Protein AF-0000000071099069 (afdb_homodimer)

Secondary structure (DSSP, 8-state):
-HHHHHHHHHT-EEEEE--SHHHHHHHHHHTTTSEEEEEESSSEEE-GGGHHHHTTSTTGGGGGEEEHHHHHGGGEEES-EEEEETTTTEEEETTS-EEE-SEEEE---EE--TTTS--TT--HHHHHHHHHHHHHHHHH-SEEEEE--SHHHHHHHHHHHHH-TTSEEEEEESSSSTTTTTS-HHHHHHHHHHHHHTT-EEEES--BS-GGGS-TTS--EEEEBTTS-EEEESEEEE----EE--TTTTTTSGGGB-TTSPBPB-TT-BBTT-SSEEE-GGGBSS-SS--HHHHHHHHHHHHHHHHHHHHTPPP----PPPPEEEEEETTTEEEEEETTEEE-HHHHIIIIITTTTHHHHHHHTT-PPPP-/-HHHHHHHHHT-EEEEE--SHHHHHHHHHHTTTSEEEEEESSSEEE-GGGHHHHTTSTTGGGGGEEEHHHHHGGGEEES-EEEEETTTTEEEETTS-EEE-SEEEE---EE--TTTS--TT--HHHHHHHHHHHHHHHHH-SEEEEE--SHHHHHHHHHHHHH-TTSEEEEEESSSSTTTTTS-HHHHHHHHHHHHHTT-EEEES--BS-GGGS-TTS--EEEEBTTS-EEEESEEEE----EE--TTTTTTSGGGB-TTSPBPB-TT-BBTT-SSEEE-GGGBSS-SS--HHHHHHHHHHHHHHHHHHHHTPPP----P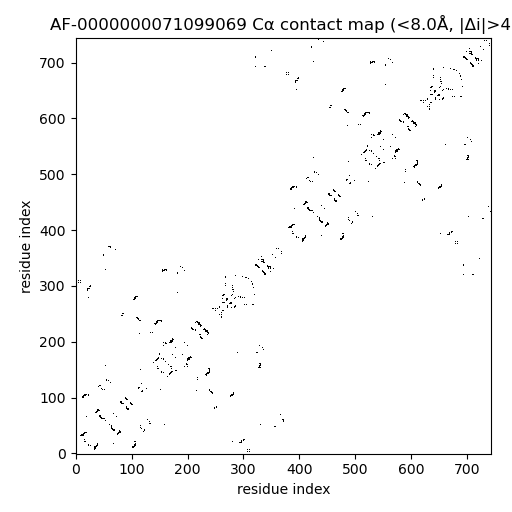PPPEEEEEETTTEEEEEETTEEE-HHHHIIIIITTTTHHHHHHHTT-PPPP-

Nearest PDB structures (foldseek):
  8jsc-assembly1_C  TM=9.794E-01  e=4.411E-44  Homo sapiens
  7xpi-assembly1_A  TM=8.770E-01  e=2.011E-39  Gallus gallus
  3rnm-assembly2_D  TM=7.005E-01  e=9.931E-17  Homo sapiens
  8k40-assembly1_A  TM=6.950E-01  e=7.476E-16  Gelidibacter salicanalis
  8k40-assembly1_B  TM=6.704E-01  e=8.928E-15  Gelidibacter salicanalis

pLDDT: mean 95.28, std 7.18, range [32.31, 98.94]

InterPro domains:
  IPR023753 FAD/NAD(P)-binding domain [PF07992] (13-299)
  IPR036188 FAD/NAD(P)-binding domain superfamily [SSF51905] (12-325)

Structure (mmCIF, N/CA/C/O backbone):
data_AF-0000000071099069-model_v1
#
loop_
_entity.id
_entity.type
_entity.pdbx_description
1 polymer 'Ferroptosis suppressor protein 1'
#
loop_
_atom_site.group_PDB
_atom_site.id
_atom_site.type_symbol
_atom_site.label_atom_id
_atom_site.label_alt_id
_atom_site.label_comp_id
_atom_site.label_asym_id
_atom_site.label_entity_id
_atom_site.label_seq_id
_atom_site.pdbx_PDB_ins_code
_atom_site.Cartn_x
_atom_site.Cartn_y
_atom_site.Cartn_z
_atom_site.occupancy
_atom_site.B_iso_or_equiv
_atom_site.auth_seq_id
_atom_site.auth_comp_id
_atom_site.auth_asym_id
_atom_site.auth_atom_id
_atom_site.pdbx_PDB_model_num
ATOM 1 N N . MET A 1 1 ? -32.688 -2.938 -3.982 1 32.31 1 MET A N 1
ATOM 2 C CA . MET A 1 1 ? -31.891 -3.264 -5.164 1 32.31 1 MET A CA 1
ATOM 3 C C . MET A 1 1 ? -31.141 -4.57 -4.969 1 32.31 1 MET A C 1
ATOM 5 O O . MET A 1 1 ? -30.656 -5.168 -5.934 1 32.31 1 MET A O 1
ATOM 9 N N . GLY A 1 2 ? -30.703 -4.867 -3.664 1 45.12 2 GLY A N 1
ATOM 10 C CA . GLY A 1 2 ? -29.984 -6.055 -3.223 1 45.12 2 GLY A CA 1
ATOM 11 C C . GLY A 1 2 ? -30.766 -7.336 -3.436 1 45.12 2 GLY A C 1
ATOM 12 O O . GLY A 1 2 ? -30.188 -8.367 -3.777 1 45.12 2 GLY A O 1
ATOM 13 N N . THR A 1 3 ? -32 -7.215 -3.238 1 50.12 3 THR A N 1
ATOM 14 C CA . THR A 1 3 ? -32.875 -8.391 -3.199 1 50.12 3 THR A CA 1
ATOM 15 C C . THR A 1 3 ? -33.125 -8.93 -4.605 1 50.12 3 THR A C 1
ATOM 17 O O . THR A 1 3 ? -33.125 -10.141 -4.812 1 50.12 3 THR A O 1
ATOM 20 N N . SER A 1 4 ? -33.438 -7.992 -5.508 1 51.16 4 SER A N 1
ATOM 21 C CA . SER A 1 4 ? -33.844 -8.438 -6.836 1 51.16 4 SER A CA 1
ATOM 22 C C . SER A 1 4 ? -32.656 -9.047 -7.598 1 51.16 4 SER A C 1
ATOM 24 O O . SER A 1 4 ? -32.844 -9.961 -8.398 1 51.16 4 SER A O 1
ATOM 26 N N . GLN A 1 5 ? -31.469 -8.547 -7.445 1 56.94 5 GLN A N 1
ATOM 27 C CA . GLN A 1 5 ? -30.25 -9.031 -8.078 1 56.94 5 GLN A CA 1
ATOM 28 C C . GLN A 1 5 ? -29.953 -10.477 -7.684 1 56.94 5 GLN A C 1
ATOM 30 O O . GLN A 1 5 ? -29.516 -11.281 -8.516 1 56.94 5 GLN A O 1
ATOM 35 N N . SER A 1 6 ? -30.375 -10.773 -6.457 1 64.38 6 SER A N 1
ATOM 36 C CA . SER A 1 6 ? -30.094 -12.094 -5.895 1 64.38 6 SER A CA 1
ATOM 37 C C . SER A 1 6 ? -30.984 -13.164 -6.52 1 64.38 6 SER A C 1
ATOM 39 O O . SER A 1 6 ? -30.562 -14.297 -6.711 1 64.38 6 SER A O 1
ATOM 41 N N . VAL A 1 7 ? -32.156 -12.766 -7.199 1 67.25 7 VAL A N 1
ATOM 42 C CA . VAL A 1 7 ? -33.125 -13.758 -7.668 1 67.25 7 VAL A CA 1
ATOM 43 C C . VAL A 1 7 ? -32.75 -14.234 -9.07 1 67.25 7 VAL A C 1
ATOM 45 O O . VAL A 1 7 ? -32.844 -15.422 -9.375 1 67.25 7 VAL A O 1
ATOM 48 N N . ALA A 1 8 ? -32.125 -13.336 -9.875 1 85.44 8 ALA A N 1
ATOM 49 C CA . ALA A 1 8 ? -31.844 -13.672 -11.266 1 85.44 8 ALA A CA 1
ATOM 50 C C . ALA A 1 8 ? -30.656 -14.625 -11.359 1 85.44 8 ALA A C 1
ATOM 52 O O . ALA A 1 8 ? -30.594 -15.469 -12.258 1 85.44 8 ALA A O 1
ATOM 53 N N . LEU A 1 9 ? -29.781 -14.656 -10.414 1 93.31 9 LEU A N 1
ATOM 54 C CA . LEU A 1 9 ? -28.578 -15.461 -10.43 1 93.31 9 LEU A CA 1
ATOM 55 C C . LEU A 1 9 ? -28.828 -16.844 -9.82 1 93.31 9 LEU A C 1
ATOM 57 O O . LEU A 1 9 ? -28.094 -17.797 -10.109 1 93.31 9 LEU A O 1
ATOM 61 N N . LYS A 1 10 ? -29.875 -16.969 -9.07 1 92.94 10 LYS A N 1
ATOM 62 C CA . LYS A 1 10 ? -30.141 -18.172 -8.281 1 92.94 10 LYS A CA 1
ATOM 63 C C . LYS A 1 10 ? -30.328 -19.391 -9.172 1 92.94 10 LYS A C 1
ATOM 65 O O . LYS A 1 10 ? -29.906 -20.5 -8.82 1 92.94 10 LYS A O 1
ATOM 70 N N . GLU A 1 11 ? -30.875 -19.219 -10.375 1 93.5 11 GLU A N 1
ATOM 71 C CA . GLU A 1 11 ? -31.172 -20.344 -11.25 1 93.5 11 GLU A CA 1
ATOM 72 C C . GLU A 1 11 ? -30.062 -20.562 -12.281 1 93.5 11 GLU A C 1
ATOM 74 O O . GLU A 1 11 ? -30.094 -21.5 -13.062 1 93.5 11 GLU A O 1
ATOM 79 N N . LYS A 1 12 ? -29.047 -19.703 -12.211 1 97.81 12 LYS A N 1
ATOM 80 C CA . LYS A 1 12 ? -27.969 -19.781 -13.195 1 97.81 12 LYS A CA 1
ATOM 81 C C . LYS A 1 12 ? -26.875 -20.734 -12.734 1 97.81 12 LYS A C 1
ATOM 83 O O . LYS A 1 12 ? -26.578 -20.812 -11.539 1 97.81 12 LYS A O 1
ATOM 88 N N . THR A 1 13 ? -26.344 -21.453 -13.711 1 98.62 13 THR A N 1
ATOM 89 C CA . THR A 1 13 ? -25.156 -22.281 -13.469 1 98.62 13 THR A CA 1
ATOM 90 C C . THR A 1 13 ? -23.891 -21.5 -13.82 1 98.62 13 THR A C 1
ATOM 92 O O . THR A 1 13 ? -23.703 -21.094 -14.961 1 98.62 13 THR A O 1
ATOM 95 N N . VAL A 1 14 ? -23.062 -21.281 -12.828 1 98.81 14 VAL A N 1
ATOM 96 C CA . VAL A 1 14 ? -21.766 -20.641 -13.031 1 98.81 14 VAL A CA 1
ATOM 97 C C . VAL A 1 14 ? -20.656 -21.672 -12.852 1 98.81 14 VAL A C 1
ATOM 99 O O . VAL A 1 14 ? -20.547 -22.297 -11.789 1 98.81 14 VAL A O 1
ATOM 102 N N . VAL A 1 15 ? -19.844 -21.875 -13.875 1 98.94 15 VAL A N 1
ATOM 103 C CA . VAL A 1 15 ? -18.703 -22.781 -13.836 1 98.94 15 VAL A CA 1
ATOM 104 C C . VAL A 1 15 ? -17.406 -21.984 -13.781 1 98.94 15 VAL A C 1
ATOM 106 O O . VAL A 1 15 ? -17.188 -21.078 -14.586 1 98.94 15 VAL A O 1
ATOM 109 N N . VAL A 1 16 ? -16.578 -22.234 -12.805 1 98.94 16 VAL A N 1
ATOM 110 C CA . VAL A 1 16 ? -15.258 -21.625 -12.656 1 98.94 16 VAL A CA 1
ATOM 111 C C . VAL A 1 16 ? -14.172 -22.688 -12.844 1 98.94 16 VAL A C 1
ATOM 113 O O . VAL A 1 16 ? -14.109 -23.656 -12.094 1 98.94 16 VAL A O 1
ATOM 116 N N . ILE A 1 17 ? -13.344 -22.516 -13.875 1 98.88 17 ILE A N 1
ATOM 117 C CA . ILE A 1 17 ? -12.25 -23.438 -14.148 1 98.88 17 ILE A CA 1
ATOM 118 C C . ILE A 1 17 ? -10.945 -22.875 -13.57 1 98.88 17 ILE A C 1
ATOM 120 O O . ILE A 1 17 ? -10.398 -21.906 -14.094 1 98.88 17 ILE A O 1
ATOM 124 N N . GLY A 1 18 ? -10.391 -23.547 -12.555 1 98.38 18 GLY A N 1
ATOM 125 C CA . GLY A 1 18 ? -9.227 -23.047 -11.836 1 98.38 18 GLY A CA 1
ATOM 126 C C . GLY A 1 18 ? -9.594 -22.219 -10.617 1 98.38 18 GLY A C 1
ATOM 127 O O . GLY A 1 18 ? -10.312 -21.219 -10.719 1 98.38 18 GLY A O 1
ATOM 128 N N . CYS A 1 19 ? -9.094 -22.656 -9.477 1 97.75 19 CYS A N 1
ATOM 129 C CA . CYS A 1 19 ? -9.477 -22 -8.234 1 97.75 19 CYS A CA 1
ATOM 130 C C . CYS A 1 19 ? -8.25 -21.625 -7.41 1 97.75 19 CYS A C 1
ATOM 132 O O . CYS A 1 19 ? -8.047 -22.172 -6.316 1 97.75 19 CYS A O 1
ATOM 134 N N . SER A 1 20 ? -7.449 -20.75 -7.895 1 97.25 20 SER A N 1
ATOM 135 C CA . SER A 1 20 ? -6.395 -20.078 -7.145 1 97.25 20 SER A CA 1
ATOM 136 C C . SER A 1 20 ? -6.762 -18.625 -6.855 1 97.25 20 SER A C 1
ATOM 138 O O . SER A 1 20 ? -7.891 -18.328 -6.453 1 97.25 20 SER A O 1
ATOM 140 N N . PHE A 1 21 ? -5.941 -17.656 -7.133 1 97.69 21 PHE A N 1
ATOM 141 C CA . PHE A 1 21 ? -6.172 -16.281 -6.703 1 97.69 21 PHE A CA 1
ATOM 142 C C . PHE A 1 21 ? -7.355 -15.672 -7.445 1 97.69 21 PHE A C 1
ATOM 144 O O . PHE A 1 21 ? -8.258 -15.109 -6.824 1 97.69 21 PHE A O 1
ATOM 151 N N . GLY A 1 22 ? -7.379 -15.781 -8.734 1 98.19 22 GLY A N 1
ATOM 152 C CA . GLY A 1 22 ? -8.438 -15.195 -9.539 1 98.19 22 GLY A CA 1
ATOM 153 C C . GLY A 1 22 ? -9.75 -15.953 -9.438 1 98.19 22 GLY A C 1
ATOM 154 O O . GLY A 1 22 ? -10.789 -15.359 -9.125 1 98.19 22 GLY A O 1
ATOM 155 N N . GLY A 1 23 ? -9.695 -17.266 -9.672 1 98.75 23 GLY A N 1
ATOM 156 C CA . GLY A 1 23 ? -10.898 -18.078 -9.625 1 98.75 23 GLY A CA 1
ATOM 157 C C . GLY A 1 23 ? -11.594 -18.047 -8.281 1 98.75 23 GLY A C 1
ATOM 158 O O . GLY A 1 23 ? -12.82 -17.984 -8.211 1 98.75 23 GLY A O 1
ATOM 159 N N . LYS A 1 24 ? -10.812 -18.109 -7.238 1 98.62 24 LYS A N 1
ATOM 160 C CA . LYS A 1 24 ? -11.367 -18.062 -5.891 1 98.62 24 LYS A CA 1
ATOM 161 C C . LYS A 1 24 ? -12.109 -16.75 -5.641 1 98.62 24 LYS A C 1
ATOM 163 O O . LYS A 1 24 ? -13.156 -16.734 -4.988 1 98.62 24 LYS A O 1
ATOM 168 N N . ALA A 1 25 ? -11.562 -15.68 -6.191 1 98.12 25 ALA A N 1
ATOM 169 C CA . ALA A 1 25 ? -12.148 -14.359 -5.988 1 98.12 25 ALA A CA 1
ATOM 170 C C . ALA A 1 25 ? -13.5 -14.25 -6.691 1 98.12 25 ALA A C 1
ATOM 172 O O . ALA A 1 25 ? -14.359 -13.461 -6.281 1 98.12 25 ALA A O 1
ATOM 173 N N . VAL A 1 26 ? -13.703 -15.008 -7.711 1 98.69 26 VAL A N 1
ATOM 174 C CA . VAL A 1 26 ? -15 -15.078 -8.375 1 98.69 26 VAL A CA 1
ATOM 175 C C . VAL A 1 26 ? -15.93 -16.016 -7.602 1 98.69 26 VAL A C 1
ATOM 177 O O . VAL A 1 26 ? -17.062 -15.641 -7.281 1 98.69 26 VAL A O 1
ATOM 180 N N . ALA A 1 27 ? -15.461 -17.188 -7.238 1 98.81 27 ALA A N 1
ATOM 181 C CA . ALA A 1 27 ? -16.297 -18.312 -6.809 1 98.81 27 ALA A CA 1
ATOM 182 C C . ALA A 1 27 ? -16.781 -18.109 -5.375 1 98.81 27 ALA A C 1
ATOM 184 O O . ALA A 1 27 ? -17.922 -18.406 -5.055 1 98.81 27 ALA A O 1
ATOM 185 N N . TYR A 1 28 ? -15.867 -17.656 -4.586 1 98.62 28 TYR A N 1
ATOM 186 C CA . TYR A 1 28 ? -16.172 -17.641 -3.16 1 98.62 28 TYR A CA 1
ATOM 187 C C . TYR A 1 28 ? -17.422 -16.812 -2.875 1 98.62 28 TYR A C 1
ATOM 189 O O . TYR A 1 28 ? -18.344 -17.281 -2.193 1 98.62 28 TYR A O 1
ATOM 197 N N . PRO A 1 29 ? -17.531 -15.586 -3.412 1 97.12 29 PRO A N 1
ATOM 198 C CA . PRO A 1 29 ? -18.734 -14.797 -3.109 1 97.12 29 PRO A CA 1
ATOM 199 C C . PRO A 1 29 ? -19.984 -15.336 -3.801 1 97.12 29 PRO A C 1
ATOM 201 O O . PRO A 1 29 ? -21.094 -14.922 -3.471 1 97.12 29 PRO A O 1
ATOM 204 N N . LEU A 1 30 ? -19.875 -16.219 -4.73 1 97.88 30 LEU A N 1
ATOM 205 C CA . LEU A 1 30 ? -21.016 -16.766 -5.469 1 97.88 30 LEU A CA 1
ATOM 206 C C . LEU A 1 30 ? -21.672 -17.906 -4.695 1 97.88 30 LEU A C 1
ATOM 208 O O . LEU A 1 30 ? -22.766 -18.344 -5.039 1 97.88 30 LEU A O 1
ATOM 212 N N . ARG A 1 31 ? -20.984 -18.469 -3.658 1 97.38 31 ARG A N 1
ATOM 213 C CA . ARG A 1 31 ? -21.516 -19.578 -2.879 1 97.38 31 ARG A CA 1
ATOM 214 C C . ARG A 1 31 ? -22.906 -19.25 -2.35 1 97.38 31 ARG A C 1
ATOM 216 O O . ARG A 1 31 ? -23.125 -18.203 -1.75 1 97.38 31 ARG A O 1
ATOM 223 N N . GLY A 1 32 ? -23.797 -20.078 -2.654 1 95.38 32 GLY A N 1
ATOM 224 C CA . GLY A 1 32 ? -25.156 -19.922 -2.16 1 95.38 32 GLY A CA 1
ATOM 225 C C . GLY A 1 32 ? -25.984 -18.953 -2.988 1 95.38 32 GLY A C 1
ATOM 226 O O . GLY A 1 32 ? -27.188 -18.781 -2.736 1 95.38 32 GLY A O 1
ATOM 227 N N . GLN A 1 33 ? -25.406 -18.375 -4.031 1 96 33 GLN A N 1
ATOM 228 C CA . GLN A 1 33 ? -26.109 -17.359 -4.82 1 96 33 GLN A CA 1
ATOM 229 C C . GLN A 1 33 ? -26.594 -17.938 -6.145 1 96 33 GLN A C 1
ATOM 231 O O . GLN A 1 33 ? -27.438 -17.344 -6.816 1 96 33 GLN A O 1
ATOM 236 N N . CYS A 1 34 ? -26.016 -19.078 -6.508 1 97.81 34 CYS A N 1
ATOM 237 C CA . CYS A 1 34 ? -26.297 -19.719 -7.785 1 97.81 34 CYS A CA 1
ATOM 238 C C . CYS A 1 34 ? -25.922 -21.188 -7.754 1 97.81 34 CYS A C 1
ATOM 240 O O . CYS A 1 34 ? -25.578 -21.719 -6.695 1 97.81 34 CYS A O 1
ATOM 242 N N . LYS A 1 35 ? -26.125 -21.875 -8.875 1 98.19 35 LYS A N 1
ATOM 243 C CA . LYS A 1 35 ? -25.578 -23.219 -9.047 1 98.19 35 LYS A CA 1
ATOM 244 C C . LYS A 1 35 ? -24.094 -23.156 -9.445 1 98.19 35 LYS A C 1
ATOM 246 O O . LYS A 1 35 ? -23.766 -23.141 -10.633 1 98.19 35 LYS A O 1
ATOM 251 N N . LEU A 1 36 ? -23.297 -23.141 -8.438 1 98.75 36 LEU A N 1
ATOM 252 C CA . LEU A 1 36 ? -21.875 -22.938 -8.617 1 98.75 36 LEU A CA 1
ATOM 253 C C . LEU A 1 36 ? -21.156 -24.281 -8.781 1 98.75 36 LEU A C 1
ATOM 255 O O . LEU A 1 36 ? -21.406 -25.219 -8.031 1 98.75 36 LEU A O 1
ATOM 259 N N . ILE A 1 37 ? -20.312 -24.406 -9.75 1 98.88 37 ILE A N 1
ATOM 260 C CA . ILE A 1 37 ? -19.406 -25.531 -9.922 1 98.88 37 ILE A CA 1
ATOM 261 C C . ILE A 1 37 ? -17.969 -25.031 -10.086 1 98.88 37 ILE A C 1
ATOM 263 O O . ILE A 1 37 ? -17.672 -24.266 -11.016 1 98.88 37 ILE A O 1
ATOM 267 N N . VAL A 1 38 ? -17.141 -25.406 -9.18 1 98.88 38 VAL A N 1
ATOM 268 C CA . VAL A 1 38 ? -15.727 -25.031 -9.195 1 98.88 38 VAL A CA 1
ATOM 269 C C . VAL A 1 38 ? -14.883 -26.25 -9.578 1 98.88 38 VAL A C 1
ATOM 271 O O . VAL A 1 38 ? -14.914 -27.281 -8.891 1 98.88 38 VAL A O 1
ATOM 274 N N . ILE A 1 39 ? -14.125 -26.125 -10.648 1 98.88 39 ILE A N 1
ATOM 275 C CA . ILE A 1 39 ? -13.359 -27.266 -11.148 1 98.88 39 ILE A CA 1
ATOM 276 C C . ILE A 1 39 ? -11.867 -26.984 -11.039 1 98.88 39 ILE A C 1
ATOM 278 O O . ILE A 1 39 ? -11.391 -25.938 -11.492 1 98.88 39 ILE A O 1
ATOM 282 N N . ASP A 1 40 ? -11.148 -27.766 -10.453 1 98.5 40 ASP A N 1
ATOM 283 C CA . ASP A 1 40 ? -9.695 -27.719 -10.367 1 98.5 40 ASP A CA 1
ATOM 284 C C . ASP A 1 40 ? -9.102 -29.125 -10.297 1 98.5 40 ASP A C 1
ATOM 286 O O . ASP A 1 40 ? -9.641 -30 -9.617 1 98.5 40 ASP A O 1
ATOM 290 N N . PRO A 1 41 ? -8.023 -29.328 -11.047 1 97.31 41 PRO A N 1
ATOM 291 C CA . PRO A 1 41 ? -7.426 -30.672 -10.938 1 97.31 41 PRO A CA 1
ATOM 292 C C . PRO A 1 41 ? -6.758 -30.906 -9.586 1 97.31 41 PRO A C 1
ATOM 294 O O . PRO A 1 41 ? -6.609 -32.062 -9.156 1 97.31 41 PRO A O 1
ATOM 297 N N . ARG A 1 42 ? -6.309 -29.875 -8.938 1 95.94 42 ARG A N 1
ATOM 298 C CA . ARG A 1 42 ? -5.668 -30 -7.637 1 95.94 42 ARG A CA 1
ATOM 299 C C . ARG A 1 42 ? -6.703 -30.047 -6.52 1 95.94 42 ARG A C 1
ATOM 301 O O . ARG A 1 42 ? -7.789 -29.469 -6.648 1 95.94 42 ARG A O 1
ATOM 308 N N . GLU A 1 43 ? -6.234 -30.609 -5.43 1 96.38 43 GLU A N 1
ATOM 309 C CA . GLU A 1 43 ? -7.082 -30.703 -4.246 1 96.38 43 GLU A CA 1
ATOM 310 C C . GLU A 1 43 ? -7.07 -29.406 -3.453 1 96.38 43 GLU A C 1
ATOM 312 O O . GLU A 1 43 ? -8.008 -29.109 -2.707 1 96.38 43 GLU A O 1
ATOM 317 N N . ALA A 1 44 ? -6.023 -28.688 -3.619 1 97.88 44 ALA A N 1
ATOM 318 C CA . ALA A 1 44 ? -5.836 -27.5 -2.799 1 97.88 44 ALA A CA 1
ATOM 319 C C . ALA A 1 44 ? -5.391 -26.312 -3.648 1 97.88 44 ALA A C 1
ATOM 321 O O . ALA A 1 44 ? -4.68 -26.484 -4.641 1 97.88 44 ALA A O 1
ATOM 322 N N . MET A 1 45 ? -5.902 -25.156 -3.252 1 97.94 45 MET A N 1
ATOM 323 C CA . MET A 1 45 ? -5.285 -23.922 -3.736 1 97.94 45 MET A CA 1
ATOM 324 C C . MET A 1 45 ? -3.859 -23.781 -3.217 1 97.94 45 MET A C 1
ATOM 326 O O . MET A 1 45 ? -3.613 -23.938 -2.02 1 97.94 45 MET A O 1
ATOM 330 N N . HIS A 1 46 ? -2.949 -23.641 -4.113 1 98.06 46 HIS A N 1
ATOM 331 C CA . HIS A 1 46 ? -1.539 -23.438 -3.793 1 98.06 46 HIS A CA 1
ATOM 332 C C . HIS A 1 46 ? -1.215 -21.969 -3.627 1 98.06 46 HIS A C 1
ATOM 334 O O . HIS A 1 46 ? -1.293 -21.188 -4.586 1 98.06 46 HIS A O 1
ATOM 340 N N . ILE A 1 47 ? -0.907 -21.5 -2.4 1 97.94 47 ILE A N 1
ATOM 341 C CA . ILE A 1 47 ? -0.511 -20.125 -2.158 1 97.94 47 ILE A CA 1
ATOM 342 C C . ILE A 1 47 ? 0.934 -19.906 -2.605 1 97.94 47 ILE A C 1
ATOM 344 O O . ILE A 1 47 ? 1.851 -19.906 -1.781 1 97.94 47 ILE A O 1
ATOM 348 N N . THR A 1 48 ? 1.109 -19.625 -3.83 1 97.44 48 THR A N 1
ATOM 349 C CA . THR A 1 48 ? 2.42 -19.625 -4.469 1 97.44 48 THR A CA 1
ATOM 350 C C . THR A 1 48 ? 3.311 -18.531 -3.867 1 97.44 48 THR A C 1
ATOM 352 O O . THR A 1 48 ? 4.531 -18.688 -3.818 1 97.44 48 THR A O 1
ATOM 355 N N . ILE A 1 49 ? 2.752 -17.5 -3.35 1 96.94 49 ILE A N 1
ATOM 356 C CA . ILE A 1 49 ? 3.541 -16.391 -2.822 1 96.94 49 ILE A CA 1
ATOM 357 C C . ILE A 1 49 ? 4.238 -16.812 -1.531 1 96.94 49 ILE A C 1
ATOM 359 O O . ILE A 1 49 ? 5.188 -16.172 -1.086 1 96.94 49 ILE A O 1
ATOM 363 N N . ALA A 1 50 ? 3.777 -17.875 -0.95 1 97.81 50 ALA A N 1
ATOM 364 C CA . ALA A 1 50 ? 4.34 -18.359 0.309 1 97.81 50 ALA A CA 1
ATOM 365 C C . ALA A 1 50 ? 5.176 -19.625 0.09 1 97.81 50 ALA A C 1
ATOM 367 O O . ALA A 1 50 ? 5.793 -20.125 1.027 1 97.81 50 ALA A O 1
ATOM 368 N N . ALA A 1 51 ? 5.23 -20.062 -1.15 1 97.69 51 ALA A N 1
ATOM 369 C CA . ALA A 1 51 ? 5.898 -21.312 -1.498 1 97.69 51 ALA A CA 1
ATOM 370 C C . ALA A 1 51 ? 7.379 -21.25 -1.131 1 97.69 51 ALA A C 1
ATOM 372 O O . ALA A 1 51 ? 7.93 -22.234 -0.614 1 97.69 51 ALA A O 1
ATOM 373 N N . PRO A 1 52 ? 8.094 -20.109 -1.341 1 98 52 PRO A N 1
ATOM 374 C CA . PRO A 1 52 ? 9.523 -20.062 -1.017 1 98 52 PRO A CA 1
ATOM 375 C C . PRO A 1 52 ? 9.812 -20.422 0.439 1 98 52 PRO A C 1
ATOM 377 O O . PRO A 1 52 ? 10.766 -21.141 0.721 1 98 52 PRO A O 1
ATOM 380 N N . ARG A 1 53 ? 8.992 -20 1.337 1 97.94 53 ARG A N 1
ATOM 381 C CA . ARG A 1 53 ? 9.211 -20.266 2.754 1 97.94 53 ARG A CA 1
ATOM 382 C C . ARG A 1 53 ? 9 -21.7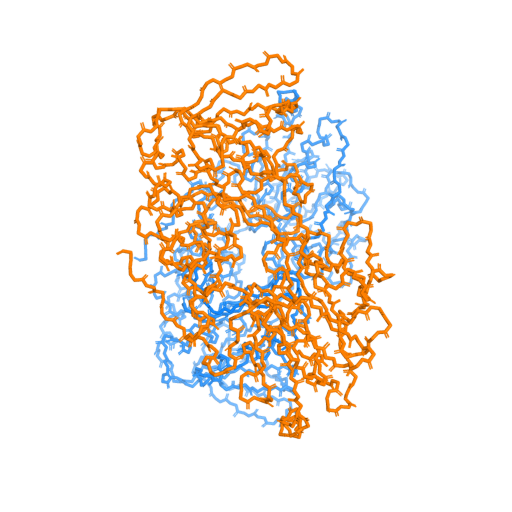34 3.074 1 97.94 53 ARG A C 1
ATOM 384 O O . ARG A 1 53 ? 9.688 -22.297 3.932 1 97.94 53 ARG A O 1
ATOM 391 N N . ALA A 1 54 ? 8.094 -22.328 2.393 1 98.19 54 ALA A N 1
ATOM 392 C CA . ALA A 1 54 ? 7.793 -23.75 2.621 1 98.19 54 ALA A CA 1
ATOM 393 C C . ALA A 1 54 ? 8.984 -24.625 2.26 1 98.19 54 ALA A C 1
ATOM 395 O O . ALA A 1 54 ? 9.055 -25.781 2.656 1 98.19 54 ALA A O 1
ATOM 396 N N . CYS A 1 55 ? 9.898 -24.078 1.548 1 98.31 55 CYS A N 1
ATOM 397 C CA . CYS A 1 55 ? 11.07 -24.828 1.14 1 98.31 55 CYS A CA 1
ATOM 398 C C . CYS A 1 55 ? 12.141 -24.812 2.229 1 98.31 55 CYS A C 1
ATOM 400 O O . CYS A 1 55 ? 13.117 -25.547 2.158 1 98.31 55 CYS A O 1
ATOM 402 N N . VAL A 1 56 ? 12 -23.953 3.242 1 98.19 56 VAL A N 1
ATOM 403 C CA . VAL A 1 56 ? 13.094 -23.781 4.191 1 98.19 56 VAL A CA 1
ATOM 404 C C . VAL A 1 56 ? 12.562 -23.938 5.617 1 98.19 56 VAL A C 1
ATOM 406 O O . VAL A 1 56 ? 13.336 -24.172 6.551 1 98.19 56 VAL A O 1
ATOM 409 N N . GLU A 1 57 ? 11.289 -23.766 5.844 1 97.31 57 GLU A N 1
ATOM 410 C CA . GLU A 1 57 ? 10.688 -23.859 7.172 1 97.31 57 GLU A CA 1
ATOM 411 C C . GLU A 1 57 ? 9.828 -25.109 7.305 1 97.31 57 GLU A C 1
ATOM 413 O O . GLU A 1 57 ? 8.703 -25.156 6.809 1 97.31 57 GLU A O 1
ATOM 418 N N . PRO A 1 58 ? 10.336 -26.094 8.047 1 96.69 58 PRO A N 1
ATOM 419 C CA . PRO A 1 58 ? 9.555 -27.328 8.203 1 96.69 58 PRO A CA 1
ATOM 420 C C . PRO A 1 58 ? 8.156 -27.062 8.766 1 96.69 58 PRO A C 1
ATOM 422 O O . PRO A 1 58 ? 8 -26.297 9.719 1 96.69 58 PRO A O 1
ATOM 425 N N . GLY A 1 59 ? 7.172 -27.656 8.125 1 95.81 59 GLY A N 1
ATOM 426 C CA . GLY A 1 59 ? 5.805 -27.547 8.609 1 95.81 59 GLY A CA 1
ATOM 427 C C . GLY A 1 59 ? 5.027 -26.422 7.969 1 95.81 59 GLY A C 1
ATOM 428 O O . GLY A 1 59 ? 3.793 -26.438 7.957 1 95.81 59 GLY A O 1
ATOM 429 N N . PHE A 1 60 ? 5.66 -25.422 7.395 1 97.62 60 PHE A N 1
ATOM 430 C CA . PHE A 1 60 ? 5 -24.25 6.828 1 97.62 60 PHE A CA 1
ATOM 431 C C . PHE A 1 60 ? 4.172 -24.625 5.609 1 97.62 60 PHE A C 1
ATOM 433 O O . PHE A 1 60 ? 3.217 -23.938 5.258 1 97.62 60 PHE A O 1
ATOM 440 N N . ALA A 1 61 ? 4.492 -25.766 5.004 1 97.81 61 ALA A N 1
ATOM 441 C CA . ALA A 1 61 ? 3.82 -26.219 3.787 1 97.81 61 ALA A CA 1
ATOM 442 C C . ALA A 1 61 ? 2.324 -26.391 4.023 1 97.81 61 ALA A C 1
ATOM 444 O O . ALA A 1 61 ? 1.52 -26.203 3.107 1 97.81 61 ALA A O 1
ATOM 445 N N . LYS A 1 62 ? 1.919 -26.734 5.199 1 97.75 62 LYS A N 1
ATOM 446 C CA . LYS A 1 62 ? 0.504 -26.922 5.52 1 97.75 62 LYS A CA 1
ATOM 447 C C . LYS A 1 62 ? -0.273 -25.625 5.293 1 97.75 62 LYS A C 1
ATOM 449 O O . LYS A 1 62 ? -1.44 -25.656 4.898 1 97.75 62 LYS A O 1
ATOM 454 N N . ARG A 1 63 ? 0.399 -24.5 5.496 1 97.75 63 ARG A N 1
ATOM 455 C CA . ARG A 1 63 ? -0.244 -23.188 5.395 1 97.75 63 ARG A CA 1
ATOM 456 C C . ARG A 1 63 ? -0.347 -22.75 3.938 1 97.75 63 ARG A C 1
ATOM 458 O O . ARG A 1 63 ? -1.117 -21.844 3.613 1 97.75 63 ARG A O 1
ATOM 465 N N . VAL A 1 64 ? 0.374 -23.422 3.049 1 98.06 64 VAL A N 1
ATOM 466 C CA . VAL A 1 64 ? 0.43 -22.953 1.668 1 98.06 64 VAL A CA 1
ATOM 467 C C . VAL A 1 64 ? -0.597 -23.703 0.824 1 98.06 64 VAL A C 1
ATOM 469 O O . VAL A 1 64 ? -0.693 -23.484 -0.386 1 98.06 64 VAL A O 1
ATOM 472 N N . LEU A 1 65 ? -1.345 -24.609 1.461 1 98.19 65 LEU A N 1
ATOM 473 C CA . LEU A 1 65 ? -2.316 -25.438 0.763 1 98.19 65 LEU A CA 1
ATOM 474 C C . LEU A 1 65 ? -3.701 -25.297 1.384 1 98.19 65 LEU A C 1
ATOM 476 O O . LEU A 1 65 ? -3.967 -25.844 2.457 1 98.19 65 LEU A O 1
ATOM 480 N N . ILE A 1 66 ? -4.629 -24.625 0.725 1 98.38 66 ILE A N 1
ATOM 481 C CA . ILE A 1 66 ? -6 -24.484 1.205 1 98.38 66 ILE A CA 1
ATOM 482 C C . ILE A 1 66 ? -6.883 -25.547 0.542 1 98.38 66 ILE A C 1
ATOM 484 O O . ILE A 1 66 ? -7.098 -25.5 -0.672 1 98.38 66 ILE A O 1
ATOM 488 N N . PRO A 1 67 ? -7.438 -26.453 1.258 1 98.19 67 PRO A N 1
ATOM 489 C CA . PRO A 1 67 ? -8.25 -27.516 0.654 1 98.19 67 PRO A CA 1
ATOM 490 C C . PRO A 1 67 ? -9.539 -26.984 0.022 1 98.19 67 PRO A C 1
ATOM 492 O O . PRO A 1 67 ? -10.367 -26.391 0.713 1 98.19 67 PRO A O 1
ATOM 495 N N . LEU A 1 68 ? -9.711 -27.234 -1.224 1 98.44 68 LEU A N 1
ATOM 496 C CA . LEU A 1 68 ? -10.82 -26.641 -1.979 1 98.44 68 LEU A CA 1
ATOM 497 C C . LEU A 1 68 ? -12.141 -27.297 -1.604 1 98.44 68 LEU A C 1
ATOM 499 O O . LEU A 1 68 ? -13.188 -26.641 -1.602 1 98.44 68 LEU A O 1
ATOM 503 N N . LYS A 1 69 ? -12.102 -28.594 -1.279 1 98.12 69 LYS A N 1
ATOM 504 C CA . LYS A 1 69 ? -13.328 -29.281 -0.88 1 98.12 69 LYS A CA 1
ATOM 505 C C . LYS A 1 69 ? -13.898 -28.688 0.404 1 98.12 69 LYS A C 1
ATOM 507 O O . LYS A 1 69 ? -15.117 -28.641 0.579 1 98.12 69 LYS A O 1
ATOM 512 N N . GLU A 1 70 ? -13.055 -28.281 1.298 1 97.88 70 GLU A N 1
ATOM 513 C CA . GLU A 1 70 ? -13.508 -27.641 2.535 1 97.88 70 GLU A CA 1
ATOM 514 C C . GLU A 1 70 ? -14.109 -26.266 2.264 1 97.88 70 GLU A C 1
ATOM 516 O O . GLU A 1 70 ? -15.008 -25.828 2.977 1 97.88 70 GLU A O 1
ATOM 521 N N . VAL A 1 71 ? -13.609 -25.594 1.283 1 98.31 71 VAL A N 1
ATOM 522 C CA . VAL A 1 71 ? -14.039 -24.234 0.977 1 98.31 71 VAL A CA 1
ATOM 523 C C . VAL A 1 71 ? -15.375 -24.266 0.237 1 98.31 71 VAL A C 1
ATOM 525 O O . VAL A 1 71 ? -16.266 -23.453 0.516 1 98.31 71 VAL A O 1
ATOM 528 N N . PHE A 1 72 ? -15.531 -25.25 -0.734 1 98.56 72 PHE A N 1
ATOM 529 C CA . PHE A 1 72 ? -16.641 -25.125 -1.678 1 98.56 72 PHE A CA 1
ATOM 530 C C . PHE A 1 72 ? -17.609 -26.281 -1.522 1 98.56 72 PHE A C 1
ATOM 532 O O . PHE A 1 72 ? -18.688 -26.297 -2.133 1 98.56 72 PHE A O 1
ATOM 539 N N . GLY A 1 73 ? -17.297 -27.344 -0.683 1 97.88 73 GLY A N 1
ATOM 540 C CA . GLY A 1 73 ? -18.188 -28.469 -0.456 1 97.88 73 GLY A CA 1
ATOM 541 C C . GLY A 1 73 ? -18.609 -29.156 -1.736 1 97.88 73 GLY A C 1
ATOM 542 O O . GLY A 1 73 ? -17.75 -29.531 -2.553 1 97.88 73 GLY A O 1
ATOM 543 N N . ASP A 1 74 ? -19.922 -29.219 -1.968 1 97.62 74 ASP A N 1
ATOM 544 C CA . ASP A 1 74 ? -20.484 -29.953 -3.086 1 97.62 74 ASP A CA 1
ATOM 545 C C . ASP A 1 74 ? -20.281 -29.203 -4.402 1 97.62 74 ASP A C 1
ATOM 547 O O . ASP A 1 74 ? -20.438 -29.781 -5.48 1 97.62 74 ASP A O 1
ATOM 551 N N . SER A 1 75 ? -19.938 -27.969 -4.301 1 98.5 75 SER A N 1
ATOM 552 C CA . SER A 1 75 ? -19.719 -27.188 -5.512 1 98.5 75 SER A CA 1
ATOM 553 C C . SER A 1 75 ? -18.375 -27.516 -6.141 1 98.5 75 SER A C 1
ATOM 555 O O . SER A 1 75 ? -18.109 -27.141 -7.285 1 98.5 75 SER A O 1
ATOM 557 N N . PHE A 1 76 ? -17.547 -28.172 -5.41 1 98.62 76 PHE A N 1
ATOM 558 C CA . PHE A 1 76 ? -16.203 -28.469 -5.891 1 98.62 76 PHE A CA 1
ATOM 559 C C . PHE A 1 76 ? -16.172 -29.781 -6.664 1 98.62 76 PHE A C 1
ATOM 561 O O . PHE A 1 76 ? -16.656 -30.797 -6.18 1 98.62 76 PHE A O 1
ATOM 568 N N . GLU A 1 77 ? -15.625 -29.672 -7.84 1 98.25 77 GLU A N 1
ATOM 569 C CA . GLU A 1 77 ? -15.359 -30.812 -8.703 1 98.25 77 GLU A CA 1
ATOM 570 C C . GLU A 1 77 ? -13.867 -30.938 -9.008 1 98.25 77 GLU A C 1
ATOM 572 O O . GLU A 1 77 ? -13.328 -30.203 -9.828 1 98.25 77 GLU A O 1
ATOM 577 N N . GLN A 1 78 ? -13.25 -31.938 -8.312 1 97.94 78 GLN A N 1
ATOM 578 C CA . GLN A 1 78 ? -11.836 -32.156 -8.594 1 97.94 78 GLN A CA 1
ATOM 579 C C . GLN A 1 78 ? -11.641 -32.906 -9.898 1 97.94 78 GLN A C 1
ATOM 581 O O . GLN A 1 78 ? -11.805 -34.156 -9.938 1 97.94 78 GLN A O 1
ATOM 586 N N . ASP A 1 79 ? -11.312 -32.25 -10.891 1 98 79 ASP A N 1
ATOM 587 C CA . ASP A 1 79 ? -11.102 -32.812 -12.211 1 98 79 ASP A CA 1
ATOM 588 C C . ASP A 1 79 ? -10.414 -31.828 -13.148 1 98 79 ASP A C 1
ATOM 590 O O . ASP A 1 79 ? -10.172 -30.688 -12.766 1 98 79 ASP A O 1
ATOM 594 N N . THR A 1 80 ? -10 -32.312 -14.289 1 97.81 80 THR A N 1
ATOM 595 C CA . THR A 1 80 ? -9.398 -31.484 -15.328 1 97.81 80 THR A CA 1
ATOM 596 C C . THR A 1 80 ? -10.406 -31.203 -16.438 1 97.81 80 THR A C 1
ATOM 598 O O . THR A 1 80 ? -11.102 -32.125 -16.891 1 97.81 80 THR A O 1
ATOM 601 N N . VAL A 1 81 ? -10.547 -29.938 -16.828 1 98.5 81 VAL A N 1
ATOM 602 C CA . VAL A 1 81 ? -11.336 -29.609 -18.016 1 98.5 81 VAL A CA 1
ATOM 603 C C . VAL A 1 81 ? -10.516 -29.859 -19.281 1 98.5 81 VAL A C 1
ATOM 605 O O . VAL A 1 81 ? -9.5 -29.203 -19.516 1 98.5 81 VAL A O 1
ATOM 608 N N . GLU A 1 82 ? -11.008 -30.719 -20.062 1 97.62 82 GLU A N 1
ATOM 609 C CA . GLU A 1 82 ? -10.297 -31.094 -21.281 1 97.62 82 GLU A CA 1
ATOM 610 C C . GLU A 1 82 ? -10.68 -30.188 -22.453 1 97.62 82 GLU A C 1
ATOM 612 O O . GLU A 1 82 ? -9.867 -29.953 -23.344 1 97.62 82 GLU A O 1
ATOM 617 N N . LYS A 1 83 ? -11.953 -29.812 -22.328 1 97.94 83 LYS A N 1
ATOM 618 C CA . LYS A 1 83 ? -12.445 -29.047 -23.469 1 97.94 83 LYS A CA 1
ATOM 619 C C . LYS A 1 83 ? -13.531 -28.062 -23.047 1 97.94 83 LYS A C 1
ATOM 621 O O . LYS A 1 83 ? -14.398 -28.406 -22.25 1 97.94 83 LYS A O 1
ATOM 626 N N . ILE A 1 84 ? -13.398 -26.844 -23.625 1 98.56 84 ILE A N 1
ATOM 627 C CA . ILE A 1 84 ? -14.461 -25.844 -23.531 1 98.56 84 ILE A CA 1
ATOM 628 C C . ILE A 1 84 ? -15.172 -25.734 -24.891 1 98.56 84 ILE A C 1
ATOM 630 O O . ILE A 1 84 ? -14.523 -25.578 -25.922 1 98.56 84 ILE A O 1
ATOM 634 N N . SER A 1 85 ? -16.469 -25.844 -24.891 1 97.62 85 SER A N 1
ATOM 635 C CA . SER A 1 85 ? -17.281 -25.719 -26.094 1 97.62 85 SER A CA 1
ATOM 636 C C . SER A 1 85 ? -18.266 -24.547 -25.984 1 97.62 85 SER A C 1
ATOM 638 O O . SER A 1 85 ? -19.422 -24.75 -25.641 1 97.62 85 SER A O 1
ATOM 640 N N . PRO A 1 86 ? -17.812 -23.406 -26.453 1 98 86 PRO A N 1
ATOM 641 C CA . PRO A 1 86 ? -18.688 -22.25 -26.344 1 98 86 PRO A CA 1
ATOM 642 C C . PRO A 1 86 ? -20 -22.422 -27.109 1 98 86 PRO A C 1
ATOM 644 O O . PRO A 1 86 ? -21.062 -22.016 -26.625 1 98 86 PRO A O 1
ATOM 647 N N . ALA A 1 87 ? -19.984 -23.062 -28.234 1 96.38 87 ALA A N 1
ATOM 648 C CA . ALA A 1 87 ? -21.172 -23.25 -29.062 1 96.38 87 ALA A CA 1
ATOM 649 C C . ALA A 1 87 ? -22.203 -24.109 -28.328 1 96.38 87 ALA A C 1
ATOM 651 O O . ALA A 1 87 ? -23.406 -23.859 -28.438 1 96.38 87 ALA A O 1
ATOM 652 N N . ALA A 1 88 ? -21.75 -25.094 -27.641 1 96.94 88 ALA A N 1
ATOM 653 C CA . ALA A 1 88 ? -22.641 -26 -26.906 1 96.94 88 ALA A CA 1
ATOM 654 C C . ALA A 1 88 ? -22.984 -25.438 -25.531 1 96.94 88 ALA A C 1
ATOM 656 O O . ALA A 1 88 ? -23.922 -25.906 -24.875 1 96.94 88 ALA A O 1
ATOM 657 N N . GLY A 1 89 ? -22.203 -24.469 -25.109 1 98.06 89 GLY A N 1
ATOM 658 C CA . GLY A 1 89 ? -22.375 -23.953 -23.766 1 98.06 89 GLY A CA 1
ATOM 659 C C . GLY A 1 89 ? -22 -24.969 -22.688 1 98.06 89 GLY A C 1
ATOM 660 O O . GLY A 1 89 ? -22.719 -25.125 -21.703 1 98.06 89 GLY A O 1
ATOM 661 N N . GLN A 1 90 ? -20.906 -25.75 -22.938 1 98.44 90 GLN A N 1
ATOM 662 C CA . GLN A 1 90 ? -20.531 -26.812 -22.016 1 98.44 90 GLN A CA 1
ATOM 663 C C . GLN A 1 90 ? -19.016 -26.906 -21.891 1 98.44 90 GLN A C 1
ATOM 665 O O . GLN A 1 90 ? -18.281 -26.422 -22.75 1 98.44 90 GLN A O 1
ATOM 670 N N . VAL A 1 91 ? -18.609 -27.484 -20.797 1 98.81 91 VAL A N 1
ATOM 671 C CA . VAL A 1 91 ? -17.234 -27.938 -20.641 1 98.81 91 VAL A CA 1
ATOM 672 C C . VAL A 1 91 ? -17.203 -29.453 -20.484 1 98.81 91 VAL A C 1
ATOM 674 O O . VAL A 1 91 ? -18.172 -30.047 -20 1 98.81 91 VAL A O 1
ATOM 677 N N . VAL A 1 92 ? -16.156 -30.047 -20.953 1 98.5 92 VAL A N 1
ATOM 678 C CA . VAL A 1 92 ? -15.984 -31.484 -20.859 1 98.5 92 VAL A CA 1
ATOM 679 C C . VAL A 1 92 ? -14.812 -31.812 -19.922 1 98.5 92 VAL A C 1
ATOM 681 O O . VAL A 1 92 ? -13.711 -31.281 -20.094 1 98.5 92 VAL A O 1
ATOM 684 N N . LEU A 1 93 ? -15.086 -32.625 -18.969 1 98.44 93 LEU A N 1
ATOM 685 C CA . LEU A 1 93 ? -14.062 -33.031 -18.016 1 98.44 93 LEU A CA 1
ATOM 686 C C . LEU A 1 93 ? -13.266 -34.219 -18.562 1 98.44 93 LEU A C 1
ATOM 688 O O . LEU A 1 93 ? -13.648 -34.812 -19.578 1 98.44 93 LEU A O 1
ATOM 692 N N . SER A 1 94 ? -12.125 -34.469 -17.938 1 97 94 SER A N 1
ATOM 693 C CA . SER A 1 94 ? -11.258 -35.562 -18.359 1 97 94 SER A CA 1
ATOM 694 C C . SER A 1 94 ? -11.961 -36.906 -18.219 1 97 94 SER A C 1
ATOM 696 O O . SER A 1 94 ? -11.672 -37.844 -18.984 1 97 94 SER A O 1
ATOM 698 N N . ASN A 1 95 ? -12.906 -37.031 -17.312 1 96.88 95 ASN A N 1
ATOM 699 C CA . ASN A 1 95 ? -13.633 -38.281 -17.109 1 96.88 95 ASN A CA 1
ATOM 700 C C . ASN A 1 95 ? -14.797 -38.406 -18.094 1 96.88 95 ASN A C 1
ATOM 702 O O . ASN A 1 95 ? -15.547 -39.375 -18.047 1 96.88 95 ASN A O 1
ATOM 706 N N . GLY A 1 96 ? -14.984 -37.438 -18.875 1 96.88 96 GLY A N 1
ATOM 707 C CA . GLY A 1 96 ? -16 -37.5 -19.922 1 96.88 96 GLY A CA 1
ATOM 708 C C . GLY A 1 96 ? -17.281 -36.781 -19.531 1 96.88 96 GLY A C 1
ATOM 709 O O . GLY A 1 96 ? -18.141 -36.531 -20.391 1 96.88 96 GLY A O 1
ATOM 710 N N . LYS A 1 97 ? -17.406 -36.344 -18.328 1 98.06 97 LYS A N 1
ATOM 711 C CA . LYS A 1 97 ? -18.594 -35.656 -17.875 1 98.06 97 LYS A CA 1
ATOM 712 C C . LYS A 1 97 ? -18.719 -34.281 -18.562 1 98.06 97 LYS A C 1
ATOM 714 O O . LYS A 1 97 ? -17.734 -33.562 -18.688 1 98.06 97 LYS A O 1
ATOM 719 N N . GLU A 1 98 ? -19.875 -34 -19.062 1 98.44 98 GLU A N 1
ATOM 720 C CA . GLU A 1 98 ? -20.203 -32.719 -19.656 1 98.44 98 GLU A CA 1
ATOM 721 C C . GLU A 1 98 ? -20.969 -31.828 -18.672 1 98.44 98 GLU A C 1
ATOM 723 O O . GLU A 1 98 ? -21.906 -32.312 -18.016 1 98.44 98 GLU A O 1
ATOM 728 N N . ILE A 1 99 ? -20.578 -30.641 -18.531 1 98.75 99 ILE A N 1
ATOM 729 C CA . ILE A 1 99 ? -21.234 -29.703 -17.609 1 98.75 99 ILE A CA 1
ATOM 730 C C . ILE A 1 99 ? -21.672 -28.453 -18.375 1 98.75 99 ILE A C 1
ATOM 732 O O . ILE A 1 99 ? -20.844 -27.766 -18.969 1 98.75 99 ILE A O 1
ATOM 736 N N . SER A 1 100 ? -22.969 -28.203 -18.391 1 98.69 100 SER A N 1
ATOM 737 C CA . SER A 1 100 ? -23.516 -27 -19.016 1 98.69 100 SER A CA 1
ATOM 738 C C . SER A 1 100 ? -23.359 -25.797 -18.094 1 98.69 100 SER A C 1
ATOM 740 O O . SER A 1 100 ? -23.297 -25.938 -16.875 1 98.69 100 SER A O 1
ATOM 742 N N . TYR A 1 101 ? -23.266 -24.641 -18.703 1 98.81 101 TYR A N 1
ATOM 743 C CA . TYR A 1 101 ? -23.156 -23.422 -17.922 1 98.81 101 TYR A CA 1
ATOM 744 C C . TYR A 1 101 ? -23.984 -22.297 -18.547 1 98.81 101 TYR A C 1
ATOM 746 O O . TYR A 1 101 ? -24.203 -22.266 -19.75 1 98.81 101 TYR A O 1
ATOM 754 N N . ASP A 1 102 ? -24.469 -21.406 -17.688 1 98.62 102 ASP A N 1
ATOM 755 C CA . ASP A 1 102 ? -24.969 -20.109 -18.109 1 98.62 102 ASP A CA 1
ATOM 756 C C . ASP A 1 102 ? -23.828 -19.078 -18.188 1 98.62 102 ASP A C 1
ATOM 758 O O . ASP A 1 102 ? -23.828 -18.203 -19.047 1 98.62 102 ASP A O 1
ATOM 762 N N . TYR A 1 103 ? -22.891 -19.172 -17.25 1 98.81 103 TYR A N 1
ATOM 763 C CA . TYR A 1 103 ? -21.656 -18.375 -17.234 1 98.81 103 TYR A CA 1
ATOM 764 C C . TYR A 1 103 ? -20.438 -19.281 -17.031 1 98.81 103 TYR A C 1
ATOM 766 O O . TYR A 1 103 ? -20.484 -20.234 -16.266 1 98.81 103 TYR A O 1
ATOM 774 N N . LEU A 1 104 ? -19.375 -18.922 -17.703 1 98.94 104 LEU A N 1
ATOM 775 C CA . LEU A 1 104 ? -18.109 -19.625 -17.594 1 98.94 104 LEU A CA 1
ATOM 776 C C . LEU A 1 104 ? -16.984 -18.656 -17.234 1 98.94 104 LEU A C 1
ATOM 778 O O . LEU A 1 104 ? -16.875 -17.578 -17.812 1 98.94 104 LEU A O 1
ATOM 782 N N . VAL A 1 105 ? -16.219 -18.984 -16.219 1 98.94 105 VAL A N 1
ATOM 783 C CA . VAL A 1 105 ? -15.008 -18.25 -15.875 1 98.94 105 VAL A CA 1
ATOM 784 C C . VAL A 1 105 ? -13.781 -19.125 -16.078 1 98.94 105 VAL A C 1
ATOM 786 O O . VAL A 1 105 ? -13.68 -20.203 -15.492 1 98.94 105 VAL A O 1
ATOM 789 N N . ILE A 1 106 ? -12.914 -18.688 -16.938 1 98.94 106 ILE A N 1
ATOM 790 C CA . ILE A 1 106 ? -11.672 -19.391 -17.219 1 98.94 106 ILE A CA 1
ATOM 791 C C . ILE A 1 106 ? -10.531 -18.781 -16.406 1 98.94 106 ILE A C 1
ATOM 793 O O . ILE A 1 106 ? -10.133 -17.625 -16.641 1 98.94 106 ILE A O 1
ATOM 797 N N . ALA A 1 107 ? -10.016 -19.469 -15.445 1 98.81 107 ALA A N 1
ATOM 798 C CA . ALA A 1 107 ? -8.938 -19.047 -14.555 1 98.81 107 ALA A CA 1
ATOM 799 C C . ALA A 1 107 ? -7.871 -20.125 -14.43 1 98.81 107 ALA A C 1
ATOM 801 O O . ALA A 1 107 ? -7.465 -20.484 -13.328 1 98.81 107 ALA A O 1
ATOM 802 N N . THR A 1 108 ? -7.359 -20.594 -15.508 1 98.06 108 THR A N 1
ATOM 803 C CA . THR A 1 108 ? -6.516 -21.781 -15.562 1 98.06 108 THR A CA 1
ATOM 804 C C . THR A 1 108 ? -5.074 -21.453 -15.195 1 98.06 108 THR A C 1
ATOM 806 O O . THR A 1 108 ? -4.277 -22.344 -14.906 1 98.06 108 THR A O 1
ATOM 809 N N . GLY A 1 109 ? -4.758 -20.203 -15.219 1 97.06 109 GLY A N 1
ATOM 810 C CA . GLY A 1 109 ? -3.465 -19.734 -14.742 1 97.06 109 GLY A CA 1
ATOM 811 C C . GLY A 1 109 ? -2.301 -20.281 -15.555 1 97.06 109 GLY A C 1
ATOM 812 O O . GLY A 1 109 ? -2.359 -20.328 -16.781 1 97.06 109 GLY A O 1
ATOM 813 N N . THR A 1 110 ? -1.186 -20.5 -14.914 1 96.88 110 THR A N 1
ATOM 814 C CA . THR A 1 110 ? 0.054 -20.953 -15.539 1 96.88 110 THR A CA 1
ATOM 815 C C . THR A 1 110 ? 0.591 -22.188 -14.828 1 96.88 110 THR A C 1
ATOM 817 O O . THR A 1 110 ? 0.133 -22.547 -13.734 1 96.88 110 THR A O 1
ATOM 820 N N . THR A 1 111 ? 1.427 -22.875 -15.5 1 95.19 111 THR A N 1
ATOM 821 C CA . THR A 1 111 ? 2.225 -23.953 -14.922 1 95.19 111 THR A CA 1
ATOM 822 C C . THR A 1 111 ? 3.709 -23.594 -14.938 1 95.19 111 THR A C 1
ATOM 824 O O . THR A 1 111 ? 4.113 -22.625 -15.594 1 95.19 111 THR A O 1
ATOM 827 N N . GLY A 1 112 ? 4.488 -24.25 -14.125 1 94.31 112 GLY A N 1
ATOM 828 C CA . GLY A 1 112 ? 5.918 -24.031 -14 1 94.31 112 GLY A CA 1
ATOM 829 C C . GLY A 1 112 ? 6.586 -24.969 -13.016 1 94.31 112 GLY A C 1
ATOM 830 O O . GLY A 1 112 ? 5.945 -25.875 -12.477 1 94.31 112 GLY A O 1
ATOM 831 N N . PRO A 1 113 ? 7.828 -24.766 -12.805 1 95.06 113 PRO A N 1
ATOM 832 C CA . PRO A 1 113 ? 8.578 -25.688 -11.945 1 95.06 113 PRO A CA 1
ATOM 833 C C . PRO A 1 113 ? 8.297 -25.469 -10.461 1 95.06 113 PRO A C 1
ATOM 835 O O . PRO A 1 113 ? 7.953 -24.359 -10.047 1 95.06 113 PRO A O 1
ATOM 838 N N . PHE A 1 114 ? 8.383 -26.578 -9.695 1 96.44 114 PHE A N 1
ATOM 839 C CA . PHE A 1 114 ? 8.43 -26.5 -8.242 1 96.44 114 PHE A CA 1
ATOM 840 C C . PHE A 1 114 ? 9.672 -25.75 -7.777 1 96.44 114 PHE A C 1
ATOM 842 O O . PHE A 1 114 ? 10.742 -25.891 -8.383 1 96.44 114 PHE A O 1
ATOM 849 N N . PRO A 1 115 ? 9.602 -24.906 -6.848 1 95.81 115 PRO A N 1
ATOM 850 C CA . PRO A 1 115 ? 8.453 -24.781 -5.945 1 95.81 115 PRO A CA 1
ATOM 851 C C . PRO A 1 115 ? 7.48 -23.672 -6.379 1 95.81 115 PRO A C 1
ATOM 853 O O . PRO A 1 115 ? 6.434 -23.5 -5.754 1 95.81 115 PRO A O 1
ATOM 856 N N . GLY A 1 116 ? 7.707 -22.922 -7.406 1 94.44 116 GLY A N 1
ATOM 857 C CA . GLY A 1 116 ? 6.82 -21.875 -7.867 1 94.44 116 GLY A CA 1
ATOM 858 C C . GLY A 1 116 ? 5.41 -22.344 -8.141 1 94.44 116 GLY A C 1
ATOM 859 O O . GLY A 1 116 ? 4.441 -21.625 -7.895 1 94.44 116 GLY A O 1
ATOM 860 N N . LYS A 1 117 ? 5.332 -23.531 -8.703 1 95.81 117 LYS A N 1
ATOM 861 C CA . LYS A 1 117 ? 4.055 -24.172 -8.992 1 95.81 117 LYS A CA 1
ATOM 862 C C . LYS A 1 117 ? 4.09 -25.656 -8.602 1 95.81 117 LYS A C 1
ATOM 864 O O . LYS A 1 117 ? 5.156 -26.266 -8.578 1 95.81 117 LYS A O 1
ATOM 869 N N . LEU A 1 118 ? 2.949 -26.109 -8.25 1 96.06 118 LEU A N 1
ATOM 870 C CA . LEU A 1 118 ? 2.746 -27.547 -8.109 1 96.06 118 LEU A CA 1
ATOM 871 C C . LEU A 1 118 ? 2.111 -28.125 -9.367 1 96.06 118 LEU A C 1
ATOM 873 O O . LEU A 1 118 ? 1.334 -27.453 -10.047 1 96.06 118 LEU A O 1
ATOM 877 N N . GLN A 1 119 ? 2.426 -29.312 -9.602 1 91.69 119 GLN A N 1
ATOM 878 C CA . GLN A 1 119 ? 1.81 -30 -10.727 1 91.69 119 GLN A CA 1
ATOM 879 C C . GLN A 1 119 ? 0.315 -30.203 -10.5 1 91.69 119 GLN A C 1
ATOM 881 O O . GLN A 1 119 ? -0.137 -30.281 -9.352 1 91.69 119 GLN A O 1
ATOM 886 N N . ASN A 1 120 ? -0.392 -30.359 -11.586 1 89.38 120 ASN A N 1
ATOM 887 C CA . ASN A 1 120 ? -1.849 -30.422 -11.531 1 89.38 120 ASN A CA 1
ATOM 888 C C . ASN A 1 120 ? -2.328 -31.672 -10.812 1 89.38 120 ASN A C 1
ATOM 890 O O . ASN A 1 120 ? -3.404 -31.688 -10.211 1 89.38 120 ASN A O 1
ATOM 894 N N . ASP A 1 121 ? -1.609 -32.688 -10.812 1 87.62 121 ASP A N 1
ATOM 895 C CA . ASP A 1 121 ? -2.029 -33.969 -10.219 1 87.62 121 ASP A CA 1
ATOM 896 C C . ASP A 1 121 ? -1.448 -34.125 -8.82 1 87.62 121 ASP A C 1
ATOM 898 O O . ASP A 1 121 ? -1.551 -35.219 -8.227 1 87.62 121 ASP A O 1
ATOM 902 N N . CYS A 1 122 ? -0.933 -33.094 -8.375 1 91.81 122 CYS A N 1
ATOM 903 C CA . CYS A 1 122 ? -0.289 -33.188 -7.066 1 91.81 122 CYS A CA 1
ATOM 904 C C . CYS A 1 122 ? -1.321 -33.156 -5.945 1 91.81 122 CYS A C 1
ATOM 906 O O . CYS A 1 122 ? -2.055 -32.188 -5.801 1 91.81 122 CYS A O 1
ATOM 908 N N . THR A 1 123 ? -1.376 -34.219 -5.094 1 95.56 123 THR A N 1
ATOM 909 C CA . THR A 1 123 ? -2.246 -34.25 -3.922 1 95.56 123 THR A CA 1
ATOM 910 C C . THR A 1 123 ? -1.656 -33.406 -2.793 1 95.56 123 THR A C 1
ATOM 912 O O . THR A 1 123 ? -0.495 -33 -2.857 1 95.56 123 THR A O 1
ATOM 915 N N . ILE A 1 124 ? -2.459 -33.156 -1.814 1 97.12 124 ILE A N 1
ATOM 916 C CA . ILE A 1 124 ? -1.98 -32.406 -0.652 1 97.12 124 ILE A CA 1
ATOM 917 C C . ILE A 1 124 ? -0.823 -33.156 -0.001 1 97.12 124 ILE A C 1
ATOM 919 O O . ILE A 1 124 ? 0.214 -32.562 0.311 1 97.12 124 ILE A O 1
ATOM 923 N N . ASP A 1 125 ? -0.969 -34.469 0.168 1 97.38 125 ASP A N 1
ATOM 924 C CA . ASP A 1 125 ? 0.074 -35.281 0.793 1 97.38 125 ASP A CA 1
ATOM 925 C C . ASP A 1 125 ? 1.358 -35.25 -0.033 1 97.38 125 ASP A C 1
ATOM 927 O O . ASP A 1 125 ? 2.455 -35.156 0.52 1 97.38 125 ASP A O 1
ATOM 931 N N . GLN A 1 126 ? 1.229 -35.375 -1.311 1 97.06 126 GLN A N 1
ATOM 932 C CA . GLN A 1 126 ? 2.391 -35.312 -2.191 1 97.06 126 GLN A CA 1
ATOM 933 C C . GLN A 1 126 ? 3.082 -33.969 -2.109 1 97.06 126 GLN A C 1
ATOM 935 O O . GLN A 1 126 ? 4.312 -33.875 -2.1 1 97.06 126 GLN A O 1
ATOM 940 N N . ALA A 1 127 ? 2.289 -32.938 -2.105 1 97.69 127 ALA A N 1
ATOM 941 C CA . ALA A 1 127 ? 2.848 -31.609 -1.97 1 97.69 127 ALA A CA 1
ATOM 942 C C . ALA A 1 127 ? 3.617 -31.453 -0.66 1 97.69 127 ALA A C 1
ATOM 944 O O . ALA A 1 127 ? 4.723 -30.906 -0.64 1 97.69 127 ALA A O 1
ATOM 945 N N . LEU A 1 128 ? 2.979 -31.938 0.443 1 98 128 LEU A N 1
ATOM 946 C CA . LEU A 1 128 ? 3.629 -31.875 1.747 1 98 128 LEU A CA 1
ATOM 947 C C . LEU A 1 128 ? 4.949 -32.656 1.73 1 98 128 LEU A C 1
ATOM 949 O O . LEU A 1 128 ? 5.941 -32.188 2.301 1 98 128 LEU A O 1
ATOM 953 N N . ASP A 1 129 ? 4.973 -33.719 1.061 1 97.88 129 ASP A N 1
ATOM 954 C CA . ASP A 1 129 ? 6.191 -34.531 0.941 1 97.88 129 ASP A CA 1
ATOM 955 C C . ASP A 1 129 ? 7.25 -33.781 0.13 1 97.88 129 ASP A C 1
ATOM 957 O O . ASP A 1 129 ? 8.438 -33.812 0.476 1 97.88 129 ASP A O 1
ATOM 961 N N . LEU A 1 130 ? 6.844 -33.219 -0.972 1 97.62 130 LEU A N 1
ATOM 962 C CA . LEU A 1 130 ? 7.762 -32.438 -1.795 1 97.62 130 LEU A CA 1
ATOM 963 C C . LEU A 1 130 ? 8.422 -31.328 -0.976 1 97.62 130 LEU A C 1
ATOM 965 O O . LEU A 1 130 ? 9.641 -31.141 -1.053 1 97.62 130 LEU A O 1
ATOM 969 N N . TYR A 1 131 ? 7.648 -30.641 -0.2 1 98.25 131 TYR A N 1
ATOM 970 C CA . TYR A 1 131 ? 8.18 -29.531 0.595 1 98.25 131 TYR A CA 1
ATOM 971 C C . TYR A 1 131 ? 9.055 -30.062 1.73 1 98.25 131 TYR A C 1
ATOM 973 O O . TYR A 1 131 ? 10.047 -29.422 2.092 1 98.25 131 TYR A O 1
ATOM 981 N N . LYS A 1 132 ? 8.633 -31.156 2.385 1 98.19 132 LYS A N 1
ATOM 982 C CA . LYS A 1 132 ? 9.477 -31.781 3.396 1 98.19 132 LYS A CA 1
ATOM 983 C C . LYS A 1 132 ? 10.852 -32.125 2.826 1 98.19 132 LYS A C 1
ATOM 985 O O . LYS A 1 132 ? 11.875 -31.844 3.445 1 98.19 132 LYS A O 1
ATOM 990 N N . ASP A 1 133 ? 10.82 -32.719 1.684 1 98.25 133 ASP A N 1
ATOM 991 C CA . ASP A 1 133 ? 12.062 -33.062 1.004 1 98.25 133 ASP A CA 1
ATOM 992 C C . ASP A 1 133 ? 12.891 -31.828 0.697 1 98.25 133 ASP A C 1
ATOM 994 O O . ASP A 1 133 ? 14.117 -31.828 0.873 1 98.25 133 ASP A O 1
ATOM 998 N N . ALA A 1 134 ? 12.289 -30.812 0.219 1 98.56 134 ALA A N 1
ATOM 999 C CA . ALA A 1 134 ? 12.969 -29.547 -0.066 1 98.56 134 ALA A CA 1
ATOM 1000 C C . ALA A 1 134 ? 13.656 -29 1.183 1 98.56 134 ALA A C 1
ATOM 1002 O O . ALA A 1 134 ? 14.82 -28.609 1.137 1 98.56 134 ALA A O 1
ATOM 1003 N N . CYS A 1 135 ? 12.914 -28.984 2.287 1 98.56 135 CYS A N 1
ATOM 1004 C CA . CYS A 1 135 ? 13.469 -28.5 3.549 1 98.56 135 CYS A CA 1
ATOM 1005 C C . CYS A 1 135 ? 14.703 -29.312 3.941 1 98.56 135 CYS A C 1
ATOM 1007 O O . CYS A 1 135 ? 15.719 -28.734 4.348 1 98.56 135 CYS A O 1
ATOM 1009 N N . GLU A 1 136 ? 14.617 -30.562 3.811 1 98.56 136 GLU A N 1
ATOM 1010 C CA . GLU A 1 136 ? 15.719 -31.453 4.188 1 98.56 136 GLU A CA 1
ATOM 1011 C C . GLU A 1 136 ? 16.938 -31.234 3.285 1 98.56 136 GLU A C 1
ATOM 1013 O O . GLU A 1 136 ? 18.062 -31.141 3.768 1 98.56 136 GLU A O 1
ATOM 1018 N N . LYS A 1 137 ? 16.688 -31.156 2.027 1 98.62 137 LYS A N 1
ATOM 1019 C CA . LYS A 1 137 ? 17.766 -30.953 1.079 1 98.62 137 LYS A CA 1
ATOM 1020 C C . LYS A 1 137 ? 18.438 -29.594 1.298 1 98.62 137 LYS A C 1
ATOM 1022 O O . LYS A 1 137 ? 19.672 -29.5 1.294 1 98.62 137 LYS A O 1
ATOM 1027 N N . VAL A 1 138 ? 17.656 -28.562 1.476 1 98.75 138 VAL A N 1
ATOM 1028 C CA . VAL A 1 138 ? 18.203 -27.234 1.7 1 98.75 138 VAL A CA 1
ATOM 1029 C C . VAL A 1 138 ? 19.016 -27.234 2.998 1 98.75 138 VAL A C 1
ATOM 1031 O O . VAL A 1 138 ? 20.125 -26.703 3.041 1 98.75 138 VAL A O 1
ATOM 1034 N N . LYS A 1 139 ? 18.453 -27.812 4.008 1 98.5 139 LYS A N 1
ATOM 1035 C CA . LYS A 1 139 ? 19.141 -27.875 5.289 1 98.5 139 LYS A CA 1
ATOM 1036 C C . LYS A 1 139 ? 20.484 -28.578 5.156 1 98.5 139 LYS A C 1
ATOM 1038 O O . LYS A 1 139 ? 21.484 -28.156 5.754 1 98.5 139 LYS A O 1
ATOM 1043 N N . ALA A 1 140 ? 20.547 -29.562 4.375 1 98.44 140 ALA A N 1
ATOM 1044 C CA . ALA A 1 140 ? 21.75 -30.375 4.246 1 98.44 140 ALA A CA 1
ATOM 1045 C C . ALA A 1 140 ? 22.75 -29.734 3.289 1 98.44 140 ALA A C 1
ATOM 1047 O O . ALA A 1 140 ? 23.938 -30.094 3.299 1 98.44 140 ALA A O 1
ATOM 1048 N N . ALA A 1 141 ? 22.344 -28.891 2.484 1 98.75 141 ALA A N 1
ATOM 1049 C CA . ALA A 1 141 ? 23.156 -28.328 1.403 1 98.75 141 ALA A CA 1
ATOM 1050 C C . ALA A 1 141 ? 24.188 -27.344 1.942 1 98.75 141 ALA A C 1
ATOM 1052 O O . ALA A 1 141 ? 23.969 -26.703 2.973 1 98.75 141 ALA A O 1
ATOM 1053 N N . LYS A 1 142 ? 25.312 -27.281 1.269 1 98.62 142 LYS A N 1
ATOM 1054 C CA . LYS A 1 142 ? 26.281 -26.203 1.473 1 98.62 142 LYS A CA 1
ATOM 1055 C C . LYS A 1 142 ? 26.156 -25.125 0.393 1 98.62 142 LYS A C 1
ATOM 1057 O O . LYS A 1 142 ? 26.312 -23.938 0.669 1 98.62 142 LYS A O 1
ATOM 1062 N N . THR A 1 143 ? 25.859 -25.609 -0.762 1 98.75 143 THR A N 1
ATOM 1063 C CA . THR A 1 143 ? 25.766 -24.734 -1.918 1 98.75 143 THR A CA 1
ATOM 1064 C C . THR A 1 143 ? 24.375 -24.828 -2.543 1 98.75 143 THR A C 1
ATOM 1066 O O . THR A 1 143 ? 23.875 -25.922 -2.799 1 98.75 143 THR A O 1
ATOM 1069 N N . VAL A 1 144 ? 23.719 -23.656 -2.701 1 98.88 144 VAL A N 1
ATOM 1070 C CA . VAL A 1 144 ? 22.406 -23.562 -3.309 1 98.88 144 VAL A CA 1
ATOM 1071 C C . VAL A 1 144 ? 22.453 -22.609 -4.504 1 98.88 144 VAL A C 1
ATOM 1073 O O . VAL A 1 144 ? 22.922 -21.469 -4.383 1 98.88 144 VAL A O 1
ATOM 1076 N N . VAL A 1 145 ? 22.062 -23.031 -5.68 1 98.88 145 VAL A N 1
ATOM 1077 C CA . VAL A 1 145 ? 21.984 -22.203 -6.875 1 98.88 145 VAL A CA 1
ATOM 1078 C C . VAL A 1 145 ? 20.531 -22 -7.273 1 98.88 145 VAL A C 1
ATOM 1080 O O . VAL A 1 145 ? 19.734 -22.953 -7.266 1 98.88 145 VAL A O 1
ATOM 1083 N N . ILE A 1 146 ? 20.156 -20.828 -7.539 1 98.81 146 ILE A N 1
ATOM 1084 C CA . ILE A 1 146 ? 18.828 -20.438 -8.031 1 98.81 146 ILE A CA 1
ATOM 1085 C C . ILE A 1 146 ? 18.953 -19.922 -9.461 1 98.81 146 ILE A C 1
ATOM 1087 O O . ILE A 1 146 ? 19.703 -18.969 -9.727 1 98.81 146 ILE A O 1
ATOM 1091 N N . ILE A 1 147 ? 18.281 -20.562 -10.352 1 98.56 147 ILE A N 1
ATOM 1092 C CA . ILE A 1 147 ? 18.266 -20.125 -11.75 1 98.56 147 ILE A CA 1
ATOM 1093 C C . ILE A 1 147 ? 17.062 -19.219 -11.992 1 98.56 147 ILE A C 1
ATOM 1095 O O . ILE A 1 147 ? 15.914 -19.672 -11.977 1 98.56 147 ILE A O 1
ATOM 1099 N N . GLY A 1 148 ? 17.281 -17.938 -12.305 1 98 148 GLY A N 1
ATOM 1100 C CA . GLY A 1 148 ? 16.234 -16.938 -12.477 1 98 148 GLY A CA 1
ATOM 1101 C C . GLY A 1 148 ? 16.234 -15.898 -11.375 1 98 148 GLY A C 1
ATOM 1102 O O . GLY A 1 148 ? 16.125 -16.234 -10.195 1 98 148 GLY A O 1
ATOM 1103 N N . GLY A 1 149 ? 16.297 -14.703 -11.766 1 97.56 149 GLY A N 1
ATOM 1104 C CA . GLY A 1 149 ? 16.312 -13.594 -10.828 1 97.56 149 GLY A CA 1
ATOM 1105 C C . GLY A 1 149 ? 15.008 -12.82 -10.797 1 97.56 149 GLY A C 1
ATOM 1106 O O . GLY A 1 149 ? 14.992 -11.625 -10.516 1 97.56 149 GLY A O 1
ATOM 1107 N N . GLY A 1 150 ? 13.867 -13.477 -11.18 1 96.38 150 GLY A N 1
ATOM 1108 C CA . GLY A 1 150 ? 12.547 -12.914 -10.969 1 96.38 150 GLY A CA 1
ATOM 1109 C C . GLY A 1 150 ? 12.094 -12.969 -9.516 1 96.38 150 GLY A C 1
ATOM 1110 O O . GLY A 1 150 ? 12.898 -13.25 -8.625 1 96.38 150 GLY A O 1
ATOM 1111 N N . ALA A 1 151 ? 10.844 -12.734 -9.219 1 95.75 151 ALA A N 1
ATOM 1112 C CA . ALA A 1 151 ? 10.305 -12.648 -7.863 1 95.75 151 ALA A CA 1
ATOM 1113 C C . ALA A 1 151 ? 10.523 -13.953 -7.105 1 95.75 151 ALA A C 1
ATOM 1115 O O . ALA A 1 151 ? 11.016 -13.953 -5.977 1 95.75 151 ALA A O 1
ATOM 1116 N N . VAL A 1 152 ? 10.195 -15.039 -7.73 1 96.88 152 VAL A N 1
ATOM 1117 C CA . VAL A 1 152 ? 10.266 -16.344 -7.078 1 96.88 152 VAL A CA 1
ATOM 1118 C C . VAL A 1 152 ? 11.711 -16.641 -6.691 1 96.88 152 VAL A C 1
ATOM 1120 O O . VAL A 1 152 ? 11.984 -17.047 -5.555 1 96.88 152 VAL A O 1
ATOM 1123 N N . GLY A 1 153 ? 12.641 -16.438 -7.613 1 98.25 153 GLY A N 1
ATOM 1124 C CA . GLY A 1 153 ? 14.039 -16.703 -7.34 1 98.25 153 GLY A CA 1
ATOM 1125 C C . GLY A 1 153 ? 14.609 -15.852 -6.223 1 98.25 153 GLY A C 1
ATOM 1126 O O . GLY A 1 153 ? 15.289 -16.359 -5.332 1 98.25 153 GLY A O 1
ATOM 1127 N N . VAL A 1 154 ? 14.297 -14.609 -6.266 1 98.38 154 VAL A N 1
ATOM 1128 C CA . VAL A 1 154 ? 14.773 -13.68 -5.246 1 98.38 154 VAL A CA 1
ATOM 1129 C C . VAL A 1 154 ? 14.211 -14.078 -3.881 1 98.38 154 VAL A C 1
ATOM 1131 O O . VAL A 1 154 ? 14.93 -14.062 -2.881 1 98.38 154 VAL A O 1
ATOM 1134 N N . GLU A 1 155 ? 12.961 -14.406 -3.846 1 98.5 155 GLU A N 1
ATOM 1135 C CA . GLU A 1 155 ? 12.32 -14.758 -2.582 1 98.5 155 GLU A CA 1
ATOM 1136 C C . GLU A 1 155 ? 12.891 -16.047 -2.018 1 98.5 155 GLU A C 1
ATOM 1138 O O . GLU A 1 155 ? 13.117 -16.172 -0.811 1 98.5 155 GLU A O 1
ATOM 1143 N N . ILE A 1 156 ? 13.172 -17.016 -2.875 1 98.62 156 ILE A N 1
ATOM 1144 C CA . ILE A 1 156 ? 13.773 -18.266 -2.424 1 98.62 156 ILE A CA 1
ATOM 1145 C C . ILE A 1 156 ? 15.172 -17.984 -1.862 1 98.62 156 ILE A C 1
ATOM 1147 O O . ILE A 1 156 ? 15.508 -18.453 -0.773 1 98.62 156 ILE A O 1
ATOM 1151 N N . ALA A 1 157 ? 15.977 -17.234 -2.6 1 98.81 157 ALA A N 1
ATOM 1152 C CA . ALA A 1 157 ? 17.312 -16.875 -2.131 1 98.81 157 ALA A CA 1
ATOM 1153 C C . ALA A 1 157 ? 17.25 -16.172 -0.772 1 98.81 157 ALA A C 1
ATOM 1155 O O . ALA A 1 157 ? 18.031 -16.484 0.125 1 98.81 157 ALA A O 1
ATOM 1156 N N . GLY A 1 158 ? 16.297 -15.266 -0.669 1 98.56 158 GLY A N 1
ATOM 1157 C CA . GLY A 1 158 ? 16.125 -14.555 0.589 1 98.56 158 GLY A CA 1
ATOM 1158 C C . GLY A 1 158 ? 15.781 -15.477 1.747 1 98.56 158 GLY A C 1
ATOM 1159 O O . GLY A 1 158 ? 16.312 -15.328 2.846 1 98.56 158 GLY A O 1
ATOM 1160 N N . GLU A 1 159 ? 14.859 -16.422 1.522 1 98.62 159 GLU A N 1
ATOM 1161 C CA . GLU A 1 159 ? 14.492 -17.375 2.561 1 98.62 159 GLU A CA 1
ATOM 1162 C C . GLU A 1 159 ? 15.688 -18.234 2.984 1 98.62 159 GLU A C 1
ATOM 1164 O O . GLU A 1 159 ? 15.961 -18.375 4.176 1 98.62 159 GLU A O 1
ATOM 1169 N N . VAL A 1 160 ? 16.391 -18.75 2.031 1 98.75 160 VAL A N 1
ATOM 1170 C CA . VAL A 1 160 ? 17.516 -19.641 2.309 1 98.75 160 VAL A CA 1
ATOM 1171 C C . VAL A 1 160 ? 18.609 -18.891 3.049 1 98.75 160 VAL A C 1
ATOM 1173 O O . VAL A 1 160 ? 19.094 -19.344 4.086 1 98.75 160 VAL A O 1
ATOM 1176 N N . ALA A 1 161 ? 18.969 -17.703 2.559 1 98.69 161 ALA A N 1
ATOM 1177 C CA . ALA A 1 161 ? 20.078 -16.953 3.119 1 98.69 161 ALA A CA 1
ATOM 1178 C C . ALA A 1 161 ? 19.75 -16.438 4.516 1 98.69 161 ALA A C 1
ATOM 1180 O O . ALA A 1 161 ? 20.641 -16.266 5.352 1 98.69 161 ALA A O 1
ATOM 1181 N N . THR A 1 162 ? 18.516 -16.172 4.746 1 97.88 162 THR A N 1
ATOM 1182 C CA . THR A 1 162 ? 18.094 -15.711 6.062 1 97.88 162 THR A CA 1
ATOM 1183 C C . THR A 1 162 ? 18.141 -16.844 7.078 1 97.88 162 THR A C 1
ATOM 1185 O O . THR A 1 162 ? 18.672 -16.688 8.18 1 97.88 162 THR A O 1
ATOM 1188 N N . ASP A 1 163 ? 17.641 -18 6.73 1 97.56 163 ASP A N 1
ATOM 1189 C CA . ASP A 1 163 ? 17.547 -19.125 7.664 1 97.56 163 ASP A CA 1
ATOM 1190 C C . ASP A 1 163 ? 18.891 -19.844 7.797 1 97.56 163 ASP A C 1
ATOM 1192 O O . ASP A 1 163 ? 19.172 -20.453 8.828 1 97.56 163 ASP A O 1
ATOM 1196 N N . TYR A 1 164 ? 19.734 -19.781 6.762 1 98.19 164 TYR A N 1
ATOM 1197 C CA . TYR A 1 164 ? 21.016 -20.469 6.727 1 98.19 164 TYR A CA 1
ATOM 1198 C C . TYR A 1 164 ? 22.125 -19.531 6.234 1 98.19 164 TYR A C 1
ATOM 1200 O O . TYR A 1 164 ? 22.641 -19.703 5.125 1 98.19 164 TYR A O 1
ATOM 1208 N N . PRO A 1 165 ? 22.562 -18.656 7.102 1 97.5 165 PRO A N 1
ATOM 1209 C CA . PRO A 1 165 ? 23.484 -17.594 6.676 1 97.5 165 PRO A CA 1
ATOM 1210 C C . PRO A 1 165 ? 24.859 -18.141 6.285 1 97.5 165 PRO A C 1
ATOM 1212 O O . PRO A 1 165 ? 25.641 -17.438 5.652 1 97.5 165 PRO A O 1
ATOM 1215 N N . ASP A 1 166 ? 25.203 -19.328 6.621 1 97.81 166 ASP A N 1
ATOM 1216 C CA . ASP A 1 166 ? 26.516 -19.875 6.344 1 97.81 166 ASP A CA 1
ATOM 1217 C C . ASP A 1 166 ? 26.562 -20.547 4.973 1 97.81 166 ASP A C 1
ATOM 1219 O O . ASP A 1 166 ? 27.625 -20.922 4.488 1 97.81 166 ASP A O 1
ATOM 1223 N N . LYS A 1 167 ? 25.438 -20.719 4.309 1 98.44 167 LYS A N 1
ATOM 1224 C CA . LYS A 1 167 ? 25.391 -21.391 3.008 1 98.44 167 LYS A CA 1
ATOM 1225 C C . LYS A 1 167 ? 25.797 -20.438 1.887 1 98.44 167 LYS A C 1
ATOM 1227 O O . LYS A 1 167 ? 25.641 -19.219 2.01 1 98.44 167 LYS A O 1
ATOM 1232 N N . GLU A 1 168 ? 26.328 -21.047 0.889 1 98.69 168 GLU A N 1
ATOM 1233 C CA . GLU A 1 168 ? 26.625 -20.312 -0.329 1 98.69 168 GLU A CA 1
ATOM 1234 C C . GLU A 1 168 ? 25.422 -20.297 -1.273 1 98.69 168 GLU A C 1
ATOM 1236 O O . GLU A 1 168 ? 25.078 -21.328 -1.861 1 98.69 168 GLU A O 1
ATOM 1241 N N . VAL A 1 169 ? 24.828 -19.172 -1.388 1 98.88 169 VAL A N 1
ATOM 1242 C CA . VAL A 1 169 ? 23.641 -19.016 -2.227 1 98.88 169 VAL A CA 1
ATOM 1243 C C . VAL A 1 169 ? 23.984 -18.156 -3.449 1 98.88 169 VAL A C 1
ATOM 1245 O O . VAL A 1 169 ? 24.547 -17.078 -3.318 1 98.88 169 VAL A O 1
ATOM 1248 N N . THR A 1 170 ? 23.656 -18.656 -4.648 1 98.88 170 THR A N 1
ATOM 1249 C CA . THR A 1 170 ? 23.938 -17.938 -5.891 1 98.88 170 THR A CA 1
ATOM 1250 C C . THR A 1 170 ? 22.688 -17.844 -6.758 1 98.88 170 THR A C 1
ATOM 1252 O O . THR A 1 170 ? 22.016 -18.859 -7 1 98.88 170 THR A O 1
ATOM 1255 N N . ILE A 1 171 ? 22.359 -16.656 -7.211 1 98.81 171 ILE A N 1
ATOM 1256 C CA . ILE A 1 171 ? 21.344 -16.469 -8.242 1 98.81 171 ILE A CA 1
ATOM 1257 C C . ILE A 1 171 ? 22.016 -16.266 -9.602 1 98.81 171 ILE A C 1
ATOM 1259 O O . ILE A 1 171 ? 22.922 -15.43 -9.734 1 98.81 171 ILE A O 1
ATOM 1263 N N . ILE A 1 172 ? 21.672 -17.062 -10.539 1 98.75 172 ILE A N 1
ATOM 1264 C CA . ILE A 1 172 ? 22.078 -16.859 -11.922 1 98.75 172 ILE A CA 1
ATOM 1265 C C . ILE A 1 172 ? 20.922 -16.297 -12.727 1 98.75 172 ILE A C 1
ATOM 1267 O O . ILE A 1 172 ? 19.828 -16.875 -12.758 1 98.75 172 ILE A O 1
ATOM 1271 N N . HIS A 1 173 ? 21.078 -15.18 -13.328 1 98.25 173 HIS A N 1
ATOM 1272 C CA . HIS A 1 173 ? 20.031 -14.469 -14.039 1 98.25 173 HIS A CA 1
ATOM 1273 C C . HIS A 1 173 ? 20.531 -13.953 -15.391 1 98.25 173 HIS A C 1
ATOM 1275 O O . HIS A 1 173 ? 21.594 -13.344 -15.469 1 98.25 173 HIS A O 1
ATOM 1281 N N . ALA A 1 174 ? 19.781 -14.141 -16.422 1 97 174 ALA A N 1
ATOM 1282 C CA . ALA A 1 174 ? 20.203 -13.836 -17.781 1 97 174 ALA A CA 1
ATOM 1283 C C . ALA A 1 174 ? 20.219 -12.328 -18.031 1 97 174 ALA A C 1
ATOM 1285 O O . ALA A 1 174 ? 20.922 -11.852 -18.922 1 97 174 ALA A O 1
ATOM 1286 N N . ARG A 1 175 ? 19.469 -11.602 -17.281 1 95.81 175 ARG A N 1
ATOM 1287 C CA . ARG A 1 175 ? 19.406 -10.156 -17.438 1 95.81 175 ARG A CA 1
ATOM 1288 C C . ARG A 1 175 ? 20.359 -9.445 -16.484 1 95.81 175 ARG A C 1
ATOM 1290 O O . ARG A 1 175 ? 21.109 -10.102 -15.758 1 95.81 175 ARG A O 1
ATOM 1297 N N . ASP A 1 176 ? 20.281 -8.086 -16.484 1 95.38 176 ASP A N 1
ATOM 1298 C CA . ASP A 1 176 ? 21.297 -7.32 -15.758 1 95.38 176 ASP A CA 1
ATOM 1299 C C . ASP A 1 176 ? 20.734 -6.781 -14.445 1 95.38 176 ASP A C 1
ATOM 1301 O O . ASP A 1 176 ? 21.438 -6.121 -13.68 1 95.38 176 ASP A O 1
ATOM 1305 N N . SER A 1 177 ? 19.469 -7.016 -14.258 1 95.44 177 SER A N 1
ATOM 1306 C CA . SER A 1 177 ? 18.859 -6.574 -13.008 1 95.44 177 SER A CA 1
ATOM 1307 C C . SER A 1 177 ? 17.766 -7.539 -12.562 1 95.44 177 SER A C 1
ATOM 1309 O O . SER A 1 177 ? 17.172 -8.242 -13.383 1 95.44 177 SER A O 1
ATOM 1311 N N . LEU A 1 178 ? 17.562 -7.605 -11.242 1 96.5 178 LEU A N 1
ATOM 1312 C CA . LEU A 1 178 ? 16.578 -8.484 -10.648 1 96.5 178 LEU A CA 1
ATOM 1313 C C . LEU A 1 178 ? 15.164 -7.93 -10.844 1 96.5 178 LEU A C 1
ATOM 1315 O O . LEU A 1 178 ? 14.969 -6.715 -10.867 1 96.5 178 LEU A O 1
ATOM 1319 N N . VAL A 1 179 ? 14.156 -8.797 -10.898 1 94.44 179 VAL A N 1
ATOM 1320 C CA . VAL A 1 179 ? 12.719 -8.547 -10.805 1 94.44 179 VAL A CA 1
ATOM 1321 C C . VAL A 1 179 ? 12.312 -7.504 -11.844 1 94.44 179 VAL A C 1
ATOM 1323 O O . VAL A 1 179 ? 11.562 -6.57 -11.531 1 94.44 179 VAL A O 1
ATOM 1326 N N . GLU A 1 180 ? 12.898 -7.457 -12.969 1 85.44 180 GLU A N 1
ATOM 1327 C CA . GLU A 1 180 ? 12.492 -6.66 -14.125 1 85.44 180 GLU A CA 1
ATOM 1328 C C . GLU A 1 180 ? 11.281 -7.273 -14.82 1 85.44 180 GLU A C 1
ATOM 1330 O O . GLU A 1 180 ? 11.039 -8.477 -14.711 1 85.44 180 GLU A O 1
ATOM 1335 N N . PRO A 1 181 ? 10.547 -6.359 -15.492 1 74.94 181 PRO A N 1
ATOM 1336 C CA . PRO A 1 181 ? 10.656 -4.926 -15.789 1 74.94 181 PRO A CA 1
ATOM 1337 C C . PRO A 1 181 ? 9.695 -4.078 -14.961 1 74.94 181 PRO A C 1
ATOM 1339 O O . PRO A 1 181 ? 9.688 -2.852 -15.078 1 74.94 181 PRO A O 1
ATOM 1342 N N . ALA A 1 182 ? 8.945 -4.676 -14.062 1 79.31 182 ALA A N 1
ATOM 1343 C CA . ALA A 1 182 ? 7.797 -4.016 -13.445 1 79.31 182 ALA A CA 1
ATOM 1344 C C . ALA A 1 182 ? 8.242 -3.084 -12.32 1 79.31 182 ALA A C 1
ATOM 1346 O O . ALA A 1 182 ? 7.441 -2.297 -11.812 1 79.31 182 ALA A O 1
ATOM 1347 N N . THR A 1 183 ? 9.562 -3.064 -12 1 91.31 183 THR A N 1
ATOM 1348 C CA . THR A 1 183 ? 10.016 -2.359 -10.805 1 91.31 183 THR A CA 1
ATOM 1349 C C . THR A 1 183 ? 11.008 -1.254 -11.172 1 91.31 183 THR A C 1
ATOM 1351 O O . THR A 1 183 ? 11.617 -1.292 -12.242 1 91.31 183 THR A O 1
ATOM 1354 N N . SER A 1 184 ? 11.102 -0.271 -10.344 1 92.56 184 SER A N 1
ATOM 1355 C CA . SER A 1 184 ? 11.984 0.875 -10.555 1 92.56 184 SER A CA 1
ATOM 1356 C C . SER A 1 184 ? 13.438 0.519 -10.266 1 92.56 184 SER A C 1
ATOM 1358 O O . SER A 1 184 ? 13.719 -0.501 -9.633 1 92.56 184 SER A O 1
ATOM 1360 N N . ASP A 1 185 ? 14.328 1.396 -10.742 1 93.38 185 ASP A N 1
ATOM 1361 C CA . ASP A 1 185 ? 15.75 1.223 -10.461 1 93.38 185 ASP A CA 1
ATOM 1362 C C . ASP A 1 185 ? 16.016 1.257 -8.953 1 93.38 185 ASP A C 1
ATOM 1364 O O . ASP A 1 185 ? 16.828 0.478 -8.445 1 93.38 185 ASP A O 1
ATOM 1368 N N . THR A 1 186 ? 15.328 2.182 -8.266 1 91.5 186 THR A N 1
ATOM 1369 C CA . THR A 1 186 ? 15.492 2.303 -6.82 1 91.5 186 THR A CA 1
ATOM 1370 C C . THR A 1 186 ? 15.078 1.015 -6.117 1 91.5 186 THR A C 1
ATOM 1372 O O . THR A 1 186 ? 15.758 0.549 -5.207 1 91.5 186 THR A O 1
ATOM 1375 N N . PHE A 1 187 ? 14.016 0.459 -6.531 1 95.62 187 PHE A N 1
ATOM 1376 C CA . PHE A 1 187 ? 13.531 -0.808 -5.992 1 95.62 187 PHE A CA 1
ATOM 1377 C C . PHE A 1 187 ? 14.562 -1.912 -6.207 1 95.62 187 PHE A C 1
ATOM 1379 O O . PHE A 1 187 ? 14.953 -2.594 -5.258 1 95.62 187 PHE A O 1
ATOM 1386 N N . ARG A 1 188 ? 15.016 -2.061 -7.414 1 96.94 188 ARG A N 1
ATOM 1387 C CA . ARG A 1 188 ? 15.938 -3.127 -7.793 1 96.94 188 ARG A CA 1
ATOM 1388 C C . ARG A 1 188 ? 17.266 -2.984 -7.059 1 96.94 188 ARG A C 1
ATOM 1390 O O . ARG A 1 188 ? 17.844 -3.977 -6.605 1 96.94 188 ARG A O 1
ATOM 1397 N N . ALA A 1 189 ? 17.734 -1.751 -6.945 1 96 189 ALA A N 1
ATOM 1398 C CA . ALA A 1 189 ? 18.984 -1.499 -6.227 1 96 189 ALA A CA 1
ATOM 1399 C C . ALA A 1 189 ? 18.859 -1.896 -4.758 1 96 189 ALA A C 1
ATOM 1401 O O . ALA A 1 189 ? 19.781 -2.465 -4.18 1 96 189 ALA A O 1
ATOM 1402 N N . SER A 1 190 ? 17.719 -1.598 -4.188 1 96.25 190 SER A N 1
ATOM 1403 C CA . SER A 1 190 ? 17.484 -1.944 -2.789 1 96.25 190 SER A CA 1
ATOM 1404 C C . SER A 1 190 ? 17.438 -3.457 -2.596 1 96.25 190 SER A C 1
ATOM 1406 O O . SER A 1 190 ? 18 -3.982 -1.633 1 96.25 190 SER A O 1
ATOM 1408 N N . VAL A 1 191 ? 16.766 -4.148 -3.473 1 97.69 191 VAL A N 1
ATOM 1409 C CA . VAL A 1 191 ? 16.656 -5.602 -3.406 1 97.69 191 VAL A CA 1
ATOM 1410 C C . VAL A 1 191 ? 18.047 -6.227 -3.537 1 97.69 191 VAL A C 1
ATOM 1412 O O . VAL A 1 191 ? 18.406 -7.105 -2.754 1 97.69 191 VAL A O 1
ATOM 1415 N N . GLN A 1 192 ? 18.797 -5.719 -4.527 1 97.94 192 GLN A N 1
ATOM 1416 C CA . GLN A 1 192 ? 20.156 -6.219 -4.719 1 97.94 192 GLN A CA 1
ATOM 1417 C C . GLN A 1 192 ? 21 -6.004 -3.471 1 97.94 192 GLN A C 1
ATOM 1419 O O . GLN A 1 192 ? 21.703 -6.914 -3.031 1 97.94 192 GLN A O 1
ATOM 1424 N N . LYS A 1 193 ? 20.938 -4.828 -2.904 1 97.88 193 LYS A N 1
ATOM 1425 C CA . LYS A 1 193 ? 21.703 -4.504 -1.703 1 97.88 193 LYS A CA 1
ATOM 1426 C C . LYS A 1 193 ? 21.328 -5.438 -0.552 1 97.88 193 LYS A C 1
ATOM 1428 O O . LYS A 1 193 ? 22.219 -5.926 0.161 1 97.88 193 LYS A O 1
ATOM 1433 N N . GLN A 1 194 ? 20.062 -5.695 -0.351 1 97.88 194 GLN A N 1
ATOM 1434 C CA . GLN A 1 194 ? 19.609 -6.57 0.722 1 97.88 194 GLN A CA 1
ATOM 1435 C C . GLN A 1 194 ? 20.125 -7.992 0.541 1 97.88 194 GLN A C 1
ATOM 1437 O O . GLN A 1 194 ? 20.547 -8.633 1.509 1 97.88 194 GLN A O 1
ATOM 1442 N N . LEU A 1 195 ? 20.125 -8.5 -0.69 1 98.56 195 LEU A N 1
ATOM 1443 C CA . LEU A 1 195 ? 20.625 -9.836 -0.967 1 98.56 195 LEU A CA 1
ATOM 1444 C C . LEU A 1 195 ? 22.141 -9.898 -0.734 1 98.56 195 LEU A C 1
ATOM 1446 O O . LEU A 1 195 ? 22.641 -10.875 -0.182 1 98.56 195 LEU A O 1
ATOM 1450 N N . GLU A 1 196 ? 22.844 -8.844 -1.159 1 98.38 196 GLU A N 1
ATOM 1451 C CA . GLU A 1 196 ? 24.281 -8.773 -0.942 1 98.38 196 GLU A CA 1
ATOM 1452 C C . GLU A 1 196 ? 24.609 -8.75 0.547 1 98.38 196 GLU A C 1
ATOM 1454 O O . GLU A 1 196 ? 25.578 -9.367 0.983 1 98.38 196 GLU A O 1
ATOM 1459 N N . GLU A 1 197 ? 23.828 -8.055 1.293 1 97.94 197 GLU A N 1
ATOM 1460 C CA . GLU A 1 197 ? 24 -8.008 2.74 1 97.94 197 GLU A CA 1
ATOM 1461 C C . GLU A 1 197 ? 23.812 -9.383 3.365 1 97.94 197 GLU A C 1
ATOM 1463 O O . GLU A 1 197 ? 24.328 -9.664 4.445 1 97.94 197 GLU A O 1
ATOM 1468 N N . LEU A 1 198 ? 23.078 -10.258 2.678 1 98.12 198 LEU A N 1
ATOM 1469 C CA . LEU A 1 198 ? 22.891 -11.633 3.123 1 98.12 198 LEU A CA 1
ATOM 1470 C C . LEU A 1 198 ? 23.922 -12.562 2.498 1 98.12 198 LEU A C 1
ATOM 1472 O O . LEU A 1 198 ? 23.797 -13.781 2.588 1 98.12 198 LEU A O 1
ATOM 1476 N N . ASN A 1 199 ? 24.828 -11.953 1.763 1 98.25 199 ASN A N 1
ATOM 1477 C CA . ASN A 1 199 ? 25.953 -12.648 1.143 1 98.25 199 ASN A CA 1
ATOM 1478 C C . ASN A 1 199 ? 25.484 -13.539 -0.011 1 98.25 199 ASN A C 1
ATOM 1480 O O . ASN A 1 199 ? 26.078 -14.586 -0.266 1 98.25 199 ASN A O 1
ATOM 1484 N N . VAL A 1 200 ? 24.406 -13.234 -0.637 1 98.88 200 VAL A N 1
ATOM 1485 C CA . VAL A 1 200 ? 23.969 -13.93 -1.845 1 98.88 200 VAL A CA 1
ATOM 1486 C C . VAL A 1 200 ? 24.812 -13.469 -3.035 1 98.88 200 VAL A C 1
ATOM 1488 O O . VAL A 1 200 ? 24.969 -12.266 -3.268 1 98.88 200 VAL A O 1
ATOM 1491 N N . LYS A 1 201 ? 25.359 -14.391 -3.719 1 98.75 201 LYS A N 1
ATOM 1492 C CA . LYS A 1 201 ? 26.109 -14.086 -4.938 1 98.75 201 LYS A CA 1
ATOM 1493 C C . LYS A 1 201 ? 25.172 -13.906 -6.129 1 98.75 201 LYS A C 1
ATOM 1495 O O . LYS A 1 201 ? 24.281 -14.727 -6.348 1 98.75 201 LYS A O 1
ATOM 1500 N N . LEU A 1 202 ? 25.391 -12.828 -6.863 1 98.69 202 LEU A N 1
ATOM 1501 C CA . LEU A 1 202 ? 24.562 -12.531 -8.023 1 98.69 202 LEU A CA 1
ATOM 1502 C C . LEU A 1 202 ? 25.359 -12.625 -9.312 1 98.69 202 LEU A C 1
ATOM 1504 O O . LEU A 1 202 ? 26.359 -11.922 -9.477 1 98.69 202 LEU A O 1
ATOM 1508 N N . VAL A 1 203 ? 24.969 -13.508 -10.172 1 98.5 203 VAL A N 1
ATOM 1509 C CA . VAL A 1 203 ? 25.562 -13.656 -11.5 1 98.5 203 VAL A CA 1
ATOM 1510 C C . VAL A 1 203 ? 24.594 -13.125 -12.555 1 98.5 203 VAL A C 1
ATOM 1512 O O . VAL A 1 203 ? 23.625 -13.805 -12.922 1 98.5 203 VAL A O 1
ATOM 1515 N N . PHE A 1 204 ? 24.922 -11.953 -13.094 1 97.75 204 PHE A N 1
ATOM 1516 C CA . PHE A 1 204 ? 24.062 -11.281 -14.062 1 97.75 204 PHE A CA 1
ATOM 1517 C C . PHE A 1 204 ? 24.562 -11.508 -15.477 1 97.75 204 PHE A C 1
ATOM 1519 O O . PHE A 1 204 ? 25.734 -11.82 -15.688 1 97.75 204 PHE A O 1
ATOM 1526 N N . GLY A 1 205 ? 23.641 -11.422 -16.422 1 97.5 205 GLY A N 1
ATOM 1527 C CA . GLY A 1 205 ? 23.984 -11.438 -17.844 1 97.5 205 GLY A CA 1
ATOM 1528 C C . GLY A 1 205 ? 24.422 -12.812 -18.328 1 97.5 205 GLY A C 1
ATOM 1529 O O . GLY A 1 205 ? 25.094 -12.922 -19.344 1 97.5 205 GLY A O 1
ATOM 1530 N N . GLU A 1 206 ? 24.172 -13.852 -17.562 1 97.81 206 GLU A N 1
ATOM 1531 C CA . GLU A 1 206 ? 24.547 -15.203 -17.969 1 97.81 206 GLU A CA 1
ATOM 1532 C C . GLU A 1 206 ? 23.328 -16.109 -18.047 1 97.81 206 GLU A C 1
ATOM 1534 O O . GLU A 1 206 ? 22.531 -16.172 -17.109 1 97.81 206 GLU A O 1
ATOM 1539 N N . LYS A 1 207 ? 23.219 -16.766 -19.125 1 97.81 207 LYS A N 1
ATOM 1540 C CA . LYS A 1 207 ? 22.125 -17.719 -19.359 1 97.81 207 LYS A CA 1
ATOM 1541 C C . LYS A 1 207 ? 22.578 -19.141 -19.062 1 97.81 207 LYS A C 1
ATOM 1543 O O . LYS A 1 207 ? 23.672 -19.562 -19.453 1 97.81 207 LYS A O 1
ATOM 1548 N N . VAL A 1 208 ? 21.797 -19.859 -18.328 1 98.25 208 VAL A N 1
ATOM 1549 C CA . VAL A 1 208 ? 22.078 -21.281 -18.078 1 98.25 208 VAL A CA 1
ATOM 1550 C C . VAL A 1 208 ? 21.859 -22.078 -19.359 1 98.25 208 VAL A C 1
ATOM 1552 O O . VAL A 1 208 ? 20.812 -21.969 -20 1 98.25 208 VAL A O 1
ATOM 1555 N N . THR A 1 209 ? 22.766 -22.953 -19.719 1 98 209 THR A N 1
ATOM 1556 C CA . THR A 1 209 ? 22.734 -23.594 -21.016 1 98 209 THR A CA 1
ATOM 1557 C C . THR A 1 209 ? 22.312 -25.062 -20.891 1 98 209 THR A C 1
ATOM 1559 O O . THR A 1 209 ? 22 -25.703 -21.891 1 98 209 THR A O 1
ATOM 1562 N N . ASN A 1 210 ? 22.359 -25.672 -19.766 1 97.94 210 ASN A N 1
ATOM 1563 C CA . ASN A 1 210 ? 22.016 -27.078 -19.594 1 97.94 210 ASN A CA 1
ATOM 1564 C C . ASN A 1 210 ? 20.781 -27.25 -18.703 1 97.94 210 ASN A C 1
ATOM 1566 O O . ASN A 1 210 ? 20.766 -28.125 -17.828 1 97.94 210 ASN A O 1
ATOM 1570 N N . LEU A 1 211 ? 19.812 -26.406 -18.906 1 96.44 211 LEU A N 1
ATOM 1571 C CA . LEU A 1 211 ? 18.594 -26.422 -18.109 1 96.44 211 LEU A CA 1
ATOM 1572 C C . LEU A 1 211 ? 17.922 -27.781 -18.156 1 96.44 211 LEU A C 1
ATOM 1574 O O . LEU A 1 211 ? 17.391 -28.25 -17.141 1 96.44 211 LEU A O 1
ATOM 1578 N N . ASP A 1 212 ? 17.922 -28.438 -19.266 1 94.94 212 ASP A N 1
ATOM 1579 C CA . ASP A 1 212 ? 17.25 -29.719 -19.469 1 94.94 212 ASP A CA 1
ATOM 1580 C C . ASP A 1 212 ? 17.922 -30.828 -18.656 1 94.94 212 ASP A C 1
ATOM 1582 O O . ASP A 1 212 ? 17.312 -31.859 -18.375 1 94.94 212 ASP A O 1
ATOM 1586 N N . ASP A 1 213 ? 19.172 -30.594 -18.25 1 95.5 213 ASP A N 1
ATOM 1587 C CA . ASP A 1 213 ? 19.938 -31.594 -17.516 1 95.5 213 ASP A CA 1
ATOM 1588 C C . ASP A 1 213 ? 19.797 -31.375 -16 1 95.5 213 ASP A C 1
ATOM 1590 O O . ASP A 1 213 ? 20.297 -32.188 -15.211 1 95.5 213 ASP A O 1
ATOM 1594 N N . ILE A 1 214 ? 19.141 -30.312 -15.625 1 96.44 214 ILE A N 1
ATOM 1595 C CA . ILE A 1 214 ? 18.984 -30 -14.211 1 96.44 214 ILE A CA 1
ATOM 1596 C C . ILE A 1 214 ? 17.781 -30.766 -13.648 1 96.44 214 ILE A C 1
ATOM 1598 O O . ILE A 1 214 ? 16.656 -30.594 -14.117 1 96.44 214 ILE A O 1
ATOM 1602 N N . PRO A 1 215 ? 18.047 -31.594 -12.625 1 94.5 215 PRO A N 1
ATOM 1603 C CA . PRO A 1 215 ? 16.906 -32.312 -12.023 1 94.5 215 PRO A CA 1
ATOM 1604 C C . PRO A 1 215 ? 15.867 -31.359 -11.445 1 94.5 215 PRO A C 1
ATOM 1606 O O . PRO A 1 215 ? 16.203 -30.312 -10.891 1 94.5 215 PRO A O 1
ATOM 1609 N N . ARG A 1 216 ? 14.594 -31.766 -11.484 1 93.31 216 ARG A N 1
ATOM 1610 C CA . ARG A 1 216 ? 13.516 -30.891 -11.039 1 93.31 216 ARG A CA 1
ATOM 1611 C C . ARG A 1 216 ? 13.078 -31.25 -9.625 1 93.31 216 ARG A C 1
ATOM 1613 O O . ARG A 1 216 ? 12.078 -30.719 -9.133 1 93.31 216 ARG A O 1
ATOM 1620 N N . ASP A 1 217 ? 13.852 -32.094 -8.914 1 93.44 217 ASP A N 1
ATOM 1621 C CA . ASP A 1 217 ? 13.539 -32.5 -7.543 1 93.44 217 ASP A CA 1
ATOM 1622 C C . ASP A 1 217 ? 14.5 -31.844 -6.551 1 93.44 217 ASP A C 1
ATOM 1624 O O . ASP A 1 217 ? 14.656 -32.312 -5.426 1 93.44 217 ASP A O 1
ATOM 1628 N N . LEU A 1 218 ? 15.203 -30.766 -7.008 1 96.88 218 LEU A N 1
ATOM 1629 C CA . LEU A 1 218 ? 16.109 -29.953 -6.211 1 96.88 218 LEU A CA 1
ATOM 1630 C C . LEU A 1 218 ? 17.375 -30.719 -5.863 1 96.88 218 LEU A C 1
ATOM 1632 O O . LEU A 1 218 ? 18.125 -30.328 -4.969 1 96.88 218 LEU A O 1
ATOM 1636 N N . SER A 1 219 ? 17.656 -31.797 -6.609 1 95.38 219 SER A N 1
ATOM 1637 C CA . SER A 1 219 ? 18.891 -32.531 -6.387 1 95.38 219 SER A CA 1
ATOM 1638 C C . SER A 1 219 ? 20.094 -31.766 -6.926 1 95.38 219 SER A C 1
ATOM 1640 O O . SER A 1 219 ? 19.953 -30.891 -7.773 1 95.38 219 SER A O 1
ATOM 1642 N N . GLY A 1 220 ? 21.266 -32.156 -6.426 1 96.88 220 GLY A N 1
ATOM 1643 C CA . GLY A 1 220 ? 22.516 -31.531 -6.84 1 96.88 220 GLY A CA 1
ATOM 1644 C C . GLY A 1 220 ? 22.797 -31.688 -8.328 1 96.88 220 GLY A C 1
ATOM 1645 O O . GLY A 1 220 ? 22.422 -32.688 -8.93 1 96.88 220 GLY A O 1
ATOM 1646 N N . ALA A 1 221 ? 23.406 -30.656 -8.836 1 98 221 ALA A N 1
ATOM 1647 C CA . ALA A 1 221 ? 23.75 -30.656 -10.258 1 98 221 ALA A CA 1
ATOM 1648 C C . ALA A 1 221 ? 24.844 -29.625 -10.547 1 98 221 ALA A C 1
ATOM 1650 O O . ALA A 1 221 ? 25.156 -28.781 -9.703 1 98 221 ALA A O 1
ATOM 1651 N N . THR A 1 222 ? 25.453 -29.859 -11.656 1 98.25 222 THR A N 1
ATOM 1652 C CA . THR A 1 222 ? 26.328 -28.828 -12.195 1 98.25 222 THR A CA 1
ATOM 1653 C C . THR A 1 222 ? 25.578 -27.891 -13.125 1 98.25 222 THR A C 1
ATOM 1655 O O . THR A 1 222 ? 24.906 -28.359 -14.055 1 98.25 222 THR A O 1
ATOM 1658 N N . VAL A 1 223 ? 25.641 -26.609 -12.875 1 98.56 223 VAL A N 1
ATOM 1659 C CA . VAL A 1 223 ? 24.984 -25.609 -13.695 1 98.56 223 VAL A CA 1
ATOM 1660 C C . VAL A 1 223 ? 26 -24.938 -14.625 1 98.56 223 VAL A C 1
ATOM 1662 O O . VAL A 1 223 ? 27.047 -24.469 -14.172 1 98.56 223 VAL A O 1
ATOM 1665 N N . LEU A 1 224 ? 25.703 -24.922 -15.891 1 98.62 224 LEU A N 1
ATOM 1666 C CA . LEU A 1 224 ? 26.578 -24.328 -16.891 1 98.62 224 LEU A CA 1
ATOM 1667 C C . LEU A 1 224 ? 25.953 -23.062 -17.469 1 98.62 224 LEU A C 1
ATOM 1669 O O . LEU A 1 224 ? 24.734 -22.984 -17.641 1 98.62 224 LEU A O 1
ATOM 1673 N N . THR A 1 225 ? 26.781 -22.031 -17.797 1 98.31 225 THR A N 1
ATOM 1674 C CA . THR A 1 225 ? 26.281 -20.797 -18.391 1 98.31 225 THR A CA 1
ATOM 1675 C C . THR A 1 225 ? 26.891 -20.562 -19.766 1 98.31 225 THR A C 1
ATOM 1677 O O . THR A 1 225 ? 27.906 -21.188 -20.109 1 98.31 225 THR A O 1
ATOM 1680 N N . ASP A 1 226 ? 26.328 -19.672 -20.547 1 98.25 226 ASP A N 1
ATOM 1681 C CA . ASP A 1 226 ? 26.75 -19.359 -21.906 1 98.25 226 ASP A CA 1
ATOM 1682 C C . ASP A 1 226 ? 28.062 -18.562 -21.891 1 98.25 226 ASP A C 1
ATOM 1684 O O . ASP A 1 226 ? 28.703 -18.406 -22.938 1 98.25 226 ASP A O 1
ATOM 1688 N N . LYS A 1 227 ? 28.531 -18.125 -20.734 1 97.56 227 LYS A N 1
ATOM 1689 C CA . LYS A 1 227 ? 29.781 -17.391 -20.656 1 97.56 227 LYS A CA 1
ATOM 1690 C C . LYS A 1 227 ? 30.891 -18.234 -20.016 1 97.56 227 LYS A C 1
ATOM 1692 O O . LYS A 1 227 ? 31.922 -17.703 -19.594 1 97.56 227 LYS A O 1
ATOM 1697 N N . GLY A 1 228 ? 30.609 -19.484 -19.812 1 96.5 228 GLY A N 1
ATOM 1698 C CA . GLY A 1 228 ? 31.672 -20.438 -19.5 1 96.5 228 GLY A CA 1
ATOM 1699 C C . GLY A 1 228 ? 31.734 -20.797 -18.031 1 96.5 228 GLY A C 1
ATOM 1700 O O . GLY A 1 228 ? 32.594 -21.562 -17.609 1 96.5 228 GLY A O 1
ATOM 1701 N N . LYS A 1 229 ? 30.766 -20.391 -17.203 1 96.94 229 LYS A N 1
ATOM 1702 C CA . LYS A 1 229 ? 30.766 -20.781 -15.805 1 96.94 229 LYS A CA 1
ATOM 1703 C C . LYS A 1 229 ? 30.25 -22.203 -15.625 1 96.94 229 LYS A C 1
ATOM 1705 O O . LYS A 1 229 ? 29.344 -22.625 -16.344 1 96.94 229 LYS A O 1
ATOM 1710 N N . SER A 1 230 ? 30.922 -22.891 -14.781 1 98 230 SER A N 1
ATOM 1711 C CA . SER A 1 230 ? 30.516 -24.203 -14.281 1 98 230 SER A CA 1
ATOM 1712 C C . SER A 1 230 ? 30.406 -24.203 -12.758 1 98 230 SER A C 1
ATOM 1714 O O . SER A 1 230 ? 31.438 -24.125 -12.062 1 98 230 SER A O 1
ATOM 1716 N N . ILE A 1 231 ? 29.188 -24.312 -12.266 1 98 231 ILE A N 1
ATOM 1717 C CA . ILE A 1 231 ? 28.953 -24.203 -10.828 1 98 231 ILE A CA 1
ATOM 1718 C C . ILE A 1 231 ? 28.328 -25.484 -10.289 1 98 231 ILE A C 1
ATOM 1720 O O . ILE A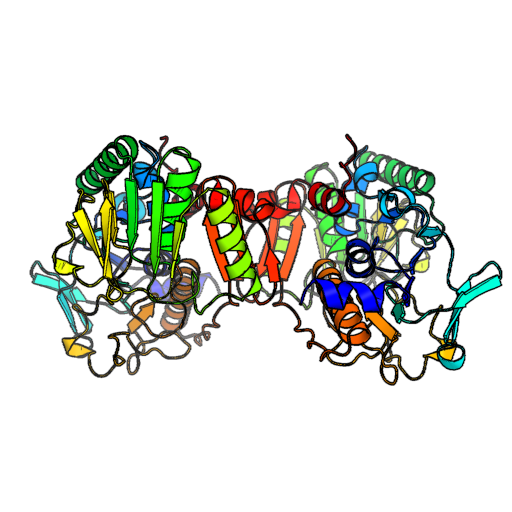 1 231 ? 27.203 -25.828 -10.664 1 98 231 ILE A O 1
ATOM 1724 N N . GLN A 1 232 ? 29.031 -26.188 -9.461 1 97.94 232 GLN A N 1
ATOM 1725 C CA . GLN A 1 232 ? 28.469 -27.344 -8.75 1 97.94 232 GLN A CA 1
ATOM 1726 C C . GLN A 1 232 ? 27.625 -26.891 -7.555 1 97.94 232 GLN A C 1
ATOM 1728 O O . GLN A 1 232 ? 28.047 -26.016 -6.785 1 97.94 232 GLN A O 1
ATOM 1733 N N . ALA A 1 233 ? 26.453 -27.438 -7.453 1 98.38 233 ALA A N 1
ATOM 1734 C CA . ALA A 1 233 ? 25.547 -27.062 -6.363 1 98.38 233 ALA A CA 1
ATOM 1735 C C . ALA A 1 233 ? 24.891 -28.297 -5.742 1 98.38 233 ALA A C 1
ATOM 1737 O O . ALA A 1 233 ? 24.547 -29.25 -6.449 1 98.38 233 ALA A O 1
ATOM 1738 N N . ASP A 1 234 ? 24.703 -28.25 -4.402 1 98.69 234 ASP A N 1
ATOM 1739 C CA . ASP A 1 234 ? 24 -29.312 -3.686 1 98.69 234 ASP A CA 1
ATOM 1740 C C . ASP A 1 234 ? 22.5 -29.281 -3.963 1 98.69 234 ASP A C 1
ATOM 1742 O O . ASP A 1 234 ? 21.828 -30.312 -3.943 1 98.69 234 ASP A O 1
ATOM 1746 N N . VAL A 1 235 ? 21.953 -28.141 -4.141 1 98.75 235 VAL A N 1
ATOM 1747 C CA . VAL A 1 235 ? 20.547 -27.906 -4.445 1 98.75 235 VAL A CA 1
ATOM 1748 C C . VAL A 1 235 ? 20.422 -26.891 -5.578 1 98.75 235 VAL A C 1
ATOM 1750 O O . VAL A 1 235 ? 21.109 -25.859 -5.574 1 98.75 235 VAL A O 1
ATOM 1753 N N . VAL A 1 236 ? 19.641 -27.141 -6.57 1 98.75 236 VAL A N 1
ATOM 1754 C CA . VAL A 1 236 ? 19.391 -26.188 -7.656 1 98.75 236 VAL A CA 1
ATOM 1755 C C . VAL A 1 236 ? 17.891 -25.922 -7.762 1 98.75 236 VAL A C 1
ATOM 1757 O O . VAL A 1 236 ? 17.094 -26.859 -7.957 1 98.75 236 VAL A O 1
ATOM 1760 N N . PHE A 1 237 ? 17.469 -24.672 -7.547 1 98.56 237 PHE A N 1
ATOM 1761 C CA . PHE A 1 237 ? 16.109 -24.219 -7.812 1 98.56 237 PHE A CA 1
ATOM 1762 C C . PHE A 1 237 ? 15.992 -23.672 -9.227 1 98.56 237 PHE A C 1
ATOM 1764 O O . PHE A 1 237 ? 16.734 -22.781 -9.617 1 98.56 237 PHE A O 1
ATOM 1771 N N . VAL A 1 238 ? 15.125 -24.234 -10.008 1 98.06 238 VAL A N 1
ATOM 1772 C CA . VAL A 1 238 ? 14.797 -23.688 -11.32 1 98.06 238 VAL A CA 1
ATOM 1773 C C . VAL A 1 238 ? 13.562 -22.781 -11.211 1 98.06 238 VAL A C 1
ATOM 1775 O O . VAL A 1 238 ? 12.453 -23.281 -11 1 98.06 238 VAL A O 1
ATOM 1778 N N . CYS A 1 239 ? 13.766 -21.484 -11.398 1 97.31 239 CYS A N 1
ATOM 1779 C CA . CYS A 1 239 ? 12.695 -20.516 -11.188 1 97.31 239 CYS A CA 1
ATOM 1780 C C . CYS A 1 239 ? 12.336 -19.812 -12.492 1 97.31 239 CYS A C 1
ATOM 1782 O O . CYS A 1 239 ? 11.961 -18.641 -12.484 1 97.31 239 CYS A O 1
ATOM 1784 N N . ILE A 1 240 ? 12.508 -20.438 -13.602 1 95.31 240 ILE A N 1
ATOM 1785 C CA . ILE A 1 240 ? 12.125 -19.938 -14.914 1 95.31 240 ILE A CA 1
ATOM 1786 C C . ILE A 1 240 ? 11.305 -20.984 -15.648 1 95.31 240 ILE A C 1
ATOM 1788 O O . ILE A 1 240 ? 11.305 -22.156 -15.273 1 95.31 240 ILE A O 1
ATOM 1792 N N . GLY A 1 241 ? 10.531 -20.578 -16.641 1 90.38 241 GLY A N 1
ATOM 1793 C CA . GLY A 1 241 ? 9.891 -21.516 -17.547 1 90.38 241 GLY A CA 1
ATOM 1794 C C . GLY A 1 241 ? 8.406 -21.688 -17.281 1 90.38 241 GLY A C 1
ATOM 1795 O O . GLY A 1 241 ? 7.836 -22.75 -17.531 1 90.38 241 GLY A O 1
ATOM 1796 N N . SER A 1 242 ? 7.711 -20.719 -16.766 1 91.12 242 SER A N 1
ATOM 1797 C CA . SER A 1 242 ? 6.262 -20.75 -16.609 1 91.12 242 SER A CA 1
ATOM 1798 C C . SER A 1 242 ? 5.559 -20.641 -17.953 1 91.12 242 SER A C 1
ATOM 1800 O O . SER A 1 242 ? 6.066 -20 -18.875 1 91.12 242 SER A O 1
ATOM 1802 N N . SER A 1 243 ? 4.48 -21.328 -18.125 1 95 243 SER A N 1
ATOM 1803 C CA . SER A 1 243 ? 3.691 -21.281 -19.359 1 95 243 SER A CA 1
ATOM 1804 C C . SER A 1 243 ? 2.199 -21.219 -19.047 1 95 243 SER A C 1
ATOM 1806 O O . SER A 1 243 ? 1.747 -21.75 -18.031 1 95 243 SER A O 1
ATOM 1808 N N . ILE A 1 244 ? 1.437 -20.594 -19.906 1 96.81 244 ILE A N 1
ATOM 1809 C CA . ILE A 1 244 ? -0.001 -20.422 -19.734 1 96.81 244 ILE A CA 1
ATOM 1810 C C . ILE A 1 244 ? -0.709 -21.766 -19.906 1 96.81 244 ILE A C 1
ATOM 1812 O O . ILE A 1 244 ? -0.395 -22.516 -20.844 1 96.81 244 ILE A O 1
ATOM 1816 N N . ASN A 1 245 ? -1.628 -22.094 -19.031 1 96.69 245 ASN A N 1
ATOM 1817 C CA . ASN A 1 245 ? -2.451 -23.297 -19.141 1 96.69 245 ASN A CA 1
ATOM 1818 C C . ASN A 1 245 ? -3.596 -23.094 -20.141 1 96.69 245 ASN A C 1
ATOM 1820 O O . ASN A 1 245 ? -4.711 -22.75 -19.734 1 96.69 245 ASN A O 1
ATOM 1824 N N . SER A 1 246 ? -3.289 -23.422 -21.422 1 97.56 246 SER A N 1
ATOM 1825 C CA . SER A 1 246 ? -4.266 -23.094 -22.453 1 97.56 246 SER A CA 1
ATOM 1826 C C . SER A 1 246 ? -4.949 -24.359 -22.984 1 97.56 246 SER A C 1
ATOM 1828 O O . SER A 1 246 ? -5.801 -24.281 -23.875 1 97.56 246 SER A O 1
ATOM 1830 N N . GLN A 1 247 ? -4.695 -25.5 -22.453 1 95.75 247 GLN A N 1
ATOM 1831 C CA . GLN A 1 247 ? -5.113 -26.766 -23.016 1 95.75 247 GLN A CA 1
ATOM 1832 C C . GLN A 1 247 ? -6.633 -26.844 -23.125 1 95.75 247 GLN A C 1
ATOM 1834 O O . GLN A 1 247 ? -7.164 -27.328 -24.141 1 95.75 247 GLN A O 1
ATOM 1839 N N . ALA A 1 248 ? -7.316 -26.312 -22.156 1 97.12 248 ALA A N 1
ATOM 1840 C CA . ALA A 1 248 ? -8.766 -26.453 -22.094 1 97.12 248 ALA A CA 1
ATOM 1841 C C . ALA A 1 248 ? -9.445 -25.641 -23.188 1 97.12 248 ALA A C 1
ATOM 1843 O O . ALA A 1 248 ? -10.555 -25.969 -23.609 1 97.12 248 ALA A O 1
ATOM 1844 N N . TYR A 1 249 ? -8.781 -24.547 -23.609 1 97.75 249 TYR A N 1
ATOM 1845 C CA . TYR A 1 249 ? -9.516 -23.625 -24.484 1 97.75 249 TYR A CA 1
ATOM 1846 C C . TYR A 1 249 ? -8.789 -23.422 -25.797 1 97.75 249 TYR A C 1
ATOM 1848 O O . TYR A 1 249 ? -9.305 -22.766 -26.703 1 97.75 249 TYR A O 1
ATOM 1856 N N . ALA A 1 250 ? -7.625 -24.047 -26.047 1 96.31 250 ALA A N 1
ATOM 1857 C CA . ALA A 1 250 ? -6.785 -23.797 -27.219 1 96.31 250 ALA A CA 1
ATOM 1858 C C . ALA A 1 250 ? -7.512 -24.172 -28.5 1 96.31 250 ALA A C 1
ATOM 1860 O O . ALA A 1 250 ? -7.371 -23.5 -29.531 1 96.31 250 ALA A O 1
ATOM 1861 N N . GLU A 1 251 ? -8.305 -25.203 -28.469 1 95.31 251 GLU A N 1
ATOM 1862 C CA . GLU A 1 251 ? -8.945 -25.703 -29.672 1 95.31 251 GLU A CA 1
ATOM 1863 C C . GLU A 1 251 ? -10.094 -24.797 -30.109 1 95.31 251 GLU A C 1
ATOM 1865 O O . GLU A 1 251 ? -10.125 -24.312 -31.234 1 95.31 251 GLU A O 1
ATOM 1870 N N . GLU A 1 252 ? -11.023 -24.516 -29.219 1 96.44 252 GLU A N 1
ATOM 1871 C CA . GLU A 1 252 ? -12.266 -23.844 -29.594 1 96.44 252 GLU A CA 1
ATOM 1872 C C . GLU A 1 252 ? -12.133 -22.328 -29.453 1 96.44 252 GLU A C 1
ATOM 1874 O O . GLU A 1 252 ? -12.883 -21.578 -30.078 1 96.44 252 GLU A O 1
ATOM 1879 N N . LEU A 1 253 ? -11.18 -21.891 -28.641 1 96.94 253 LEU A N 1
ATOM 1880 C CA . LEU A 1 253 ? -11.016 -20.453 -28.438 1 96.94 253 LEU A CA 1
ATOM 1881 C C . LEU A 1 253 ? -9.648 -19.984 -28.906 1 96.94 253 LEU A C 1
ATOM 1883 O O . LEU A 1 253 ? -9.164 -18.922 -28.5 1 96.94 253 LEU A O 1
ATOM 1887 N N . GLY A 1 254 ? -8.969 -20.781 -29.703 1 95.12 254 GLY A N 1
ATOM 1888 C CA . GLY A 1 254 ? -7.641 -20.484 -30.203 1 95.12 254 GLY A CA 1
ATOM 1889 C C . GLY A 1 254 ? -7.551 -19.156 -30.922 1 95.12 254 GLY A C 1
ATOM 1890 O O . GLY A 1 254 ? -6.543 -18.453 -30.812 1 95.12 254 GLY A O 1
ATOM 1891 N N . SER A 1 255 ? -8.633 -18.781 -31.641 1 94.56 255 SER A N 1
ATOM 1892 C CA . SER A 1 255 ? -8.648 -17.531 -32.406 1 94.56 255 SER A CA 1
ATOM 1893 C C . SER A 1 255 ? -8.758 -16.328 -31.469 1 94.56 255 SER A C 1
ATOM 1895 O O . SER A 1 255 ? -8.578 -15.188 -31.906 1 94.56 255 SER A O 1
ATOM 1897 N N . LYS A 1 256 ? -9.016 -16.609 -30.219 1 95.88 256 LYS A N 1
ATOM 1898 C CA . LYS A 1 256 ? -9.156 -15.539 -29.219 1 95.88 256 LYS A CA 1
ATOM 1899 C C . LYS A 1 256 ? -7.93 -15.469 -28.312 1 95.88 256 LYS A C 1
ATOM 1901 O O . LYS A 1 256 ? -7.961 -14.82 -27.281 1 95.88 256 LYS A O 1
ATOM 1906 N N . MET A 1 257 ? -6.949 -16.172 -28.656 1 96.19 257 MET A N 1
ATOM 1907 C CA . MET A 1 257 ? -5.707 -16.188 -27.891 1 96.19 257 MET A CA 1
ATOM 1908 C C . MET A 1 257 ? -4.668 -15.266 -28.531 1 96.19 257 MET A C 1
ATOM 1910 O O . MET A 1 257 ? -4.664 -15.078 -29.75 1 96.19 257 MET A O 1
ATOM 1914 N N . ASP A 1 258 ? -3.869 -14.656 -27.703 1 94.56 258 ASP A N 1
ATOM 1915 C CA . ASP A 1 258 ? -2.701 -13.961 -28.234 1 94.56 258 ASP A CA 1
ATOM 1916 C C . ASP A 1 258 ? -1.554 -14.938 -28.484 1 94.56 258 ASP A C 1
ATOM 1918 O O . ASP A 1 258 ? -1.732 -16.156 -28.391 1 94.56 258 ASP A O 1
ATOM 1922 N N . ALA A 1 259 ? -0.38 -14.414 -28.906 1 90.75 259 ALA A N 1
ATOM 1923 C CA . ALA A 1 259 ? 0.755 -15.234 -29.328 1 90.75 259 ALA A CA 1
ATOM 1924 C C . ALA A 1 259 ? 1.296 -16.062 -28.156 1 90.75 259 ALA A C 1
ATOM 1926 O O . ALA A 1 259 ? 1.942 -17.094 -28.359 1 90.75 259 ALA A O 1
ATOM 1927 N N . ARG A 1 260 ? 1 -15.633 -26.922 1 90.31 260 ARG A N 1
ATOM 1928 C CA . ARG A 1 260 ? 1.527 -16.328 -25.75 1 90.31 260 ARG A CA 1
ATOM 1929 C C . ARG A 1 260 ? 0.53 -17.359 -25.234 1 90.31 260 ARG A C 1
ATOM 1931 O O . ARG A 1 260 ? 0.83 -18.109 -24.297 1 90.31 260 ARG A O 1
ATOM 1938 N N . GLY A 1 261 ? -0.675 -17.406 -25.781 1 94.12 261 GLY A N 1
ATOM 1939 C CA . GLY A 1 261 ? -1.702 -18.328 -25.312 1 94.12 261 GLY A CA 1
ATOM 1940 C C . GLY A 1 261 ? -2.682 -17.688 -24.344 1 94.12 261 GLY A C 1
ATOM 1941 O O . GLY A 1 261 ? -3.559 -18.359 -23.797 1 94.12 261 GLY A O 1
ATOM 1942 N N . SER A 1 262 ? -2.537 -16.438 -24.109 1 96.88 262 SER A N 1
ATOM 1943 C CA . SER A 1 262 ? -3.461 -15.711 -23.234 1 96.88 262 SER A CA 1
ATOM 1944 C C . SER A 1 262 ? -4.762 -15.383 -23.969 1 96.88 262 SER A C 1
ATOM 1946 O O . SER A 1 262 ? -4.742 -15.016 -25.141 1 96.88 262 SER A O 1
ATOM 1948 N N . LEU A 1 263 ? -5.777 -15.539 -23.297 1 98.5 263 LEU A N 1
ATOM 1949 C CA . LEU A 1 263 ? -7.078 -15.172 -23.859 1 98.5 263 LEU A CA 1
ATOM 1950 C C . LEU A 1 263 ? -7.223 -13.656 -23.938 1 98.5 263 LEU A C 1
ATOM 1952 O O . LEU A 1 263 ? -6.871 -12.945 -22.984 1 98.5 263 LEU A O 1
ATOM 1956 N N . GLN A 1 264 ? -7.691 -13.164 -25.062 1 98.31 264 GLN A N 1
ATOM 1957 C CA . GLN A 1 264 ? -8.008 -11.742 -25.219 1 98.31 264 GLN A CA 1
ATOM 1958 C C . GLN A 1 264 ? -9.367 -11.414 -24.594 1 98.31 264 GLN A C 1
ATOM 1960 O O . GLN A 1 264 ? -10.367 -12.078 -24.891 1 98.31 264 GLN A O 1
ATOM 1965 N N . VAL A 1 265 ? -9.422 -10.43 -23.734 1 98.5 265 VAL A N 1
ATOM 1966 C CA . VAL A 1 265 ? -10.648 -10.055 -23.047 1 98.5 265 VAL A CA 1
ATOM 1967 C C . VAL A 1 265 ? -10.93 -8.562 -23.266 1 98.5 265 VAL A C 1
ATOM 1969 O O . VAL A 1 265 ? -10.008 -7.785 -23.516 1 98.5 265 VAL A O 1
ATOM 1972 N N . ASN A 1 266 ? -12.188 -8.156 -23.219 1 98.19 266 ASN A N 1
ATOM 1973 C CA . ASN A 1 266 ? -12.562 -6.75 -23.281 1 98.19 266 ASN A CA 1
ATOM 1974 C C . ASN A 1 266 ? -12.461 -6.082 -21.906 1 98.19 266 ASN A C 1
ATOM 1976 O O . ASN A 1 266 ? -11.953 -6.676 -20.953 1 98.19 266 ASN A O 1
ATOM 1980 N N . GLN A 1 267 ? -12.883 -4.852 -21.75 1 98 267 GLN A N 1
ATOM 1981 C CA . GLN A 1 267 ? -12.734 -4.059 -20.547 1 98 267 GLN A CA 1
ATOM 1982 C C . GLN A 1 267 ? -13.562 -4.637 -19.391 1 98 267 GLN A C 1
ATOM 1984 O O . GLN A 1 267 ? -13.414 -4.227 -18.25 1 98 267 GLN A O 1
ATOM 1989 N N . TYR A 1 268 ? -14.469 -5.574 -19.719 1 98.62 268 TYR A N 1
ATOM 1990 C CA . TYR A 1 268 ? -15.289 -6.211 -18.688 1 98.62 268 TYR A CA 1
ATOM 1991 C C . TYR A 1 268 ? -14.773 -7.605 -18.375 1 98.62 268 TYR A C 1
ATOM 1993 O O . TYR A 1 268 ? -15.406 -8.352 -17.625 1 98.62 268 TYR A O 1
ATOM 2001 N N . LEU A 1 269 ? -13.648 -8.055 -18.953 1 98.75 269 LEU A N 1
ATOM 2002 C CA . LEU A 1 269 ? -12.93 -9.32 -18.797 1 98.75 269 LEU A CA 1
ATOM 2003 C C . LEU A 1 269 ? -13.695 -10.461 -19.453 1 98.75 269 LEU A C 1
ATOM 2005 O O . LEU A 1 269 ? -13.508 -11.625 -19.078 1 98.75 269 LEU A O 1
ATOM 2009 N N . GLN A 1 270 ? -14.594 -10.062 -20.344 1 98.88 270 GLN A N 1
ATOM 2010 C CA . GLN A 1 270 ? -15.227 -11.055 -21.203 1 98.88 270 GLN A CA 1
ATOM 2011 C C . GLN A 1 270 ? -14.289 -11.484 -22.328 1 98.88 270 GLN A C 1
ATOM 2013 O O . GLN A 1 270 ? -13.602 -10.648 -22.922 1 98.88 270 GLN A O 1
ATOM 2018 N N . VAL A 1 271 ? -14.25 -12.828 -22.516 1 98.75 271 VAL A N 1
ATOM 2019 C CA . VAL A 1 271 ? -13.484 -13.312 -23.656 1 98.75 271 VAL A CA 1
ATOM 2020 C C . VAL A 1 271 ? -14.07 -12.742 -24.953 1 98.75 271 VAL A C 1
ATOM 2022 O O . VAL A 1 271 ? -15.289 -12.695 -25.125 1 98.75 271 VAL A O 1
ATOM 2025 N N . GLU A 1 272 ? -13.219 -12.32 -25.844 1 97.69 272 GLU A N 1
ATOM 2026 C CA . GLU A 1 272 ? -13.656 -11.68 -27.078 1 97.69 272 GLU A CA 1
ATOM 2027 C C . GLU A 1 272 ? -14.672 -12.555 -27.828 1 97.69 272 GLU A C 1
ATOM 2029 O O . GLU A 1 272 ? -14.445 -13.742 -28.031 1 97.69 272 GLU A O 1
ATOM 2034 N N . GLY A 1 273 ? -15.82 -11.906 -28.125 1 96.62 273 GLY A N 1
ATOM 2035 C CA . GLY A 1 273 ? -16.844 -12.602 -28.891 1 96.62 273 GLY A CA 1
ATOM 2036 C C . GLY A 1 273 ? -17.828 -13.359 -28.016 1 96.62 273 GLY A C 1
ATOM 2037 O O . GLY A 1 273 ? -18.781 -13.969 -28.531 1 96.62 273 GLY A O 1
ATOM 2038 N N . HIS A 1 274 ? -17.688 -13.328 -26.734 1 98.06 274 HIS A N 1
ATOM 2039 C CA . HIS A 1 274 ? -18.562 -14.055 -25.828 1 98.06 274 HIS A CA 1
ATOM 2040 C C . HIS A 1 274 ? -19.031 -13.164 -24.688 1 98.06 274 HIS A C 1
ATOM 2042 O O . HIS A 1 274 ? -18.219 -12.547 -24 1 98.06 274 HIS A O 1
ATOM 2048 N N . GLU A 1 275 ? -20.266 -13.141 -24.469 1 97.88 275 GLU A N 1
ATOM 2049 C CA . GLU A 1 275 ? -20.844 -12.289 -23.438 1 97.88 275 GLU A CA 1
ATOM 2050 C C . GLU A 1 275 ? -20.828 -12.992 -22.078 1 97.88 275 GLU A C 1
ATOM 2052 O O . GLU A 1 275 ? -20.797 -12.344 -21.031 1 97.88 275 GLU A O 1
ATOM 2057 N N . ASN A 1 276 ? -20.844 -14.328 -22.125 1 98.56 276 ASN A N 1
ATOM 2058 C CA . ASN A 1 276 ? -21.047 -15.062 -20.875 1 98.56 276 ASN A CA 1
ATOM 2059 C C . ASN A 1 276 ? -19.812 -15.883 -20.516 1 98.56 276 ASN A C 1
ATOM 2061 O O . ASN A 1 276 ? -19.875 -16.766 -19.672 1 98.56 276 ASN A O 1
ATOM 2065 N N . ILE A 1 277 ? -18.688 -15.672 -21.188 1 98.88 277 ILE A N 1
ATOM 2066 C CA . ILE A 1 277 ? -17.422 -16.328 -20.891 1 98.88 277 ILE A CA 1
ATOM 2067 C C . ILE A 1 277 ? -16.391 -15.273 -20.469 1 98.88 277 ILE A C 1
ATOM 2069 O O . ILE A 1 277 ? -16.109 -14.352 -21.234 1 98.88 277 ILE A O 1
ATOM 2073 N N . PHE A 1 278 ? -15.891 -15.406 -19.266 1 98.94 278 PHE A N 1
ATOM 2074 C CA . PHE A 1 278 ? -14.898 -14.492 -18.703 1 98.94 278 PHE A CA 1
ATOM 2075 C C . PHE A 1 278 ? -13.562 -15.203 -18.5 1 98.94 278 PHE A C 1
ATOM 2077 O O . PHE A 1 278 ? -13.516 -16.422 -18.406 1 98.94 278 PHE A O 1
ATOM 2084 N N . ALA A 1 279 ? -12.445 -14.461 -18.5 1 98.88 279 ALA A N 1
ATOM 2085 C CA . ALA A 1 279 ? -11.133 -14.977 -18.141 1 98.88 279 ALA A CA 1
ATOM 2086 C C . ALA A 1 279 ? -10.43 -14.07 -17.141 1 98.88 279 ALA A C 1
ATOM 2088 O O . ALA A 1 279 ? -10.539 -12.844 -17.219 1 98.88 279 ALA A O 1
ATOM 2089 N N . VAL A 1 280 ? -9.734 -14.664 -16.172 1 98.38 280 VAL A N 1
ATOM 2090 C CA . VAL A 1 280 ? -9.062 -13.898 -15.125 1 98.38 280 VAL A CA 1
ATOM 2091 C C . VAL A 1 280 ? -7.684 -14.484 -14.852 1 98.38 280 VAL A C 1
ATOM 2093 O O . VAL A 1 280 ? -7.477 -15.688 -15.016 1 98.38 280 VAL A O 1
ATOM 2096 N N . GLY A 1 281 ? -6.762 -13.625 -14.438 1 97.94 281 GLY A N 1
ATOM 2097 C CA . GLY A 1 281 ? -5.445 -14.062 -14 1 97.94 281 GLY A CA 1
ATOM 2098 C C . GLY A 1 281 ? -4.473 -14.25 -15.148 1 97.94 281 GLY A C 1
ATOM 2099 O O . GLY A 1 281 ? -4.535 -13.531 -16.141 1 97.94 281 GLY A O 1
ATOM 2100 N N . ASP A 1 282 ? -3.588 -15.195 -15 1 97.31 282 ASP A N 1
ATOM 2101 C CA . ASP A 1 282 ? -2.439 -15.344 -15.891 1 97.31 282 ASP A CA 1
ATOM 2102 C C . ASP A 1 282 ? -2.869 -15.859 -17.266 1 97.31 282 ASP A C 1
ATOM 2104 O O . ASP A 1 282 ? -2.135 -15.719 -18.25 1 97.31 282 ASP A O 1
ATOM 2108 N N . CYS A 1 283 ? -4.051 -16.391 -17.391 1 98 283 CYS A N 1
ATOM 2109 C CA . CYS A 1 283 ? -4.461 -16.984 -18.656 1 98 283 CYS A CA 1
ATOM 2110 C C . CYS A 1 283 ? -5.062 -15.93 -19.578 1 98 283 CYS A C 1
ATOM 2112 O O . CYS A 1 283 ? -5.418 -16.234 -20.719 1 98 283 CYS A O 1
ATOM 2114 N N . CYS A 1 284 ? -5.23 -14.711 -19.094 1 97.06 284 CYS A N 1
ATOM 2115 C CA . CYS A 1 284 ? -5.773 -13.688 -19.984 1 97.06 284 CYS A CA 1
ATOM 2116 C C . CYS A 1 284 ? -4.82 -12.508 -20.094 1 97.06 284 CYS A C 1
ATOM 2118 O O . CYS A 1 284 ? -3.82 -12.438 -19.391 1 97.06 284 CYS A O 1
ATOM 2120 N N . ASN A 1 285 ? -5.098 -11.586 -20.953 1 96.25 285 ASN A N 1
ATOM 2121 C CA . ASN A 1 285 ? -4.152 -10.523 -21.281 1 96.25 285 ASN A CA 1
ATOM 2122 C C . ASN A 1 285 ? -4.555 -9.195 -20.656 1 96.25 285 ASN A C 1
ATOM 2124 O O . ASN A 1 285 ? -4.141 -8.133 -21.125 1 96.25 285 ASN A O 1
ATOM 2128 N N . ALA A 1 286 ? -5.418 -9.203 -19.641 1 94.12 286 ALA A N 1
ATOM 2129 C CA . ALA A 1 286 ? -5.957 -7.984 -19.047 1 94.12 286 ALA A CA 1
ATOM 2130 C C . ALA A 1 286 ? -4.844 -7.129 -18.438 1 94.12 286 ALA A C 1
ATOM 2132 O O . ALA A 1 286 ? -4.859 -5.902 -18.562 1 94.12 286 ALA A O 1
ATOM 2133 N N . ASP A 1 287 ? -3.973 -7.734 -17.719 1 91 287 ASP A N 1
ATOM 2134 C CA . ASP A 1 287 ? -2.838 -7.047 -17.109 1 91 287 ASP A CA 1
ATOM 2135 C C . ASP A 1 287 ? -1.516 -7.605 -17.641 1 91 287 ASP A C 1
ATOM 2137 O O . ASP A 1 287 ? -1.362 -8.82 -17.781 1 91 287 ASP A O 1
ATOM 2141 N N . VAL A 1 288 ? -0.625 -6.734 -17.828 1 82.56 288 VAL A N 1
ATOM 2142 C CA . VAL A 1 288 ? 0.695 -7.152 -18.281 1 82.56 288 VAL A CA 1
ATOM 2143 C C . VAL A 1 288 ? 1.44 -7.859 -17.156 1 82.56 288 VAL A C 1
ATOM 2145 O O . VAL A 1 288 ? 1.995 -8.945 -17.359 1 82.56 288 VAL A O 1
ATOM 2148 N N . GLN A 1 289 ? 1.39 -7.188 -16.047 1 87.12 289 GLN A N 1
ATOM 2149 C CA . GLN A 1 289 ? 2.039 -7.801 -14.891 1 87.12 289 GLN A CA 1
ATOM 2150 C C . GLN A 1 289 ? 1.158 -8.883 -14.273 1 87.12 289 GLN A C 1
ATOM 2152 O O . GLN A 1 289 ? 0.009 -8.625 -13.914 1 87.12 289 GLN A O 1
ATOM 2157 N N . LYS A 1 290 ? 1.668 -10.047 -14.266 1 91.62 290 LYS A N 1
ATOM 2158 C CA . LYS A 1 290 ? 0.946 -11.18 -13.695 1 91.62 290 LYS A CA 1
ATOM 2159 C C . LYS A 1 290 ? 1.259 -11.336 -12.211 1 91.62 290 LYS A C 1
ATOM 2161 O O . LYS A 1 290 ? 2.357 -11.758 -11.844 1 91.62 290 LYS A O 1
ATOM 2166 N N . MET A 1 291 ? 0.321 -10.914 -11.398 1 93.31 291 MET A N 1
ATOM 2167 C CA . MET A 1 291 ? 0.472 -10.906 -9.945 1 93.31 291 MET A CA 1
ATOM 2168 C C . MET A 1 291 ? -0.784 -11.445 -9.266 1 93.31 291 MET A C 1
ATOM 2170 O O . MET A 1 291 ? -1.896 -11.242 -9.758 1 93.31 291 MET A O 1
ATOM 2174 N N . ALA A 1 292 ? -0.513 -12.047 -8.094 1 95.06 292 ALA A N 1
ATOM 2175 C CA . ALA A 1 292 ? -1.611 -12.648 -7.344 1 95.06 292 ALA A CA 1
ATOM 2176 C C . ALA A 1 292 ? -2.684 -11.609 -7.016 1 95.06 292 ALA A C 1
ATOM 2178 O O . ALA A 1 292 ? -3.879 -11.875 -7.176 1 95.06 292 ALA A O 1
ATOM 2179 N N . TYR A 1 293 ? -2.287 -10.398 -6.602 1 92.94 293 TYR A N 1
ATOM 2180 C CA . TYR A 1 293 ? -3.281 -9.406 -6.207 1 92.94 293 TYR A CA 1
ATOM 2181 C C . TYR A 1 293 ? -4.082 -8.93 -7.414 1 92.94 293 TYR A C 1
ATOM 2183 O O . TYR A 1 293 ? -5.277 -8.648 -7.297 1 92.94 293 TYR A O 1
ATOM 2191 N N . ARG A 1 294 ? -3.514 -8.883 -8.562 1 95.31 294 ARG A N 1
ATOM 2192 C CA . ARG A 1 294 ? -4.219 -8.484 -9.781 1 95.31 294 ARG A CA 1
ATOM 2193 C C . ARG A 1 294 ? -5.242 -9.531 -10.195 1 95.31 294 ARG A C 1
ATOM 2195 O O . ARG A 1 294 ? -6.348 -9.195 -10.617 1 95.31 294 ARG A O 1
ATOM 2202 N N . ALA A 1 295 ? -4.773 -10.773 -10.086 1 97.56 295 ALA A N 1
ATOM 2203 C CA . ALA A 1 295 ? -5.727 -11.844 -10.367 1 97.56 295 ALA A CA 1
ATOM 2204 C C . ALA A 1 295 ? -6.949 -11.742 -9.453 1 97.56 295 ALA A C 1
ATOM 2206 O O . ALA A 1 295 ? -8.086 -11.906 -9.906 1 97.56 295 ALA A O 1
ATOM 2207 N N . GLY A 1 296 ? -6.695 -11.492 -8.203 1 96.81 296 GLY A N 1
ATOM 2208 C CA . GLY A 1 296 ? -7.789 -11.32 -7.262 1 96.81 296 GLY A CA 1
ATOM 2209 C C . GLY A 1 296 ? -8.719 -10.18 -7.625 1 96.81 296 GLY A C 1
ATOM 2210 O O . GLY A 1 296 ? -9.938 -10.32 -7.562 1 96.81 296 GLY A O 1
ATOM 2211 N N . GLU A 1 297 ? -8.141 -9.047 -8.016 1 96.12 297 GLU A N 1
ATOM 2212 C CA . GLU A 1 297 ? -8.945 -7.887 -8.398 1 96.12 297 GLU A CA 1
ATOM 2213 C C . GLU A 1 297 ? -9.758 -8.164 -9.656 1 96.12 297 GLU A C 1
ATOM 2215 O O . GLU A 1 297 ? -10.898 -7.723 -9.781 1 96.12 297 GLU A O 1
ATOM 2220 N N . GLN A 1 298 ? -9.141 -8.852 -10.57 1 98.31 298 GLN A N 1
ATOM 2221 C CA . GLN A 1 298 ? -9.875 -9.289 -11.758 1 98.31 298 GLN A CA 1
ATOM 2222 C C . GLN A 1 298 ? -11.055 -10.188 -11.375 1 98.31 298 GLN A C 1
ATOM 2224 O O . GLN A 1 298 ? -12.156 -10.016 -11.891 1 98.31 298 GLN A O 1
ATOM 2229 N N . GLY A 1 299 ? -10.781 -11.109 -10.484 1 98.56 299 GLY A N 1
ATOM 2230 C CA . GLY A 1 299 ? -11.844 -11.992 -10.023 1 98.56 299 GLY A CA 1
ATOM 2231 C C . GLY A 1 299 ? -13.008 -11.258 -9.398 1 98.56 299 GLY A C 1
ATOM 2232 O O . GLY A 1 299 ? -14.164 -11.555 -9.695 1 98.56 299 GLY A O 1
ATOM 2233 N N . LYS A 1 300 ? -12.711 -10.273 -8.594 1 96.75 300 LYS A N 1
ATOM 2234 C CA . LYS A 1 300 ? -13.758 -9.453 -7.984 1 96.75 300 LYS A CA 1
ATOM 2235 C C . LYS A 1 300 ? -14.594 -8.75 -9.047 1 96.75 300 LYS A C 1
ATOM 2237 O O . LYS A 1 300 ? -15.82 -8.703 -8.953 1 96.75 300 LYS A O 1
ATOM 2242 N N . ALA A 1 301 ? -13.914 -8.211 -10.008 1 97.56 301 ALA A N 1
ATOM 2243 C CA . ALA A 1 301 ? -14.602 -7.516 -11.094 1 97.56 301 ALA A CA 1
ATOM 2244 C C . ALA A 1 301 ? -15.531 -8.461 -11.852 1 97.56 301 ALA A C 1
ATOM 2246 O O . ALA A 1 301 ? -16.672 -8.102 -12.164 1 97.56 301 ALA A O 1
ATOM 2247 N N . VAL A 1 302 ? -15.07 -9.617 -12.102 1 98.75 302 VAL A N 1
ATOM 2248 C CA . VAL A 1 302 ? -15.844 -10.586 -12.867 1 98.75 302 VAL A CA 1
ATOM 2249 C C . VAL A 1 302 ? -17.047 -11.055 -12.047 1 98.75 302 VAL A C 1
ATOM 2251 O O . VAL A 1 302 ? -18.156 -11.195 -12.578 1 98.75 302 VAL A O 1
ATOM 2254 N N . TYR A 1 303 ? -16.844 -11.305 -10.742 1 98.44 303 TYR A N 1
ATOM 2255 C CA . TYR A 1 303 ? -17.969 -11.617 -9.867 1 98.44 303 TYR A CA 1
ATOM 2256 C C . TYR A 1 303 ? -19.078 -10.578 -10 1 98.44 303 TYR A C 1
ATOM 2258 O O . TYR A 1 303 ? -20.234 -10.914 -10.25 1 98.44 303 TYR A O 1
ATOM 2266 N N . HIS A 1 304 ? -18.688 -9.367 -9.922 1 97 304 HIS A N 1
ATOM 2267 C CA . HIS A 1 304 ? -19.656 -8.281 -9.992 1 97 304 HIS A CA 1
ATOM 2268 C C . HIS A 1 304 ? -20.344 -8.242 -11.359 1 97 304 HIS A C 1
ATOM 2270 O O . HIS A 1 304 ? -21.562 -8.047 -11.445 1 97 304 HIS A O 1
ATOM 2276 N N . ASN A 1 305 ? -19.609 -8.43 -12.352 1 98.25 305 ASN A N 1
ATOM 2277 C CA . ASN A 1 305 ? -20.156 -8.32 -13.695 1 98.25 305 ASN A CA 1
ATOM 2278 C C . ASN A 1 305 ? -21.094 -9.492 -14.023 1 98.25 305 ASN A C 1
ATOM 2280 O O . ASN A 1 305 ? -22.031 -9.336 -14.789 1 98.25 305 ASN A O 1
ATOM 2284 N N . ILE A 1 306 ? -20.812 -10.672 -13.453 1 98.44 306 ILE A N 1
ATOM 2285 C CA . ILE A 1 306 ? -21.734 -11.789 -13.609 1 98.44 306 ILE A CA 1
ATOM 2286 C C . ILE A 1 306 ? -23.062 -11.453 -12.953 1 98.44 306 ILE A C 1
ATOM 2288 O O . ILE A 1 306 ? -24.125 -11.664 -13.555 1 98.44 306 ILE A O 1
ATOM 2292 N N . VAL A 1 307 ? -23.031 -10.898 -11.766 1 97.25 307 VAL A N 1
ATOM 2293 C CA . VAL A 1 307 ? -24.25 -10.508 -11.047 1 97.25 307 VAL A CA 1
ATOM 2294 C C . VAL A 1 307 ? -25 -9.453 -11.844 1 97.25 307 VAL A C 1
ATOM 2296 O O . VAL A 1 307 ? -26.219 -9.555 -12.039 1 97.25 307 VAL A O 1
ATOM 2299 N N . GLN A 1 308 ? -24.234 -8.461 -12.352 1 97 308 GLN A N 1
ATOM 2300 C CA . GLN A 1 308 ? -24.859 -7.398 -13.133 1 97 308 GLN A CA 1
ATOM 2301 C C . GLN A 1 308 ? -25.5 -7.949 -14.398 1 97 308 GLN A C 1
ATOM 2303 O O . GLN A 1 308 ? -26.641 -7.625 -14.711 1 97 308 GLN A O 1
ATOM 2308 N N . HIS A 1 309 ? -24.75 -8.797 -15.102 1 97.19 309 HIS A N 1
ATOM 2309 C CA . HIS A 1 309 ? -25.234 -9.352 -16.359 1 97.19 309 HIS A CA 1
ATOM 2310 C C . HIS A 1 309 ? -26.484 -10.188 -16.141 1 97.19 309 HIS A C 1
ATOM 2312 O O . HIS A 1 309 ? -27.453 -10.078 -16.906 1 97.19 309 HIS A O 1
ATOM 2318 N N . ALA A 1 310 ? -26.469 -11.016 -15.141 1 96.81 310 ALA A N 1
ATOM 2319 C CA . ALA A 1 310 ? -27.594 -11.875 -14.828 1 96.81 310 ALA A CA 1
ATOM 2320 C C . ALA A 1 310 ? -28.828 -11.047 -14.453 1 96.81 310 ALA A C 1
ATOM 2322 O O . ALA A 1 310 ? -29.969 -11.469 -14.68 1 96.81 310 ALA A O 1
ATOM 2323 N N . SER A 1 311 ? -28.641 -9.852 -13.938 1 94.75 311 SER A N 1
ATOM 2324 C CA . SER A 1 311 ? -29.719 -9.008 -13.453 1 94.75 311 SER A CA 1
ATOM 2325 C C . SER A 1 311 ? -30.141 -7.996 -14.508 1 94.75 311 SER A C 1
ATOM 2327 O O . SER A 1 311 ? -31.047 -7.188 -14.273 1 94.75 311 SER A O 1
ATOM 2329 N N . GLY A 1 312 ? -29.516 -7.949 -15.578 1 94.69 312 GLY A N 1
ATOM 2330 C CA . GLY A 1 312 ? -29.875 -7.039 -16.656 1 94.69 312 GLY A CA 1
ATOM 2331 C C . GLY A 1 312 ? -29.359 -5.629 -16.438 1 94.69 312 GLY A C 1
ATOM 2332 O O . GLY A 1 312 ? -29.906 -4.672 -17 1 94.69 312 GLY A O 1
ATOM 2333 N N . TYR A 1 313 ? -28.375 -5.48 -15.641 1 95.69 313 TYR A N 1
ATOM 2334 C CA . TYR A 1 313 ? -27.766 -4.18 -15.391 1 95.69 313 TYR A CA 1
ATOM 2335 C C . TYR A 1 313 ? -26.5 -3.998 -16.219 1 95.69 313 TYR A C 1
ATOM 2337 O O . TYR A 1 313 ? -25.938 -4.973 -16.719 1 95.69 313 TYR A O 1
ATOM 2345 N N . PRO A 1 314 ? -26.078 -2.74 -16.406 1 96.94 314 PRO A N 1
ATOM 2346 C CA . PRO A 1 314 ? -24.844 -2.504 -17.141 1 96.94 314 PRO A CA 1
ATOM 2347 C C . PRO A 1 314 ? -23.609 -3.064 -16.438 1 96.94 314 PRO A C 1
ATOM 2349 O O . PRO A 1 314 ? -23.531 -3.018 -15.203 1 96.94 314 PRO A O 1
ATOM 2352 N N . LEU A 1 315 ? -22.688 -3.562 -17.203 1 98.06 315 LEU A N 1
ATOM 2353 C CA . LEU A 1 315 ? -21.422 -4.062 -16.672 1 98.06 315 LEU A CA 1
ATOM 2354 C C . LEU A 1 315 ? -20.516 -2.91 -16.25 1 98.06 315 LEU A C 1
ATOM 2356 O O . LEU A 1 315 ? -20.688 -1.778 -16.703 1 98.06 315 LEU A O 1
ATOM 2360 N N . LYS A 1 316 ? -19.656 -3.178 -15.398 1 96 316 LYS A N 1
ATOM 2361 C CA . LYS A 1 316 ? -18.656 -2.201 -14.961 1 96 316 LYS A CA 1
ATOM 2362 C C . LYS A 1 316 ? -17.281 -2.545 -15.508 1 96 316 LYS A C 1
ATOM 2364 O O . LYS A 1 316 ? -16.812 -3.684 -15.383 1 96 316 LYS A O 1
ATOM 2369 N N . PRO A 1 317 ? -16.609 -1.555 -16.109 1 97.38 317 PRO A N 1
ATOM 2370 C CA . PRO A 1 317 ? -15.266 -1.833 -16.641 1 97.38 317 PRO A CA 1
ATOM 2371 C C . PRO A 1 317 ? -14.258 -2.139 -15.539 1 97.38 317 PRO A C 1
ATOM 2373 O O . PRO A 1 317 ? -14.312 -1.545 -14.461 1 97.38 317 PRO A O 1
ATOM 2376 N N . TYR A 1 318 ? -13.383 -3.08 -15.781 1 96.56 318 TYR A N 1
ATOM 2377 C CA . TYR A 1 318 ? -12.227 -3.365 -14.938 1 96.56 318 TYR A CA 1
ATOM 2378 C C . TYR A 1 318 ? -11.141 -2.314 -15.125 1 96.56 318 TYR A C 1
ATOM 2380 O O . TYR A 1 318 ? -10.75 -2.014 -16.25 1 96.56 318 TYR A O 1
ATOM 2388 N N . LYS A 1 319 ? -10.711 -1.745 -14.047 1 91.75 319 LYS A N 1
ATOM 2389 C CA . LYS A 1 319 ? -9.57 -0.828 -14.062 1 91.75 319 LYS A CA 1
ATOM 2390 C C . LYS A 1 319 ? -8.336 -1.47 -13.438 1 91.75 319 LYS A C 1
ATOM 2392 O O . LYS A 1 319 ? -8.352 -1.827 -12.258 1 91.75 319 LYS A O 1
ATOM 2397 N N . SER A 1 320 ? -7.273 -1.559 -14.227 1 91.56 320 SER A N 1
ATOM 2398 C CA . SER A 1 320 ? -6.035 -2.135 -13.711 1 91.56 320 SER A CA 1
ATOM 2399 C C . SER A 1 320 ? -5.516 -1.349 -12.516 1 91.56 320 SER A C 1
ATOM 2401 O O . SER A 1 320 ? -5.461 -0.117 -12.547 1 91.56 320 SER A O 1
ATOM 2403 N N . PRO A 1 321 ? -5.215 -2.045 -11.453 1 89.69 321 PRO A N 1
ATOM 2404 C CA . PRO A 1 321 ? -4.652 -1.348 -10.289 1 89.69 321 PRO A CA 1
ATOM 2405 C C . PRO A 1 321 ? -3.311 -0.687 -10.594 1 89.69 321 PRO A C 1
ATOM 2407 O O . PRO A 1 321 ? -2.645 -1.052 -11.57 1 89.69 321 PRO A O 1
ATOM 2410 N N . CYS A 1 322 ? -2.979 0.276 -9.719 1 87.44 322 CYS A N 1
ATOM 2411 C CA . CYS A 1 322 ? -1.643 0.855 -9.797 1 87.44 322 CYS A CA 1
ATOM 2412 C C . CYS A 1 322 ? -0.572 -0.211 -9.594 1 87.44 322 CYS A C 1
ATOM 2414 O O . CYS A 1 322 ? -0.826 -1.242 -8.969 1 87.44 322 CYS A O 1
ATOM 2416 N N . VAL A 1 323 ? 0.611 0.109 -10.18 1 88.25 323 VAL A N 1
ATOM 2417 C CA . VAL A 1 323 ? 1.704 -0.851 -10.062 1 88.25 323 VAL A CA 1
ATOM 2418 C C . VAL A 1 323 ? 2.076 -1.029 -8.594 1 88.25 323 VAL A C 1
ATOM 2420 O O . VAL A 1 323 ? 2.318 -0.05 -7.883 1 88.25 323 VAL A O 1
ATOM 2423 N N . MET A 1 324 ? 1.955 -2.164 -8.117 1 91.62 324 MET A N 1
ATOM 2424 C CA . MET A 1 324 ? 2.369 -2.557 -6.773 1 91.62 324 MET A CA 1
ATOM 2425 C C . MET A 1 324 ? 3.203 -3.832 -6.812 1 91.62 324 MET A C 1
ATOM 2427 O O . MET A 1 324 ? 2.883 -4.766 -7.551 1 91.62 324 MET A O 1
ATOM 2431 N N . PHE A 1 325 ? 4.32 -3.822 -6.18 1 93.81 325 PHE A N 1
ATOM 2432 C CA . PHE A 1 325 ? 5.199 -4.984 -6.105 1 93.81 325 PHE A CA 1
ATOM 2433 C C . PHE A 1 325 ? 5.746 -5.16 -4.691 1 93.81 325 PHE A C 1
ATOM 2435 O O . PHE A 1 325 ? 6.512 -4.324 -4.207 1 93.81 325 PHE A O 1
ATOM 2442 N N . ALA A 1 326 ? 5.285 -6.168 -4.016 1 94.62 326 ALA A N 1
ATOM 2443 C CA . ALA A 1 326 ? 5.758 -6.488 -2.672 1 94.62 326 ALA A CA 1
ATOM 2444 C C . ALA A 1 326 ? 6.652 -7.723 -2.682 1 94.62 326 ALA A C 1
ATOM 2446 O O . ALA A 1 326 ? 6.184 -8.836 -2.941 1 94.62 326 ALA A O 1
ATOM 2447 N N . LEU A 1 327 ? 7.898 -7.559 -2.441 1 96.69 327 LEU A N 1
ATOM 2448 C CA . LEU A 1 327 ? 8.883 -8.641 -2.506 1 96.69 327 LEU A CA 1
ATOM 2449 C C . LEU A 1 327 ? 9.469 -8.922 -1.128 1 96.69 327 LEU A C 1
ATOM 2451 O O . LEU A 1 327 ? 10.078 -8.039 -0.518 1 96.69 327 LEU A O 1
ATOM 2455 N N . SER A 1 328 ? 9.266 -10.102 -0.606 1 97.31 328 SER A N 1
ATOM 2456 C CA . SER A 1 328 ? 9.844 -10.492 0.676 1 97.31 328 SER A CA 1
ATOM 2457 C C . SER A 1 328 ? 11.258 -11.023 0.503 1 97.31 328 SER A C 1
ATOM 2459 O O . SER A 1 328 ? 11.547 -11.742 -0.458 1 97.31 328 SER A O 1
ATOM 2461 N N . ILE A 1 329 ? 12.109 -10.68 1.311 1 97.75 329 ILE A N 1
ATOM 2462 C CA . ILE A 1 329 ? 13.445 -11.242 1.451 1 97.75 329 ILE A CA 1
ATOM 2463 C C . ILE A 1 329 ? 13.617 -11.82 2.854 1 97.75 329 ILE A C 1
ATOM 2465 O O . ILE A 1 329 ? 13.984 -11.102 3.789 1 97.75 329 ILE A O 1
ATOM 2469 N N . GLY A 1 330 ? 13.336 -13.109 2.98 1 96.5 330 GLY A N 1
ATOM 2470 C CA . GLY A 1 330 ? 13.273 -13.719 4.301 1 96.5 330 GLY A CA 1
ATOM 2471 C C . GLY A 1 330 ? 12.125 -13.203 5.141 1 96.5 330 GLY A C 1
ATOM 2472 O O . GLY A 1 330 ? 11.117 -12.734 4.602 1 96.5 330 GLY A O 1
ATOM 2473 N N . ARG A 1 331 ? 12.219 -13.367 6.488 1 94.19 331 ARG A N 1
ATOM 2474 C CA . ARG A 1 331 ? 11.102 -13.125 7.398 1 94.19 331 ARG A CA 1
ATOM 2475 C C . ARG A 1 331 ? 11.023 -11.656 7.797 1 94.19 331 ARG A C 1
ATOM 2477 O O . ARG A 1 331 ? 9.984 -11.195 8.281 1 94.19 331 ARG A O 1
ATOM 2484 N N . HIS A 1 332 ? 12.109 -10.898 7.566 1 91.75 332 HIS A N 1
ATOM 2485 C CA . HIS A 1 332 ? 12.133 -9.594 8.211 1 91.75 332 HIS A CA 1
ATOM 2486 C C . HIS A 1 332 ? 12.516 -8.5 7.219 1 91.75 332 HIS A C 1
ATOM 2488 O O . HIS A 1 332 ? 12.555 -7.316 7.574 1 91.75 332 HIS A O 1
ATOM 2494 N N . ARG A 1 333 ? 12.859 -8.859 5.992 1 95.81 333 ARG A N 1
ATOM 2495 C CA . ARG A 1 333 ? 13.273 -7.875 5 1 95.81 333 ARG A CA 1
ATOM 2496 C C . ARG A 1 333 ? 12.367 -7.918 3.773 1 95.81 333 ARG A C 1
ATOM 2498 O O . ARG A 1 333 ? 11.398 -8.68 3.738 1 95.81 333 ARG A O 1
ATOM 2505 N N . GLY A 1 334 ? 12.609 -7.102 2.891 1 96.88 334 GLY A N 1
ATOM 2506 C CA . GLY A 1 334 ? 11.844 -6.996 1.658 1 96.88 334 GLY A CA 1
ATOM 2507 C C . GLY A 1 334 ? 11.719 -5.566 1.157 1 96.88 334 GLY A C 1
ATOM 2508 O O . GLY A 1 334 ? 12.359 -4.66 1.692 1 96.88 334 GLY A O 1
ATOM 2509 N N . GLN A 1 335 ? 11.016 -5.41 0.152 1 96.25 335 GLN A N 1
ATOM 2510 C CA . GLN A 1 335 ? 10.805 -4.109 -0.469 1 96.25 335 GLN A CA 1
ATOM 2511 C C . GLN A 1 335 ? 9.406 -4.004 -1.072 1 96.25 335 GLN A C 1
ATOM 2513 O O . GLN A 1 335 ? 8.898 -4.969 -1.648 1 96.25 335 GLN A O 1
ATOM 2518 N N . LEU A 1 336 ? 8.781 -2.873 -0.906 1 94.69 336 LEU A N 1
ATOM 2519 C CA . LEU A 1 336 ? 7.48 -2.592 -1.505 1 94.69 336 LEU A CA 1
ATOM 2520 C C . LEU A 1 336 ? 7.578 -1.438 -2.496 1 94.69 336 LEU A C 1
ATOM 2522 O O . LEU A 1 336 ? 8.234 -0.433 -2.223 1 94.69 336 LEU A O 1
ATOM 2526 N N . GLN A 1 337 ? 7.074 -1.591 -3.662 1 94.06 337 GLN A N 1
ATOM 2527 C CA . GLN A 1 337 ? 6.863 -0.502 -4.609 1 94.06 337 GLN A CA 1
ATOM 2528 C C . GLN A 1 337 ? 5.375 -0.235 -4.816 1 94.06 337 GLN A C 1
ATOM 2530 O O . GLN A 1 337 ? 4.598 -1.163 -5.051 1 94.06 337 GLN A O 1
ATOM 2535 N N . ASN A 1 338 ? 4.902 0.9 -4.637 1 92.06 338 ASN A N 1
ATOM 2536 C CA . ASN A 1 338 ? 3.568 1.406 -4.938 1 92.06 338 ASN A CA 1
ATOM 2537 C C . ASN A 1 338 ? 3.621 2.604 -5.879 1 92.06 338 ASN A C 1
ATOM 2539 O O . ASN A 1 338 ? 3.766 3.744 -5.434 1 92.06 338 ASN A O 1
ATOM 2543 N N . GLY A 1 339 ? 3.336 2.295 -7.172 1 89.5 339 GLY A N 1
ATOM 2544 C CA . GLY A 1 339 ? 3.619 3.32 -8.164 1 89.5 339 GLY A CA 1
ATOM 2545 C C . GLY A 1 339 ? 5.078 3.73 -8.195 1 89.5 339 GLY A C 1
ATOM 2546 O O . GLY A 1 339 ? 5.961 2.889 -8.367 1 89.5 339 GLY A O 1
ATOM 2547 N N . ASN A 1 340 ? 5.344 4.992 -7.945 1 87.69 340 ASN A N 1
ATOM 2548 C CA . ASN A 1 340 ? 6.715 5.484 -7.977 1 87.69 340 ASN A CA 1
ATOM 2549 C C . ASN A 1 340 ? 7.32 5.543 -6.578 1 87.69 340 ASN A C 1
ATOM 2551 O O . ASN A 1 340 ? 8.477 5.938 -6.414 1 87.69 340 ASN A O 1
ATOM 2555 N N . MET A 1 341 ? 6.516 5.191 -5.602 1 90.62 341 MET A N 1
ATOM 2556 C CA . MET A 1 341 ? 7.023 5.195 -4.234 1 90.62 341 MET A CA 1
ATOM 2557 C C . MET A 1 341 ? 7.664 3.857 -3.885 1 90.62 341 MET A C 1
ATOM 2559 O O . MET A 1 341 ? 7.137 2.801 -4.242 1 90.62 341 MET A O 1
ATOM 2563 N N . VAL A 1 342 ? 8.789 3.855 -3.273 1 91.12 342 VAL A N 1
ATOM 2564 C CA . VAL A 1 342 ? 9.453 2.652 -2.787 1 91.12 342 VAL A CA 1
ATOM 2565 C C . VAL A 1 342 ? 9.547 2.693 -1.263 1 91.12 342 VAL A C 1
ATOM 2567 O O . VAL A 1 342 ? 10.031 3.674 -0.69 1 91.12 342 VAL A O 1
ATOM 2570 N N . LEU A 1 343 ? 8.953 1.68 -0.635 1 89.19 343 LEU A N 1
ATOM 2571 C CA . LEU A 1 343 ? 8.922 1.579 0.819 1 89.19 343 LEU A CA 1
ATOM 2572 C C . LEU A 1 343 ? 9.727 0.381 1.303 1 89.19 343 LEU A C 1
ATOM 2574 O O . LEU A 1 343 ? 9.789 -0.646 0.623 1 89.19 343 LEU A O 1
ATOM 2578 N N . GLY A 1 344 ? 10.297 0.423 2.473 1 85.38 344 GLY A N 1
ATOM 2579 C CA . GLY A 1 344 ? 11.383 -0.467 2.84 1 85.38 344 GLY A CA 1
ATOM 2580 C C . GLY A 1 344 ? 10.938 -1.641 3.689 1 85.38 344 GLY A C 1
ATOM 2581 O O . GLY A 1 344 ? 9.758 -1.988 3.703 1 85.38 344 GLY A O 1
ATOM 2582 N N . SER A 1 345 ? 11.977 -2.273 4.309 1 82.31 345 SER A N 1
ATOM 2583 C CA . SER A 1 345 ? 11.852 -3.551 5 1 82.31 345 SER A CA 1
ATOM 2584 C C . SER A 1 345 ? 10.953 -3.434 6.223 1 82.31 345 SER A C 1
ATOM 2586 O O . SER A 1 345 ? 10.258 -4.387 6.582 1 82.31 345 SER A O 1
ATOM 2588 N N . TRP A 1 346 ? 10.93 -2.252 6.812 1 81.69 346 TRP A N 1
ATOM 2589 C CA . TRP A 1 346 ? 10.109 -2.066 8.008 1 81.69 346 TRP A CA 1
ATOM 2590 C C . TRP A 1 346 ? 8.641 -2.32 7.699 1 81.69 346 TRP A C 1
ATOM 2592 O O . TRP A 1 346 ? 7.93 -2.943 8.492 1 81.69 346 TRP A O 1
ATOM 2602 N N . LEU A 1 347 ? 8.219 -1.895 6.613 1 85.19 347 LEU A N 1
ATOM 2603 C CA . LEU A 1 347 ? 6.828 -2.068 6.203 1 85.19 347 LEU A CA 1
ATOM 2604 C C . LEU A 1 347 ? 6.574 -3.496 5.734 1 85.19 347 LEU A C 1
ATOM 2606 O O . LEU A 1 347 ? 5.543 -4.09 6.062 1 85.19 347 LEU A O 1
ATOM 2610 N N . MET A 1 348 ? 7.52 -4.059 5.031 1 88.81 348 MET A N 1
ATOM 2611 C CA . MET A 1 348 ? 7.344 -5.391 4.465 1 88.81 348 MET A CA 1
ATOM 2612 C C . MET A 1 348 ? 7.27 -6.445 5.566 1 88.81 348 MET A C 1
ATOM 2614 O O . MET A 1 348 ? 6.516 -7.414 5.457 1 88.81 348 MET A O 1
ATOM 2618 N N . LYS A 1 349 ? 8.102 -6.266 6.578 1 88.75 349 LYS A N 1
ATOM 2619 C CA . LYS A 1 349 ? 8.055 -7.188 7.707 1 88.75 349 LYS A CA 1
ATOM 2620 C C . LYS A 1 349 ? 6.648 -7.27 8.297 1 88.75 349 LYS A C 1
ATOM 2622 O O . LYS A 1 349 ? 6.168 -8.359 8.625 1 88.75 349 LYS A O 1
ATOM 2627 N N . ARG A 1 350 ? 5.969 -6.168 8.336 1 86.31 350 ARG A N 1
ATOM 2628 C CA . ARG A 1 350 ? 4.656 -6.086 8.961 1 86.31 350 ARG A CA 1
ATOM 2629 C C . ARG A 1 350 ? 3.561 -6.543 8.008 1 86.31 350 ARG A C 1
ATOM 2631 O O . ARG A 1 350 ? 2.574 -7.152 8.43 1 86.31 350 ARG A O 1
ATOM 2638 N N . VAL A 1 351 ? 3.758 -6.328 6.777 1 88.44 351 VAL A N 1
ATOM 2639 C CA . VAL A 1 351 ? 2.668 -6.48 5.82 1 88.44 351 VAL A CA 1
ATOM 2640 C C . VAL A 1 351 ? 2.709 -7.883 5.215 1 88.44 351 VAL A C 1
ATOM 2642 O O . VAL A 1 351 ? 1.679 -8.555 5.117 1 88.44 351 VAL A O 1
ATOM 2645 N N . LYS A 1 352 ? 3.885 -8.32 4.84 1 90.56 352 LYS A N 1
ATOM 2646 C CA . LYS A 1 352 ? 3.936 -9.531 4.023 1 90.56 352 LYS A CA 1
ATOM 2647 C C . LYS A 1 352 ? 4.93 -10.539 4.59 1 90.56 352 LYS A C 1
ATOM 2649 O O . LYS A 1 352 ? 4.598 -11.711 4.773 1 90.56 352 LYS A O 1
ATOM 2654 N N . SER A 1 353 ? 6.141 -10.156 4.977 1 90.19 353 SER A N 1
ATOM 2655 C CA . SER A 1 353 ? 7.273 -11.055 5.156 1 90.19 353 SER A CA 1
ATOM 2656 C C . SER A 1 353 ? 7.074 -11.961 6.367 1 90.19 353 SER A C 1
ATOM 2658 O O . SER A 1 353 ? 7.594 -13.078 6.406 1 90.19 353 SER A O 1
ATOM 2660 N N . HIS A 1 354 ? 6.262 -11.516 7.316 1 89.12 354 HIS A N 1
ATOM 2661 C CA . HIS A 1 354 ? 6.129 -12.281 8.555 1 89.12 354 HIS A CA 1
ATOM 2662 C C . HIS A 1 354 ? 5.336 -13.562 8.328 1 89.12 354 HIS A C 1
ATOM 2664 O O . HIS A 1 354 ? 5.621 -14.586 8.945 1 89.12 354 HIS A O 1
ATOM 2670 N N . ASP A 1 355 ? 4.363 -13.555 7.434 1 91.19 355 ASP A N 1
ATOM 2671 C CA . ASP A 1 355 ? 3.568 -14.773 7.266 1 91.19 355 ASP A CA 1
ATOM 2672 C C . ASP A 1 355 ? 3.188 -14.977 5.801 1 91.19 355 ASP A C 1
ATOM 2674 O O . ASP A 1 355 ? 2.479 -15.93 5.469 1 91.19 355 ASP A O 1
ATOM 2678 N N . LEU A 1 356 ? 3.57 -14.078 4.969 1 95.62 356 LEU A N 1
ATOM 2679 C CA . LEU A 1 356 ? 3.418 -14.164 3.52 1 95.62 356 LEU A CA 1
ATOM 2680 C C . LEU A 1 356 ? 1.947 -14.266 3.133 1 95.62 356 LEU A C 1
ATOM 2682 O O . LEU A 1 356 ? 1.59 -15.039 2.24 1 95.62 356 LEU A O 1
ATOM 2686 N N . PHE A 1 357 ? 1.043 -13.641 3.859 1 93.44 357 PHE A N 1
ATOM 2687 C CA . PHE A 1 357 ? -0.385 -13.453 3.629 1 93.44 357 PHE A CA 1
ATOM 2688 C C . PHE A 1 357 ? -1.136 -14.766 3.809 1 93.44 357 PHE A C 1
ATOM 2690 O O . PHE A 1 357 ? -2.295 -14.891 3.41 1 93.44 357 PHE A O 1
ATOM 2697 N N . THR A 1 358 ? -0.525 -15.82 4.371 1 96.25 358 THR A N 1
ATOM 2698 C CA . THR A 1 358 ? -1.22 -17.094 4.508 1 96.25 358 THR A CA 1
ATOM 2699 C C . THR A 1 358 ? -2.402 -16.969 5.465 1 96.25 358 THR A C 1
ATOM 2701 O O . THR A 1 358 ? -3.486 -17.484 5.191 1 96.25 358 THR A O 1
ATOM 2704 N N . GLY A 1 359 ? -2.195 -16.266 6.609 1 93.69 359 GLY A N 1
ATOM 2705 C CA . GLY A 1 359 ? -3.314 -16.047 7.512 1 93.69 359 GLY A CA 1
ATOM 2706 C C . GLY A 1 359 ? -4.504 -15.383 6.844 1 93.69 359 GLY A C 1
ATOM 2707 O O . GLY A 1 359 ? -5.641 -15.844 6.988 1 93.69 359 GLY A O 1
ATOM 2708 N N . LYS A 1 360 ? -4.266 -14.359 6.102 1 90.88 360 LYS A N 1
ATOM 2709 C CA . LYS A 1 360 ? -5.305 -13.617 5.395 1 90.88 360 LYS A CA 1
ATOM 2710 C C . LYS A 1 360 ? -6.012 -14.5 4.371 1 90.88 360 LYS A C 1
ATOM 2712 O O . LYS A 1 360 ? -7.242 -14.484 4.273 1 90.88 360 LYS A O 1
ATOM 2717 N N . MET A 1 361 ? -5.27 -15.242 3.615 1 95.44 361 MET A N 1
ATOM 2718 C CA . MET A 1 361 ? -5.824 -16.031 2.527 1 95.44 361 MET A CA 1
ATOM 2719 C C . MET A 1 361 ? -6.703 -17.156 3.07 1 95.44 361 MET A C 1
ATOM 2721 O O . MET A 1 361 ? -7.762 -17.453 2.512 1 95.44 361 MET A O 1
ATOM 2725 N N . TRP A 1 362 ? -6.242 -17.781 4.133 1 97.19 362 TRP A N 1
ATOM 2726 C CA . TRP A 1 362 ? -7.086 -18.781 4.789 1 97.19 362 TRP A CA 1
ATOM 2727 C C . TRP A 1 362 ? -8.359 -18.141 5.332 1 97.19 362 TRP A C 1
ATOM 2729 O O . TRP A 1 362 ? -9.453 -18.688 5.172 1 97.19 362 TRP A O 1
ATOM 2739 N N . GLY A 1 363 ? -8.227 -16.969 5.906 1 94.31 363 GLY A N 1
ATOM 2740 C CA . GLY A 1 363 ? -9.383 -16.25 6.418 1 94.31 363 GLY A CA 1
ATOM 2741 C C . GLY A 1 363 ? -10.383 -15.883 5.336 1 94.31 363 GLY A C 1
ATOM 2742 O O . GLY A 1 363 ? -11.594 -15.945 5.559 1 94.31 363 GLY A O 1
ATOM 2743 N N . GLU A 1 364 ? -9.938 -15.5 4.223 1 92.75 364 GLU A N 1
ATOM 2744 C CA . GLU A 1 364 ? -10.781 -15.133 3.09 1 92.75 364 GLU A CA 1
ATOM 2745 C C . GLU A 1 364 ? -11.609 -16.312 2.607 1 92.75 364 GLU A C 1
ATOM 2747 O O . GLU A 1 364 ? -12.609 -16.141 1.913 1 92.75 364 GLU A O 1
ATOM 2752 N N . CYS A 1 365 ? -11.133 -17.469 2.961 1 96.06 365 CYS A N 1
ATOM 2753 C CA . CYS A 1 365 ? -11.859 -18.672 2.59 1 96.06 365 CYS A CA 1
ATOM 2754 C C . CYS A 1 365 ? -12.711 -19.188 3.75 1 96.06 365 CYS A C 1
ATOM 2756 O O . CYS A 1 365 ? -13.258 -20.281 3.688 1 96.06 365 CYS A O 1
ATOM 2758 N N . GLY A 1 366 ? -12.766 -18.422 4.828 1 94.12 366 GLY A N 1
ATOM 2759 C CA . GLY A 1 366 ? -13.562 -18.797 5.988 1 94.12 366 GLY A CA 1
ATOM 2760 C C . GLY A 1 366 ? -12.922 -19.891 6.812 1 94.12 366 GLY A C 1
ATOM 2761 O O . GLY A 1 366 ? -13.609 -20.625 7.527 1 94.12 366 GLY A O 1
ATOM 2762 N N . LEU A 1 367 ? -11.625 -20.047 6.625 1 95.69 367 LEU A N 1
ATOM 2763 C CA . LEU A 1 367 ? -10.906 -21.109 7.324 1 95.69 367 LEU A CA 1
ATOM 2764 C C . LEU A 1 367 ? -9.805 -20.531 8.203 1 95.69 367 LEU A C 1
ATOM 2766 O O . LEU A 1 367 ? -9.375 -19.391 7.996 1 95.69 367 LEU A O 1
ATOM 2770 N N . LYS A 1 368 ? -9.406 -21.266 9.234 1 93.31 368 LYS A N 1
ATOM 2771 C CA . LYS A 1 368 ? -8.234 -20.938 10.047 1 93.31 368 LYS A CA 1
ATOM 2772 C C . LYS A 1 368 ? -6.984 -21.609 9.5 1 93.31 368 LYS A C 1
ATOM 2774 O O . LYS A 1 368 ? -7.02 -22.797 9.133 1 93.31 368 LYS A O 1
ATOM 2779 N N . PRO A 1 369 ? -5.949 -20.875 9.383 1 92.69 369 PRO A N 1
ATOM 2780 C CA . PRO A 1 369 ? -4.723 -21.547 8.93 1 92.69 369 PRO A CA 1
ATOM 2781 C C . PRO A 1 369 ? -4.266 -22.641 9.883 1 92.69 369 PRO A C 1
ATOM 2783 O O . PRO A 1 369 ? -4.41 -22.516 11.102 1 92.69 369 PRO A O 1
ATOM 2786 N N . PRO A 1 370 ? -3.746 -23.641 9.344 1 92.62 370 PRO A N 1
ATOM 2787 C CA . PRO A 1 370 ? -3.219 -24.688 10.211 1 92.62 370 PRO A CA 1
ATOM 2788 C C . PRO A 1 370 ? -2.006 -24.234 11.023 1 92.62 370 PRO A C 1
ATOM 2790 O O . PRO A 1 370 ? -1.319 -23.281 10.633 1 92.62 370 PRO A O 1
ATOM 2793 N N . LYS A 1 371 ? -1.911 -24.875 12.242 1 84.12 371 LYS A N 1
ATOM 2794 C CA . LYS A 1 371 ? -0.74 -24.609 13.07 1 84.12 371 LYS A CA 1
ATOM 2795 C C . LYS A 1 371 ? 0.495 -25.312 12.523 1 84.12 371 LYS A C 1
ATOM 2797 O O . LYS A 1 371 ? 0.39 -26.406 11.953 1 84.12 371 LYS A O 1
ATOM 2802 N N . ASN A 1 372 ? 1.758 -24.719 12.492 1 70.94 372 ASN A N 1
ATOM 2803 C CA . ASN A 1 372 ? 2.992 -25.297 11.977 1 70.94 372 ASN A CA 1
ATOM 2804 C C . ASN A 1 372 ? 3.369 -26.562 12.734 1 70.94 372 ASN A C 1
ATOM 2806 O O . ASN A 1 372 ? 3.045 -26.719 13.914 1 70.94 372 ASN A O 1
ATOM 2810 N N . MET B 1 1 ? 30.922 9.141 -9.484 1 32.38 1 MET B N 1
ATOM 2811 C CA . MET B 1 1 ? 29.891 10.148 -9.719 1 32.38 1 MET B CA 1
ATOM 2812 C C . MET B 1 1 ? 29.391 10.742 -8.406 1 32.38 1 MET B C 1
ATOM 2814 O O . MET B 1 1 ? 28.75 11.789 -8.398 1 32.38 1 MET B O 1
ATOM 2818 N N . GLY B 1 2 ? 29.391 9.898 -7.309 1 44.94 2 GLY B N 1
ATOM 2819 C CA . GLY B 1 2 ? 28.984 10.242 -5.953 1 44.94 2 GLY B CA 1
ATOM 2820 C C . GLY B 1 2 ? 29.828 11.336 -5.336 1 44.94 2 GLY B C 1
ATOM 2821 O O . GLY B 1 2 ? 29.328 12.195 -4.609 1 44.94 2 GLY B O 1
ATOM 2822 N N . THR B 1 3 ? 31.031 11.273 -5.652 1 49.75 3 THR B N 1
ATOM 2823 C CA . THR B 1 3 ? 32.031 12.109 -4.996 1 49.75 3 THR B CA 1
ATOM 2824 C C . THR B 1 3 ? 31.938 13.547 -5.492 1 49.75 3 THR B C 1
ATOM 2826 O O . THR B 1 3 ? 32.062 14.492 -4.707 1 49.75 3 THR B O 1
ATOM 2829 N N . SER B 1 4 ? 31.844 13.664 -6.812 1 50.66 4 SER B N 1
ATOM 2830 C CA . SER B 1 4 ? 31.922 15 -7.383 1 50.66 4 SER B CA 1
ATOM 2831 C C . SER B 1 4 ? 30.672 15.805 -7.055 1 50.66 4 SER B C 1
ATOM 2833 O O . SER B 1 4 ? 30.719 17.031 -6.926 1 50.66 4 SER B O 1
ATOM 2835 N N . GLN B 1 5 ? 29.516 15.203 -7.012 1 55.84 5 GLN B N 1
ATOM 2836 C CA . GLN B 1 5 ? 28.234 15.836 -6.684 1 55.84 5 GLN B CA 1
ATOM 2837 C C . GLN B 1 5 ? 28.266 16.453 -5.281 1 55.84 5 GLN B C 1
ATOM 2839 O O . GLN B 1 5 ? 27.734 17.531 -5.059 1 55.84 5 GLN B O 1
ATOM 2844 N N . SER B 1 6 ? 29.062 15.758 -4.426 1 64.38 6 SER B N 1
ATOM 2845 C CA . SER B 1 6 ? 29.125 16.156 -3.021 1 64.38 6 SER B CA 1
ATOM 2846 C C . SER B 1 6 ? 29.938 17.438 -2.846 1 64.38 6 SER B C 1
ATOM 2848 O O . SER B 1 6 ? 29.609 18.266 -1.99 1 64.38 6 SER B O 1
ATOM 2850 N N . VAL B 1 7 ? 30.797 17.797 -3.871 1 65 7 VAL B N 1
ATOM 2851 C CA . VAL B 1 7 ? 31.703 18.922 -3.672 1 65 7 VAL B CA 1
ATOM 2852 C C . VAL B 1 7 ? 31 20.234 -4.035 1 65 7 VAL B C 1
ATOM 2854 O O . VAL B 1 7 ? 31.172 21.25 -3.359 1 65 7 VAL B O 1
ATOM 2857 N N . ALA B 1 8 ? 30.078 20.234 -4.996 1 85 8 ALA B N 1
ATOM 2858 C CA . ALA B 1 8 ? 29.438 21.453 -5.48 1 85 8 ALA B CA 1
ATOM 2859 C C . ALA B 1 8 ? 28.422 21.969 -4.477 1 85 8 ALA B C 1
ATOM 2861 O O . ALA B 1 8 ? 28.219 23.188 -4.352 1 85 8 ALA B O 1
ATOM 2862 N N . LEU B 1 9 ? 27.875 21.172 -3.68 1 93.06 9 LEU B N 1
ATOM 2863 C CA . LEU B 1 9 ? 26.812 21.531 -2.738 1 93.06 9 LEU B CA 1
ATOM 2864 C C . LEU B 1 9 ? 27.422 22 -1.412 1 93.06 9 LEU B C 1
ATOM 2866 O O . LEU B 1 9 ? 26.781 22.734 -0.665 1 93.06 9 LEU B O 1
ATOM 2870 N N . LYS B 1 10 ? 28.641 21.656 -1.16 1 92.94 10 LYS B N 1
ATOM 2871 C CA . LYS B 1 10 ? 29.281 21.875 0.136 1 92.94 10 LYS B CA 1
ATOM 2872 C C . LYS B 1 10 ? 29.359 23.359 0.463 1 92.94 10 LYS B C 1
ATOM 2874 O O . LYS B 1 10 ? 29.219 23.75 1.622 1 92.94 10 LYS B O 1
ATOM 2879 N N . GLU B 1 11 ? 29.547 24.234 -0.532 1 93.44 11 GLU B N 1
ATOM 2880 C CA . GLU B 1 11 ? 29.719 25.656 -0.302 1 93.44 11 GLU B CA 1
ATOM 2881 C C . GLU B 1 11 ? 28.406 26.422 -0.445 1 93.44 11 GLU B C 1
ATOM 2883 O O . GLU B 1 11 ? 28.359 27.625 -0.215 1 93.44 11 GLU B O 1
ATOM 2888 N N . LYS B 1 12 ? 27.344 25.688 -0.746 1 97.75 12 LYS B N 1
ATOM 2889 C CA . LYS B 1 12 ? 26.062 26.344 -0.971 1 97.75 12 LYS B CA 1
ATOM 2890 C C . LYS B 1 12 ? 25.266 26.453 0.33 1 97.75 12 LYS B C 1
ATOM 2892 O O . LYS B 1 12 ? 25.344 25.578 1.188 1 97.75 12 LYS B O 1
ATOM 2897 N N . THR B 1 13 ? 24.578 27.594 0.443 1 98.62 13 THR B N 1
ATOM 2898 C CA . THR B 1 13 ? 23.641 27.781 1.538 1 98.62 13 THR B CA 1
ATOM 2899 C C . THR B 1 13 ? 22.234 27.391 1.109 1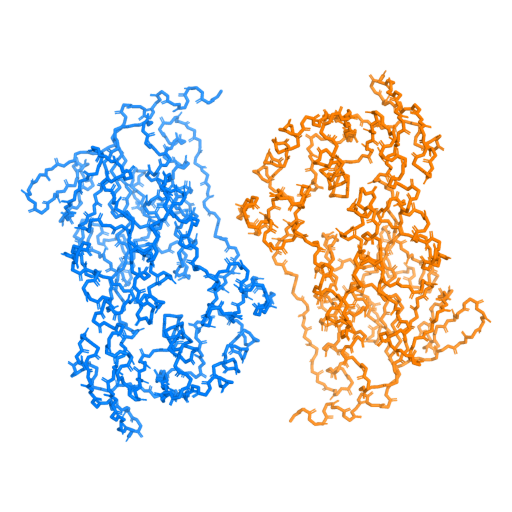 98.62 13 THR B C 1
ATOM 2901 O O . THR B 1 13 ? 21.672 27.953 0.164 1 98.62 13 THR B O 1
ATOM 2904 N N . VAL B 1 14 ? 21.688 26.375 1.758 1 98.81 14 VAL B N 1
ATOM 2905 C CA . VAL B 1 14 ? 20.312 25.953 1.521 1 98.81 14 VAL B CA 1
ATOM 2906 C C . VAL B 1 14 ? 19.453 26.328 2.717 1 98.81 14 VAL B C 1
ATOM 2908 O O . VAL B 1 14 ? 19.719 25.922 3.846 1 98.81 14 VAL B O 1
ATOM 2911 N N . VAL B 1 15 ? 18.422 27.125 2.486 1 98.94 15 VAL B N 1
ATOM 2912 C CA . VAL B 1 15 ? 17.469 27.531 3.52 1 98.94 15 VAL B CA 1
ATOM 2913 C C . VAL B 1 15 ? 16.141 26.812 3.32 1 98.94 15 VAL B C 1
ATOM 2915 O O . VAL B 1 15 ? 15.594 26.812 2.219 1 98.94 15 VAL B O 1
ATOM 2918 N N . VAL B 1 16 ? 15.664 26.125 4.328 1 98.94 16 VAL B N 1
ATOM 2919 C CA . VAL B 1 16 ? 14.367 25.453 4.328 1 98.94 16 VAL B CA 1
ATOM 2920 C C . VAL B 1 16 ? 13.43 26.141 5.32 1 98.94 16 VAL B C 1
ATOM 2922 O O . VAL B 1 16 ? 13.719 26.188 6.516 1 98.94 16 VAL B O 1
ATOM 2925 N N . ILE B 1 17 ? 12.328 26.703 4.812 1 98.88 17 ILE B N 1
ATOM 2926 C CA . ILE B 1 17 ? 11.336 27.359 5.648 1 98.88 17 ILE B CA 1
ATOM 2927 C C . ILE B 1 17 ? 10.188 26.391 5.941 1 98.88 17 ILE B C 1
ATOM 2929 O O . ILE B 1 17 ? 9.383 26.094 5.059 1 98.88 17 ILE B O 1
ATOM 2933 N N . GLY B 1 18 ? 10.039 25.969 7.199 1 98.38 18 GLY B N 1
ATOM 2934 C CA . GLY B 1 18 ? 9.07 24.953 7.578 1 98.38 18 GLY B CA 1
ATOM 2935 C C . GLY B 1 18 ? 9.648 23.547 7.582 1 98.38 18 GLY B C 1
ATOM 2936 O O . GLY B 1 18 ? 10.164 23.078 6.562 1 98.38 18 GLY B O 1
ATOM 2937 N N . CYS B 1 19 ? 9.555 22.906 8.734 1 97.75 19 CYS B N 1
ATOM 2938 C CA . CYS B 1 19 ? 10.172 21.594 8.867 1 97.75 19 CYS B CA 1
ATOM 2939 C C . CYS B 1 19 ? 9.188 20.578 9.422 1 97.75 19 CYS B C 1
ATOM 2941 O O . CYS B 1 19 ? 9.375 20.062 10.523 1 97.75 19 CYS B O 1
ATOM 2943 N N . SER B 1 20 ? 8.164 20.281 8.688 1 97.25 20 SER B N 1
ATOM 2944 C CA . SER B 1 20 ? 7.273 19.156 8.914 1 97.25 20 SER B CA 1
ATOM 2945 C C . SER B 1 20 ? 7.512 18.047 7.887 1 97.25 20 SER B C 1
ATOM 2947 O O . SER B 1 20 ? 8.656 17.719 7.57 1 97.25 20 SER B O 1
ATOM 2949 N N . PHE B 1 21 ? 6.527 17.5 7.23 1 97.69 21 PHE B N 1
ATOM 2950 C CA . PHE B 1 21 ? 6.684 16.328 6.391 1 97.69 21 PHE B CA 1
ATOM 2951 C C . PHE B 1 21 ? 7.52 16.641 5.156 1 97.69 21 PHE B C 1
ATOM 2953 O O . PHE B 1 21 ? 8.477 15.93 4.848 1 97.69 21 PHE B O 1
ATOM 2960 N N . GLY B 1 22 ? 7.211 17.703 4.469 1 98.19 22 GLY B N 1
ATOM 2961 C CA . GLY B 1 22 ? 7.914 18.062 3.25 1 98.19 22 GLY B CA 1
ATOM 2962 C C . GLY B 1 22 ? 9.289 18.641 3.51 1 98.19 22 GLY B C 1
ATOM 2963 O O . GLY B 1 22 ? 10.289 18.172 2.965 1 98.19 22 GLY B O 1
ATOM 2964 N N . GLY B 1 23 ? 9.344 19.672 4.371 1 98.75 23 GLY B N 1
ATOM 2965 C CA . GLY B 1 23 ? 10.609 20.328 4.68 1 98.75 23 GLY B CA 1
ATOM 2966 C C . GLY B 1 23 ? 11.641 19.375 5.262 1 98.75 23 GLY B C 1
ATOM 2967 O O . GLY B 1 23 ? 12.82 19.438 4.902 1 98.75 23 GLY B O 1
ATOM 2968 N N . LYS B 1 24 ? 11.195 18.531 6.152 1 98.62 24 LYS B N 1
ATOM 2969 C CA . LYS B 1 24 ? 12.094 17.562 6.766 1 98.62 24 LYS B CA 1
ATOM 2970 C C . LYS B 1 24 ? 12.695 16.625 5.723 1 98.62 24 LYS B C 1
ATOM 2972 O O . LYS B 1 24 ? 13.875 16.266 5.809 1 98.62 24 LYS B O 1
ATOM 2977 N N . ALA B 1 25 ? 11.891 16.266 4.738 1 98.12 25 ALA B N 1
ATOM 2978 C CA . ALA B 1 25 ? 12.336 15.344 3.705 1 98.12 25 ALA B CA 1
ATOM 2979 C C . ALA B 1 25 ? 13.406 15.977 2.822 1 98.12 25 ALA B C 1
ATOM 2981 O O . ALA B 1 25 ? 14.234 15.273 2.24 1 98.12 25 ALA B O 1
ATOM 2982 N N . VAL B 1 26 ? 13.406 17.266 2.723 1 98.69 26 VAL B N 1
ATOM 2983 C CA . VAL B 1 26 ? 14.469 17.984 2.016 1 98.69 26 VAL B CA 1
ATOM 2984 C C . VAL B 1 26 ? 15.688 18.125 2.92 1 98.69 26 VAL B C 1
ATOM 2986 O O . VAL B 1 26 ? 16.812 17.797 2.52 1 98.69 26 VAL B O 1
ATOM 2989 N N . ALA B 1 27 ? 15.492 18.547 4.152 1 98.81 27 ALA B N 1
ATOM 2990 C CA . ALA B 1 27 ? 16.547 19.062 5.023 1 98.81 27 ALA B CA 1
ATOM 2991 C C . ALA B 1 27 ? 17.391 17.922 5.594 1 98.81 27 ALA B C 1
ATOM 2993 O O . ALA B 1 27 ? 18.609 18.031 5.688 1 98.81 27 ALA B O 1
ATOM 2994 N N . TYR B 1 28 ? 16.688 16.906 5.973 1 98.62 28 TYR B N 1
ATOM 2995 C CA . TYR B 1 28 ? 17.375 15.867 6.73 1 98.62 28 TYR B CA 1
ATOM 2996 C C . TYR B 1 28 ? 18.531 15.281 5.922 1 98.62 28 TYR B C 1
ATOM 2998 O O . TYR B 1 28 ? 19.656 15.188 6.418 1 98.62 28 TYR B O 1
ATOM 3006 N N . PRO B 1 29 ? 18.328 14.906 4.645 1 97.12 29 PRO B N 1
ATOM 3007 C CA . PRO B 1 29 ? 19.438 14.328 3.895 1 97.12 29 PRO B CA 1
ATOM 3008 C C . PRO B 1 29 ? 20.5 15.359 3.533 1 97.12 29 PRO B C 1
ATOM 3010 O O . PRO B 1 29 ? 21.609 14.992 3.111 1 97.12 29 PRO B O 1
ATOM 3013 N N . LEU B 1 30 ? 20.266 16.609 3.678 1 97.88 30 LEU B N 1
ATOM 3014 C CA . LEU B 1 30 ? 21.219 17.672 3.33 1 97.88 30 LEU B CA 1
ATOM 3015 C C . LEU B 1 30 ? 22.203 17.906 4.469 1 97.88 30 LEU B C 1
ATOM 3017 O O . LEU B 1 30 ? 23.203 18.594 4.285 1 97.88 30 LEU B O 1
ATOM 3021 N N . ARG B 1 31 ? 21.906 17.406 5.707 1 97.38 31 ARG B N 1
ATOM 3022 C CA . ARG B 1 31 ? 22.781 17.594 6.855 1 97.38 31 ARG B CA 1
ATOM 3023 C C . ARG B 1 31 ? 24.219 17.172 6.535 1 97.38 31 ARG B C 1
ATOM 3025 O O . ARG B 1 31 ? 24.453 16.078 6.035 1 97.38 31 ARG B O 1
ATOM 3032 N N . GLY B 1 32 ? 25.094 18.062 6.723 1 95.31 32 GLY B N 1
ATOM 3033 C CA . GLY B 1 32 ? 26.5 17.766 6.516 1 95.31 32 GLY B CA 1
ATOM 3034 C C . GLY B 1 32 ? 26.938 17.875 5.066 1 95.31 32 GLY B C 1
ATOM 3035 O O . GLY B 1 32 ? 28.109 17.719 4.75 1 95.31 32 GLY B O 1
ATOM 3036 N N . GLN B 1 33 ? 26.016 18.203 4.156 1 95.94 33 GLN B N 1
ATOM 3037 C CA . GLN B 1 33 ? 26.328 18.234 2.732 1 95.94 33 GLN B CA 1
ATOM 3038 C C . GLN B 1 33 ? 26.484 19.672 2.238 1 95.94 33 GLN B C 1
ATOM 3040 O O . GLN B 1 33 ? 27.031 19.891 1.155 1 95.94 33 GLN B O 1
ATOM 3045 N N . CYS B 1 34 ? 25.984 20.594 3.033 1 97.75 34 CYS B N 1
ATOM 3046 C CA . CYS B 1 34 ? 25.984 22 2.67 1 97.75 34 CYS B CA 1
ATOM 3047 C C . CYS B 1 34 ? 25.828 22.875 3.906 1 97.75 34 CYS B C 1
ATOM 3049 O O . CYS B 1 34 ? 25.875 22.391 5.035 1 97.75 34 CYS B O 1
ATOM 3051 N N . LYS B 1 35 ? 25.812 24.203 3.703 1 98.19 35 LYS B N 1
ATOM 3052 C CA . LYS B 1 35 ? 25.406 25.125 4.766 1 98.19 35 LYS B CA 1
ATOM 3053 C C . LYS B 1 35 ? 23.891 25.188 4.895 1 98.19 35 LYS B C 1
ATOM 3055 O O . LYS B 1 35 ? 23.234 26.016 4.258 1 98.19 35 LYS B O 1
ATOM 3060 N N . LEU B 1 36 ? 23.406 24.312 5.715 1 98.75 36 LEU B N 1
ATOM 3061 C CA . LEU B 1 36 ? 21.969 24.125 5.859 1 98.75 36 LEU B CA 1
ATOM 3062 C C . LEU B 1 36 ? 21.422 25.031 6.965 1 98.75 36 LEU B C 1
ATOM 3064 O O . LEU B 1 36 ? 22 25.094 8.055 1 98.75 36 LEU B O 1
ATOM 3068 N N . ILE B 1 37 ? 20.359 25.719 6.723 1 98.88 37 ILE B N 1
ATOM 3069 C CA . ILE B 1 37 ? 19.609 26.469 7.723 1 98.88 37 ILE B CA 1
ATOM 3070 C C . ILE B 1 37 ? 18.125 26.078 7.648 1 98.88 37 ILE B C 1
ATOM 3072 O O . ILE B 1 37 ? 17.484 26.25 6.609 1 98.88 37 ILE B O 1
ATOM 3076 N N . VAL B 1 38 ? 17.641 25.516 8.703 1 98.88 38 VAL B N 1
ATOM 3077 C CA . VAL B 1 38 ? 16.25 25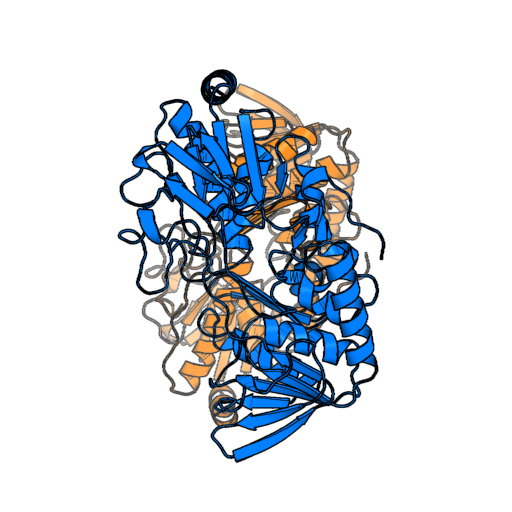.109 8.82 1 98.88 38 VAL B CA 1
ATOM 3078 C C . VAL B 1 38 ? 15.5 26.078 9.75 1 98.88 38 VAL B C 1
ATOM 3080 O O . VAL B 1 38 ? 15.859 26.219 10.914 1 98.88 38 VAL B O 1
ATOM 3083 N N . ILE B 1 39 ? 14.461 26.703 9.227 1 98.88 39 ILE B N 1
ATOM 3084 C CA . ILE B 1 39 ? 13.75 27.719 10 1 98.88 39 ILE B CA 1
ATOM 3085 C C . ILE B 1 39 ? 12.32 27.25 10.273 1 98.88 39 ILE B C 1
ATOM 3087 O O . ILE B 1 39 ? 11.602 26.859 9.352 1 98.88 39 ILE B O 1
ATOM 3091 N N . ASP B 1 40 ? 11.906 27.219 11.414 1 98.5 40 ASP B N 1
ATOM 3092 C CA . ASP B 1 40 ? 10.539 26.938 11.844 1 98.5 40 ASP B CA 1
ATOM 3093 C C . ASP B 1 40 ? 10.188 27.719 13.109 1 98.5 40 ASP B C 1
ATOM 3095 O O . ASP B 1 40 ? 11.008 27.844 14.016 1 98.5 40 ASP B O 1
ATOM 3099 N N . PRO B 1 41 ? 8.977 28.281 13.125 1 97.38 41 PRO B N 1
ATOM 3100 C CA . PRO B 1 41 ? 8.617 28.969 14.359 1 97.38 41 PRO B CA 1
ATOM 3101 C C . PRO B 1 41 ? 8.391 28.016 15.531 1 97.38 41 PRO B C 1
ATOM 3103 O O . PRO B 1 41 ? 8.523 28.422 16.688 1 97.38 41 PRO B O 1
ATOM 3106 N N . ARG B 1 42 ? 8.008 26.812 15.266 1 96.06 42 ARG B N 1
ATOM 3107 C CA . ARG B 1 42 ? 7.781 25.828 16.312 1 96.06 42 ARG B CA 1
ATOM 3108 C C . ARG B 1 42 ? 9.086 25.156 16.719 1 96.06 42 ARG B C 1
ATOM 3110 O O . ARG B 1 42 ? 10 25.016 15.914 1 96.06 42 ARG B O 1
ATOM 3117 N N . GLU B 1 43 ? 9.016 24.641 17.938 1 96.44 43 GLU B N 1
ATOM 3118 C CA . GLU B 1 43 ? 10.164 23.922 18.469 1 96.44 43 GLU B CA 1
ATOM 3119 C C . GLU B 1 43 ? 10.203 22.484 17.969 1 96.44 43 GLU B C 1
ATOM 3121 O O . GLU B 1 43 ? 11.258 21.859 17.938 1 96.44 43 GLU B O 1
ATOM 3126 N N . ALA B 1 44 ? 9.055 22.016 17.625 1 97.94 44 ALA B N 1
ATOM 3127 C CA . ALA B 1 44 ? 8.945 20.594 17.266 1 97.94 44 ALA B CA 1
ATOM 3128 C C . ALA B 1 44 ? 8.133 20.406 15.992 1 97.94 44 ALA B C 1
ATOM 3130 O O . ALA B 1 44 ? 7.199 21.172 15.727 1 97.94 44 ALA B O 1
ATOM 3131 N N . MET B 1 45 ? 8.578 19.438 15.211 1 98 45 MET B N 1
ATOM 3132 C CA . MET B 1 45 ? 7.695 18.922 14.172 1 98 45 MET B CA 1
ATOM 3133 C C . MET B 1 45 ? 6.465 18.25 14.781 1 98 45 MET B C 1
ATOM 3135 O O . MET B 1 45 ? 6.586 17.422 15.68 1 98 45 MET B O 1
ATOM 3139 N N . HIS B 1 46 ? 5.324 18.719 14.391 1 98.12 46 HIS B N 1
ATOM 3140 C CA . HIS B 1 46 ? 4.047 18.156 14.82 1 98.12 46 HIS B CA 1
ATOM 3141 C C . HIS B 1 46 ? 3.592 17.031 13.898 1 98.12 46 HIS B C 1
ATOM 3143 O O . HIS B 1 46 ? 3.293 17.266 12.727 1 98.12 46 HIS B O 1
ATOM 3149 N N . ILE B 1 47 ? 3.584 15.781 14.375 1 98 47 ILE B N 1
ATOM 3150 C CA . ILE B 1 47 ? 3.092 14.648 13.594 1 98 47 ILE B CA 1
ATOM 3151 C C . ILE B 1 47 ? 1.564 14.656 13.578 1 98 47 ILE B C 1
ATOM 3153 O O . ILE B 1 47 ? 0.924 13.914 14.32 1 98 47 ILE B O 1
ATOM 3157 N N . THR B 1 48 ? 1.015 15.375 12.68 1 97.5 48 THR B N 1
ATOM 3158 C CA . THR B 1 48 ? -0.412 15.68 12.664 1 97.5 48 THR B CA 1
ATOM 3159 C C . THR B 1 48 ? -1.231 14.406 12.461 1 97.5 48 THR B C 1
ATOM 3161 O O . THR B 1 48 ? -2.359 14.305 12.945 1 97.5 48 THR B O 1
ATOM 3164 N N . ILE B 1 49 ? -0.697 13.414 11.812 1 96.94 49 ILE B N 1
ATOM 3165 C CA . ILE B 1 49 ? -1.445 12.203 11.508 1 96.94 49 ILE B CA 1
ATOM 3166 C C . ILE B 1 49 ? -1.685 11.414 12.797 1 96.94 49 ILE B C 1
ATOM 3168 O O . ILE B 1 49 ? -2.545 10.531 12.836 1 96.94 49 ILE B O 1
ATOM 3172 N N . ALA B 1 50 ? -0.942 11.719 13.82 1 97.81 50 ALA B N 1
ATOM 3173 C CA . ALA B 1 50 ? -1.058 11.008 15.094 1 97.81 50 ALA B CA 1
ATOM 3174 C C . ALA B 1 50 ? -1.75 11.867 16.141 1 97.81 50 ALA B C 1
ATOM 3176 O O . ALA B 1 50 ? -2.004 11.414 17.266 1 97.81 50 ALA B O 1
ATOM 3177 N N . ALA B 1 51 ? -2.088 13.078 15.75 1 97.69 51 ALA B N 1
ATOM 3178 C CA . ALA B 1 51 ? -2.656 14.055 16.672 1 97.69 51 ALA B CA 1
ATOM 3179 C C . ALA B 1 51 ? -3.967 13.555 17.266 1 97.69 51 ALA B C 1
ATOM 3181 O O . ALA B 1 51 ? -4.219 13.727 18.469 1 97.69 51 ALA B O 1
ATOM 3182 N N . PRO B 1 52 ? -4.852 12.875 16.484 1 98 52 PRO B N 1
ATOM 3183 C CA . PRO B 1 52 ? -6.125 12.406 17.047 1 98 52 PRO B CA 1
ATOM 3184 C C . PRO B 1 52 ? -5.945 11.508 18.266 1 98 52 PRO B C 1
ATOM 3186 O O . PRO B 1 52 ? -6.68 11.633 19.25 1 98 52 PRO B O 1
ATOM 3189 N N . ARG B 1 53 ? -4.969 10.672 18.25 1 97.94 53 ARG B N 1
ATOM 3190 C CA . ARG B 1 53 ? -4.746 9.742 19.359 1 97.94 53 ARG B CA 1
ATOM 3191 C C . ARG B 1 53 ? -4.262 10.484 20.594 1 97.94 53 ARG B C 1
ATOM 3193 O O . ARG B 1 53 ? -4.598 10.109 21.719 1 97.94 53 ARG B O 1
ATOM 3200 N N . ALA B 1 54 ? -3.51 11.508 20.375 1 98.19 54 ALA B N 1
ATOM 3201 C CA . ALA B 1 54 ? -2.977 12.289 21.5 1 98.19 54 ALA B CA 1
ATOM 3202 C C . ALA B 1 54 ? -4.098 12.961 22.281 1 98.19 54 ALA B C 1
ATOM 3204 O O . ALA B 1 54 ? -3.895 13.406 23.406 1 98.19 54 ALA B O 1
ATOM 3205 N N . CYS B 1 55 ? -5.234 13.023 21.688 1 98.38 55 CYS B N 1
ATOM 3206 C CA . CYS B 1 55 ? -6.371 13.656 22.359 1 98.38 55 CYS B CA 1
ATOM 3207 C C . CYS B 1 55 ? -7.082 12.68 23.281 1 98.38 55 CYS B C 1
ATOM 3209 O O . CYS B 1 55 ? -7.934 13.086 24.078 1 98.38 55 CYS B O 1
ATOM 3211 N N . VAL B 1 56 ? -6.777 11.391 23.203 1 98.19 56 VAL B N 1
ATOM 3212 C CA . VAL B 1 56 ? -7.57 10.422 23.953 1 98.19 56 VAL B CA 1
ATOM 3213 C C . VAL B 1 56 ? -6.648 9.523 24.781 1 98.19 56 VAL B C 1
ATOM 3215 O O . VAL B 1 56 ? -7.09 8.875 25.734 1 98.19 56 VAL B O 1
ATOM 3218 N N . GLU B 1 57 ? -5.391 9.414 24.422 1 97.38 57 GLU B N 1
ATOM 3219 C CA . GLU B 1 57 ? -4.438 8.562 25.109 1 97.38 57 GLU B CA 1
ATOM 3220 C C . GLU B 1 57 ? -3.418 9.383 25.891 1 97.38 57 GLU B C 1
ATOM 3222 O O . GLU B 1 57 ? -2.482 9.938 25.312 1 97.38 57 GLU B O 1
ATOM 3227 N N . PRO B 1 58 ? -3.557 9.406 27.219 1 96.69 58 PRO B N 1
ATOM 3228 C CA . PRO B 1 58 ? -2.604 10.18 28.016 1 96.69 58 PRO B CA 1
ATOM 3229 C C . PRO B 1 58 ? -1.153 9.773 27.766 1 96.69 58 PRO B C 1
ATOM 3231 O O . PRO B 1 58 ? -0.844 8.578 27.719 1 96.69 58 PRO B O 1
ATOM 3234 N N . GLY B 1 59 ? -0.318 10.758 27.547 1 95.88 59 GLY B N 1
ATOM 3235 C CA . GLY B 1 59 ? 1.104 10.508 27.375 1 95.88 59 GLY B CA 1
ATOM 3236 C C . GLY B 1 59 ? 1.511 10.367 25.922 1 95.88 59 GLY B C 1
ATOM 3237 O O . GLY B 1 59 ? 2.68 10.547 25.578 1 95.88 59 GLY B O 1
ATOM 3238 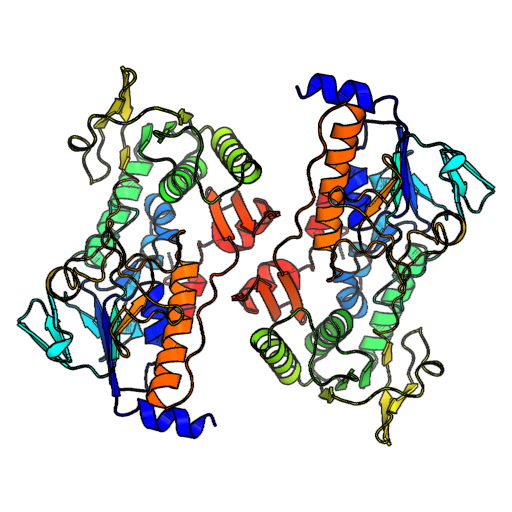N N . PHE B 1 60 ? 0.612 10.055 25 1 97.62 60 PHE B N 1
ATOM 3239 C CA . PHE B 1 60 ? 0.921 9.82 23.594 1 97.62 60 PHE B CA 1
ATOM 3240 C C . PHE B 1 60 ? 1.415 11.094 22.922 1 97.62 60 PHE B C 1
ATOM 3242 O O . PHE B 1 60 ? 2.131 11.039 21.922 1 97.62 60 PHE B O 1
ATOM 3249 N N . ALA B 1 61 ? 1.091 12.242 23.5 1 97.81 61 ALA B N 1
ATOM 3250 C CA . ALA B 1 61 ? 1.445 13.539 22.938 1 97.81 61 ALA B CA 1
ATOM 3251 C C . ALA B 1 61 ? 2.957 13.672 22.781 1 97.81 61 ALA B C 1
ATOM 3253 O O . ALA B 1 61 ? 3.439 14.344 21.859 1 97.81 61 ALA B O 1
ATOM 3254 N N . LYS B 1 62 ? 3.725 13.07 23.641 1 97.75 62 LYS B N 1
ATOM 3255 C CA . LYS B 1 62 ? 5.184 13.125 23.562 1 97.75 62 LYS B CA 1
ATOM 3256 C C . LYS B 1 62 ? 5.688 12.57 22.234 1 97.75 62 LYS B C 1
ATOM 3258 O O . LYS B 1 62 ? 6.691 13.039 21.703 1 97.75 62 LYS B O 1
ATOM 3263 N N . ARG B 1 63 ? 4.953 11.594 21.703 1 97.81 63 ARG B N 1
ATOM 3264 C CA . ARG B 1 63 ? 5.359 10.914 20.469 1 97.81 63 ARG B CA 1
ATOM 3265 C C . ARG B 1 63 ? 4.992 11.742 19.234 1 97.81 63 ARG B C 1
ATOM 3267 O O . ARG B 1 63 ? 5.52 11.508 18.156 1 97.81 63 ARG B O 1
ATOM 3274 N N . VAL B 1 64 ? 4.141 12.75 19.422 1 98.12 64 VAL B N 1
ATOM 3275 C CA . VAL B 1 64 ? 3.637 13.484 18.266 1 98.12 64 VAL B CA 1
ATOM 3276 C C . VAL B 1 64 ? 4.477 14.742 18.031 1 98.12 64 VAL B C 1
ATOM 3278 O O . VAL B 1 64 ? 4.203 15.523 17.125 1 98.12 64 VAL B O 1
ATOM 3281 N N . LEU B 1 65 ? 5.496 14.945 18.875 1 98.19 65 LEU B N 1
ATOM 3282 C CA . LEU B 1 65 ? 6.336 16.141 18.812 1 98.19 65 LEU B CA 1
ATOM 3283 C C . LEU B 1 65 ? 7.809 15.75 18.688 1 98.19 65 LEU B C 1
ATOM 3285 O O . LEU B 1 65 ? 8.43 15.328 19.672 1 98.19 65 LEU B O 1
ATOM 3289 N N . ILE B 1 66 ? 8.414 15.93 17.531 1 98.44 66 ILE B N 1
ATOM 3290 C CA . ILE B 1 66 ? 9.836 15.656 17.344 1 98.44 66 ILE B CA 1
ATOM 3291 C C . ILE B 1 66 ? 10.625 16.953 17.484 1 98.44 66 ILE B C 1
ATOM 3293 O O . ILE B 1 66 ? 10.484 17.875 16.672 1 98.44 66 ILE B O 1
ATOM 3297 N N . PRO B 1 67 ? 11.469 17.078 18.453 1 98.25 67 PRO B N 1
ATOM 3298 C CA . PRO B 1 67 ? 12.211 18.328 18.656 1 98.25 67 PRO B CA 1
ATOM 3299 C C . PRO B 1 67 ? 13.188 18.625 17.516 1 98.25 67 PRO B C 1
ATOM 3301 O O . PRO B 1 67 ? 14.094 17.828 17.25 1 98.25 67 PRO B O 1
ATOM 3304 N N . LEU B 1 68 ? 13.047 19.75 16.906 1 98.44 68 LEU B N 1
ATOM 3305 C CA . LEU B 1 68 ? 13.805 20.078 15.711 1 98.44 68 LEU B CA 1
ATOM 3306 C C . LEU B 1 68 ? 15.258 20.391 16.062 1 98.44 68 LEU B C 1
ATOM 3308 O O . LEU B 1 68 ? 16.172 20.094 15.273 1 98.44 68 LEU B O 1
ATOM 3312 N N . LYS B 1 69 ? 15.492 20.984 17.234 1 98.19 69 LYS B N 1
ATOM 3313 C CA . LYS B 1 69 ? 16.859 21.297 17.641 1 98.19 69 LYS B CA 1
ATOM 3314 C C . LYS B 1 69 ? 17.688 20.031 17.812 1 98.19 69 LYS B C 1
ATOM 3316 O O . LYS B 1 69 ? 18.891 20.016 17.531 1 98.19 69 LYS B O 1
ATOM 3321 N N . GLU B 1 70 ? 17.062 18.953 18.266 1 97.88 70 GLU B N 1
ATOM 3322 C CA . GLU B 1 70 ? 17.766 17.688 18.406 1 97.88 70 GLU B CA 1
ATOM 3323 C C . GLU B 1 70 ? 18.078 17.078 17.047 1 97.88 70 GLU B C 1
ATOM 3325 O O . GLU B 1 70 ? 19.078 16.375 16.891 1 97.88 70 GLU B O 1
ATOM 3330 N N . VAL B 1 71 ? 17.25 17.312 16.078 1 98.31 71 VAL B N 1
ATOM 3331 C CA . VAL B 1 71 ? 17.391 16.719 14.758 1 98.31 71 VAL B CA 1
ATOM 3332 C C . VAL B 1 71 ? 18.453 17.469 13.969 1 98.31 71 VAL B C 1
ATOM 3334 O O . VAL B 1 71 ? 19.266 16.859 13.281 1 98.31 71 VAL B O 1
ATOM 3337 N N . PHE B 1 72 ? 18.453 18.859 14.078 1 98.56 72 PHE B N 1
ATOM 3338 C CA . PHE B 1 72 ? 19.219 19.641 13.109 1 98.56 72 PHE B CA 1
ATOM 3339 C C . PHE B 1 72 ? 20.344 20.391 13.805 1 98.56 72 PHE B C 1
ATOM 3341 O O . PHE B 1 72 ? 21.203 21 13.141 1 98.56 72 PHE B O 1
ATOM 3348 N N . GLY B 1 73 ? 20.422 20.391 15.18 1 97.88 73 GLY B N 1
ATOM 3349 C CA . GLY B 1 73 ? 21.484 21.062 15.914 1 97.88 73 GLY B CA 1
ATOM 3350 C C . GLY B 1 73 ? 21.609 22.531 15.555 1 97.88 73 GLY B C 1
ATOM 3351 O O . GLY B 1 73 ? 20.625 23.281 15.586 1 97.88 73 GLY B O 1
ATOM 3352 N N . ASP B 1 74 ? 22.797 22.922 15.094 1 97.62 74 ASP B N 1
ATOM 3353 C CA . ASP B 1 74 ? 23.141 24.312 14.828 1 97.62 74 ASP B CA 1
ATOM 3354 C C . ASP B 1 74 ? 22.469 24.797 13.539 1 97.62 74 ASP B C 1
ATOM 3356 O O . ASP B 1 74 ? 22.391 26 13.297 1 97.62 74 ASP B O 1
ATOM 3360 N N . SER B 1 75 ? 22.016 23.875 12.766 1 98.5 75 SER B N 1
ATOM 3361 C CA . SER B 1 75 ? 21.359 24.266 11.516 1 98.5 75 SER B CA 1
ATOM 3362 C C . SER B 1 75 ? 19.938 24.766 11.766 1 98.5 75 SER B C 1
ATOM 3364 O O . SER B 1 75 ? 19.328 25.359 10.883 1 98.5 75 SER B O 1
ATOM 3366 N N . PHE B 1 76 ? 19.453 24.531 12.93 1 98.62 76 PHE B N 1
ATOM 3367 C CA . PHE B 1 76 ? 18.078 24.906 13.234 1 98.62 76 PHE B CA 1
ATOM 3368 C C . PHE B 1 76 ? 18 26.328 13.773 1 98.62 76 PHE B C 1
ATOM 3370 O O . PHE B 1 76 ? 18.734 26.688 14.695 1 98.62 76 PHE B O 1
ATOM 3377 N N . GLU B 1 77 ? 17.156 27.078 13.141 1 98.25 77 GLU B N 1
ATOM 3378 C CA . GLU B 1 77 ? 16.812 28.438 13.562 1 98.25 77 GLU B CA 1
ATOM 3379 C C . GLU B 1 77 ? 15.328 28.547 13.898 1 98.25 77 GLU B C 1
ATOM 3381 O O . GLU B 1 77 ? 14.484 28.625 13.008 1 98.25 77 GLU B O 1
ATOM 3386 N N . GLN B 1 78 ? 15.062 28.578 15.242 1 98 78 GLN B N 1
ATOM 3387 C CA . GLN B 1 78 ? 13.664 28.75 15.641 1 98 78 GLN B CA 1
ATOM 3388 C C . GLN B 1 78 ? 13.211 30.188 15.484 1 98 78 GLN B C 1
ATOM 3390 O O . GLN B 1 78 ? 13.508 31.031 16.344 1 98 78 GLN B O 1
ATOM 3395 N N . ASP B 1 79 ? 12.547 30.469 14.477 1 98.06 79 ASP B N 1
ATOM 3396 C CA . ASP B 1 79 ? 12.055 31.797 14.18 1 98.06 79 ASP B CA 1
ATOM 3397 C C . ASP B 1 79 ? 11.008 31.766 13.07 1 98.06 79 ASP B C 1
ATOM 3399 O O . ASP B 1 79 ? 10.727 30.703 12.508 1 98.06 79 ASP B O 1
ATOM 3403 N N . THR B 1 80 ? 10.344 32.875 12.875 1 97.88 80 THR B N 1
ATOM 3404 C CA . THR B 1 80 ? 9.367 33.031 11.797 1 97.88 80 THR B CA 1
ATOM 3405 C C . THR B 1 80 ? 9.969 33.844 10.641 1 97.88 80 THR B C 1
ATOM 3407 O O . THR B 1 80 ? 10.633 34.844 10.859 1 97.88 80 THR B O 1
ATOM 3410 N N . VAL B 1 81 ? 9.836 33.344 9.414 1 98.56 81 VAL B N 1
ATOM 3411 C CA . VAL B 1 81 ? 10.211 34.125 8.242 1 98.56 81 VAL B CA 1
ATOM 3412 C C . VAL B 1 81 ? 9.109 35.125 7.918 1 98.56 81 VAL B C 1
ATOM 3414 O O . VAL B 1 81 ? 7.992 34.75 7.566 1 98.56 81 VAL B O 1
ATOM 3417 N N . GLU B 1 82 ? 9.469 36.344 7.961 1 97.62 82 GLU B N 1
ATOM 3418 C CA . GLU B 1 82 ? 8.5 37.406 7.723 1 97.62 82 GLU B CA 1
ATOM 3419 C C . GLU B 1 82 ? 8.414 37.75 6.238 1 97.62 82 GLU B C 1
ATOM 3421 O O . GLU B 1 82 ? 7.359 38.156 5.75 1 97.62 82 GLU B O 1
ATOM 3426 N N . LYS B 1 83 ? 9.609 37.562 5.648 1 97.94 83 LYS B N 1
ATOM 3427 C CA . LYS B 1 83 ? 9.648 38 4.254 1 97.94 83 LYS B CA 1
ATOM 3428 C C . LYS B 1 83 ? 10.672 37.188 3.459 1 97.94 83 LYS B C 1
ATOM 3430 O O . LYS B 1 83 ? 11.766 36.938 3.949 1 97.94 83 LYS B O 1
ATOM 3435 N N . ILE B 1 84 ? 10.227 36.812 2.244 1 98.56 84 ILE B N 1
ATOM 3436 C CA . ILE B 1 84 ? 11.133 36.25 1.245 1 98.56 84 ILE B CA 1
ATOM 3437 C C . ILE B 1 84 ? 11.406 37.281 0.16 1 98.56 84 ILE B C 1
ATOM 3439 O O . ILE B 1 84 ? 10.477 37.906 -0.39 1 98.56 84 ILE B O 1
ATOM 3443 N N . SER B 1 85 ? 12.656 37.531 -0.128 1 97.69 85 SER B N 1
ATOM 3444 C CA . SER B 1 85 ? 13.07 38.469 -1.171 1 97.69 85 SER B CA 1
ATOM 3445 C C . SER B 1 85 ? 13.883 37.781 -2.25 1 97.69 85 SER B C 1
ATOM 3447 O O . SER B 1 85 ? 15.117 37.781 -2.219 1 97.69 85 SER B O 1
ATOM 3449 N N . PRO B 1 86 ? 13.164 37.312 -3.27 1 97.94 86 PRO B N 1
ATOM 3450 C CA . PRO B 1 86 ? 13.883 36.594 -4.324 1 97.94 86 PRO B CA 1
ATOM 3451 C C . PRO B 1 86 ? 14.938 37.469 -5.012 1 97.94 86 PRO B C 1
ATOM 3453 O O . PRO B 1 86 ? 16.031 36.969 -5.332 1 97.94 86 PRO B O 1
ATOM 3456 N N . ALA B 1 87 ? 14.688 38.719 -5.219 1 96.31 87 ALA B N 1
ATOM 3457 C CA . ALA B 1 87 ? 15.617 39.625 -5.898 1 96.31 87 ALA B CA 1
ATOM 3458 C C . ALA B 1 87 ? 16.922 39.75 -5.113 1 96.31 87 ALA B C 1
ATOM 3460 O O . ALA B 1 87 ? 18 39.812 -5.699 1 96.31 87 ALA B O 1
ATOM 3461 N N . ALA B 1 88 ? 16.797 39.812 -3.824 1 97 88 ALA B N 1
ATOM 3462 C CA . ALA B 1 88 ? 17.969 39.969 -2.963 1 97 88 ALA B CA 1
ATOM 3463 C C . ALA B 1 88 ? 18.609 38.625 -2.662 1 97 88 ALA B C 1
ATOM 3465 O O . ALA B 1 88 ? 19.75 38.562 -2.184 1 97 88 ALA B O 1
ATOM 3466 N N . GLY B 1 89 ? 17.859 37.562 -2.912 1 98.12 89 GLY B N 1
ATOM 3467 C CA . GLY B 1 89 ? 18.328 36.25 -2.541 1 98.12 89 GLY B CA 1
ATOM 3468 C C . GLY B 1 89 ? 18.406 36.031 -1.039 1 98.12 89 GLY B C 1
ATOM 3469 O O . GLY B 1 89 ? 19.391 35.5 -0.535 1 98.12 89 GLY B O 1
ATOM 3470 N N . GLN B 1 90 ? 17.406 36.594 -0.294 1 98.44 90 GLN B N 1
ATOM 3471 C CA . GLN B 1 90 ? 17.438 36.531 1.164 1 98.44 90 GLN B CA 1
ATOM 3472 C C . GLN B 1 90 ? 16.047 36.312 1.741 1 98.44 90 GLN B C 1
ATOM 3474 O O . GLN B 1 90 ? 15.039 36.531 1.064 1 98.44 90 GLN B O 1
ATOM 3479 N N . VAL B 1 91 ? 16.047 35.781 2.936 1 98.81 91 VAL B N 1
ATOM 3480 C CA . VAL B 1 91 ? 14.844 35.781 3.762 1 98.81 91 VAL B CA 1
ATOM 3481 C C . VAL B 1 91 ? 15.07 36.656 5 1 98.81 91 VAL B C 1
ATOM 3483 O O . VAL B 1 91 ? 16.203 36.812 5.469 1 98.81 91 VAL B O 1
ATOM 3486 N N . VAL B 1 92 ? 14.016 37.25 5.473 1 98.5 92 VAL B N 1
ATOM 3487 C CA . VAL B 1 92 ? 14.078 38.094 6.664 1 98.5 92 VAL B CA 1
ATOM 3488 C C . VAL B 1 92 ? 13.266 37.438 7.789 1 98.5 92 VAL B C 1
ATOM 3490 O O . VAL B 1 92 ? 12.102 37.094 7.598 1 98.5 92 VAL B O 1
ATOM 3493 N N . LEU B 1 93 ? 13.906 37.281 8.875 1 98.44 93 LEU B N 1
ATOM 3494 C CA . LEU B 1 93 ? 13.25 36.688 10.047 1 98.44 93 LEU B CA 1
ATOM 3495 C C . LEU B 1 93 ? 12.5 37.75 10.836 1 98.44 93 LEU B C 1
ATOM 3497 O O . LEU B 1 93 ? 12.656 38.938 10.578 1 98.44 93 LEU B O 1
ATOM 3501 N N . SER B 1 94 ? 11.617 37.281 11.711 1 97.12 94 SER B N 1
ATOM 3502 C CA . SER B 1 94 ? 10.82 38.219 12.523 1 97.12 94 SER B CA 1
ATOM 3503 C C . SER B 1 94 ? 11.711 39.062 13.422 1 97.12 94 SER B C 1
ATOM 3505 O O . SER B 1 94 ? 11.352 40.188 13.758 1 97.12 94 SER B O 1
ATOM 3507 N N . ASN B 1 95 ? 12.875 38.594 13.789 1 96.94 95 ASN B N 1
ATOM 3508 C CA . ASN B 1 95 ? 13.789 39.344 14.641 1 96.94 95 ASN B CA 1
ATOM 3509 C C . ASN B 1 95 ? 14.633 40.312 13.836 1 96.94 95 ASN B C 1
ATOM 3511 O O . ASN B 1 95 ? 15.5 41 14.391 1 96.94 95 ASN B O 1
ATOM 3515 N N . GLY B 1 96 ? 14.469 40.312 12.586 1 96.88 96 GLY B N 1
ATOM 3516 C CA . GLY B 1 96 ? 15.156 41.25 11.727 1 96.88 96 GLY B CA 1
ATOM 3517 C C . GLY B 1 96 ? 16.375 40.688 11.047 1 96.88 96 GLY B C 1
ATOM 3518 O O . GLY B 1 96 ? 16.922 41.281 10.117 1 96.88 96 GLY B O 1
ATOM 3519 N N . LYS B 1 97 ? 16.781 39.531 11.414 1 98.12 97 LYS B N 1
ATOM 3520 C CA . LYS B 1 97 ? 17.953 38.875 10.82 1 98.12 97 LYS B CA 1
ATOM 3521 C C . LYS B 1 97 ? 17.703 38.531 9.352 1 98.12 97 LYS B C 1
ATOM 3523 O O . LYS B 1 97 ? 16.641 38 9 1 98.12 97 LYS B O 1
ATOM 3528 N N . GLU B 1 98 ? 18.609 38.875 8.5 1 98.5 98 GLU B N 1
ATOM 3529 C CA . GLU B 1 98 ? 18.578 38.531 7.086 1 98.5 98 GLU B CA 1
ATOM 3530 C C . GLU B 1 98 ? 19.484 37.312 6.801 1 98.5 98 GLU B C 1
ATOM 3532 O O . GLU B 1 98 ? 20.609 37.25 7.285 1 98.5 98 GLU B O 1
ATOM 3537 N N . ILE B 1 99 ? 18.984 36.406 6.102 1 98.75 99 ILE B N 1
ATOM 3538 C CA . ILE B 1 99 ? 19.734 35.188 5.762 1 98.75 99 ILE B CA 1
ATOM 3539 C C . ILE B 1 99 ? 19.766 35.031 4.242 1 98.75 99 ILE B C 1
ATOM 3541 O O . ILE B 1 99 ? 18.719 34.906 3.6 1 98.75 99 ILE B O 1
ATOM 3545 N N . SER B 1 100 ? 20.969 35.031 3.684 1 98.69 100 SER B N 1
ATOM 3546 C CA . SER B 1 100 ? 21.141 34.781 2.256 1 98.69 100 SER B CA 1
ATOM 3547 C C . SER B 1 100 ? 21.094 33.312 1.929 1 98.69 100 SER B C 1
ATOM 3549 O O . SER B 1 100 ? 21.406 32.469 2.777 1 98.69 100 SER B O 1
ATOM 3551 N N . TYR B 1 101 ? 20.672 33 0.728 1 98.81 101 TYR B N 1
ATOM 3552 C CA . TYR B 1 101 ? 20.625 31.609 0.306 1 98.81 101 TYR B CA 1
ATOM 3553 C C . TYR B 1 101 ? 21.094 31.453 -1.138 1 98.81 101 TYR B C 1
ATOM 3555 O O . TYR B 1 101 ? 20.953 32.375 -1.941 1 98.81 101 TYR B O 1
ATOM 3563 N N . ASP B 1 102 ? 21.688 30.297 -1.435 1 98.62 102 ASP B N 1
ATOM 3564 C CA . ASP B 1 102 ? 21.859 29.844 -2.811 1 98.62 102 ASP B CA 1
ATOM 3565 C C . ASP B 1 102 ? 20.641 29.094 -3.305 1 98.62 102 ASP B C 1
ATOM 3567 O O . ASP B 1 102 ? 20.266 29.188 -4.48 1 98.62 102 ASP B O 1
ATOM 3571 N N . TYR B 1 103 ? 20 28.328 -2.426 1 98.81 103 TYR B N 1
ATOM 3572 C CA . TYR B 1 103 ? 18.734 27.625 -2.656 1 98.81 103 TYR B CA 1
ATOM 3573 C C . TYR B 1 103 ? 17.75 27.891 -1.521 1 98.81 103 TYR B C 1
ATOM 3575 O O . TYR B 1 103 ? 18.141 27.953 -0.352 1 98.81 103 TYR B O 1
ATOM 3583 N N . LEU B 1 104 ? 16.516 28.047 -1.89 1 98.94 104 LEU B N 1
ATOM 3584 C CA . LEU B 1 104 ? 15.43 28.234 -0.931 1 98.94 104 LEU B CA 1
ATOM 3585 C C . LEU B 1 104 ? 14.336 27.203 -1.126 1 98.94 104 LEU B C 1
ATOM 3587 O O . LEU B 1 104 ? 13.93 26.922 -2.256 1 98.94 104 LEU B O 1
ATOM 3591 N N . VAL B 1 105 ? 13.938 26.547 -0.054 1 98.94 105 VAL B N 1
ATOM 3592 C CA . VAL B 1 105 ? 12.781 25.656 -0.066 1 98.94 105 VAL B CA 1
ATOM 3593 C C . VAL B 1 105 ? 11.672 26.219 0.82 1 98.94 105 VAL B C 1
ATOM 3595 O O . VAL B 1 105 ? 11.891 26.453 2.012 1 98.94 105 VAL B O 1
ATOM 3598 N N . ILE B 1 106 ? 10.555 26.469 0.219 1 98.94 106 ILE B N 1
ATOM 3599 C CA . ILE B 1 106 ? 9.391 26.969 0.932 1 98.94 106 ILE B CA 1
ATOM 3600 C C . ILE B 1 106 ? 8.453 25.812 1.276 1 98.94 106 ILE B C 1
ATOM 3602 O O . ILE B 1 106 ? 7.859 25.203 0.386 1 98.94 106 ILE B O 1
ATOM 3606 N N . ALA B 1 107 ? 8.32 25.469 2.516 1 98.81 107 ALA B N 1
ATOM 3607 C CA . ALA B 1 107 ? 7.492 24.375 3.033 1 98.81 107 ALA B CA 1
ATOM 3608 C C . ALA B 1 107 ? 6.66 24.844 4.223 1 98.81 107 ALA B C 1
ATOM 3610 O O . ALA B 1 107 ? 6.633 24.188 5.27 1 98.81 107 ALA B O 1
ATOM 3611 N N . THR B 1 108 ? 5.93 25.891 4.086 1 98.06 108 THR B N 1
ATOM 3612 C CA . THR B 1 108 ? 5.273 26.594 5.188 1 98.06 108 THR B CA 1
ATOM 3613 C C . THR B 1 108 ? 3.959 25.906 5.551 1 98.06 108 THR B C 1
ATOM 3615 O O . THR B 1 108 ? 3.398 26.156 6.621 1 98.06 108 THR B O 1
ATOM 3618 N N . GLY B 1 109 ? 3.482 25.078 4.688 1 97.06 109 GLY B N 1
ATOM 3619 C CA . GLY B 1 109 ? 2.324 24.25 4.98 1 97.06 109 GLY B CA 1
ATOM 3620 C C . GLY B 1 109 ? 1.064 25.062 5.242 1 97.06 109 GLY B C 1
ATOM 3621 O O . GLY B 1 109 ? 0.786 26.031 4.535 1 97.06 109 GLY B O 1
ATOM 3622 N N . THR B 1 110 ? 0.208 24.562 6.086 1 96.88 110 THR B N 1
ATOM 3623 C CA . THR B 1 110 ? -1.085 25.172 6.406 1 96.88 110 THR B CA 1
ATOM 3624 C C . THR B 1 110 ? -1.231 25.359 7.914 1 96.88 110 THR B C 1
ATOM 3626 O O . THR B 1 110 ? -0.446 24.828 8.695 1 96.88 110 THR B O 1
ATOM 3629 N N . THR B 1 111 ? -2.117 26.203 8.266 1 95.06 111 THR B N 1
ATOM 3630 C CA . THR B 1 111 ? -2.574 26.344 9.641 1 95.06 111 THR B CA 1
ATOM 3631 C C . THR B 1 111 ? -4.035 25.922 9.773 1 95.06 111 THR B C 1
ATOM 3633 O O . THR B 1 111 ? -4.727 25.734 8.773 1 95.06 111 THR B O 1
ATOM 3636 N N . GLY B 1 112 ? -4.465 25.641 10.969 1 94.31 112 GLY B N 1
ATOM 3637 C CA . GLY B 1 112 ? -5.82 25.219 11.273 1 94.31 112 GLY B CA 1
ATOM 3638 C C . GLY B 1 112 ? -6.055 24.984 12.758 1 94.31 112 GLY B C 1
ATOM 3639 O O . GLY B 1 112 ? -5.172 25.25 13.578 1 94.31 112 GLY B O 1
ATOM 3640 N N . PRO B 1 113 ? -7.207 24.547 13.086 1 95 113 PRO B N 1
ATOM 3641 C CA . PRO B 1 113 ? -7.562 24.391 14.5 1 95 113 PRO B CA 1
ATOM 3642 C C . PRO B 1 113 ? -6.898 23.172 15.141 1 95 113 PRO B C 1
ATOM 3644 O O . PRO B 1 113 ? -6.613 22.188 14.461 1 95 113 PRO B O 1
ATOM 3647 N N . PHE B 1 114 ? -6.613 23.297 16.453 1 96.44 114 PHE B N 1
ATOM 3648 C CA . PHE B 1 114 ? -6.266 22.156 17.281 1 96.44 114 PHE B CA 1
ATOM 3649 C C . PHE B 1 114 ? -7.422 21.156 17.344 1 96.44 114 PHE B C 1
ATOM 3651 O O . PHE B 1 114 ? -8.586 21.562 17.375 1 96.44 114 PHE B O 1
ATOM 3658 N N . PRO B 1 115 ? -7.203 19.906 17.25 1 95.81 115 PRO B N 1
ATOM 3659 C CA . PRO B 1 115 ? -5.875 19.297 17.359 1 95.81 115 PRO B CA 1
ATOM 3660 C C . PRO B 1 115 ? -5.219 19.047 16 1 95.81 115 PRO B C 1
ATOM 3662 O O . PRO B 1 115 ? -4.074 18.594 15.945 1 95.81 115 PRO B O 1
ATOM 3665 N N . GLY B 1 116 ? -5.816 19.312 14.883 1 94.38 116 GLY B N 1
ATOM 3666 C CA . GLY B 1 116 ? -5.25 19.094 13.562 1 94.38 116 GLY B CA 1
ATOM 3667 C C . GLY B 1 116 ? -3.918 19.797 13.359 1 94.38 116 GLY B C 1
ATOM 3668 O O . GLY B 1 116 ? -3.025 19.266 12.695 1 94.38 116 GLY B O 1
ATOM 3669 N N . LYS B 1 117 ? -3.846 21 13.883 1 95.81 117 LYS B N 1
ATOM 3670 C CA . LYS B 1 117 ? -2.625 21.797 13.844 1 95.81 117 LYS B CA 1
ATOM 3671 C C . LYS B 1 117 ? -2.355 22.453 15.195 1 95.81 117 LYS B C 1
ATOM 3673 O O . LYS B 1 117 ? -3.285 22.703 15.969 1 95.81 117 LYS B O 1
ATOM 3678 N N . LEU B 1 118 ? -1.113 22.641 15.438 1 96.06 118 LEU B N 1
ATOM 3679 C CA . LEU B 1 118 ? -0.69 23.484 16.547 1 96.06 118 LEU B CA 1
ATOM 3680 C C . LEU B 1 118 ? -0.36 24.891 16.047 1 96.06 118 LEU B C 1
ATOM 3682 O O . LEU B 1 118 ? 0.101 25.062 14.922 1 96.06 118 LEU B O 1
ATOM 3686 N N . GLN B 1 119 ? -0.564 25.797 16.891 1 91.94 119 GLN B N 1
ATOM 3687 C CA . GLN B 1 119 ? -0.2 27.172 16.562 1 91.94 119 GLN B CA 1
ATOM 3688 C C . GLN B 1 119 ? 1.312 27.328 16.438 1 91.94 119 GLN B C 1
ATOM 3690 O O . GLN B 1 119 ? 2.07 26.562 17.047 1 91.94 119 GLN B O 1
ATOM 3695 N N . ASN B 1 120 ? 1.702 28.328 15.695 1 89.75 120 ASN B N 1
ATOM 3696 C CA . ASN B 1 120 ? 3.111 28.516 15.367 1 89.75 120 ASN B CA 1
ATOM 3697 C C . ASN B 1 120 ? 3.934 28.844 16.609 1 89.75 120 ASN B C 1
ATOM 3699 O O . ASN B 1 120 ? 5.125 28.547 16.672 1 89.75 120 ASN B O 1
ATOM 3703 N N . ASP B 1 121 ? 3.379 29.422 17.578 1 88.19 121 ASP B N 1
ATOM 3704 C CA . ASP B 1 121 ? 4.113 29.844 18.766 1 88.19 121 ASP B CA 1
ATOM 3705 C C . ASP B 1 121 ? 3.977 28.828 19.891 1 88.19 121 ASP B C 1
ATOM 3707 O O . ASP B 1 121 ? 4.391 29.078 21.031 1 88.19 121 ASP B O 1
ATOM 3711 N N . CYS B 1 122 ? 3.465 27.75 19.531 1 92.25 122 CYS B N 1
ATOM 3712 C CA . CYS B 1 122 ? 3.232 26.734 20.547 1 92.25 122 CYS B CA 1
ATOM 3713 C C . CYS B 1 122 ? 4.527 26.016 20.906 1 92.25 122 CYS B C 1
ATOM 3715 O O . CYS B 1 122 ? 5.133 25.359 20.047 1 92.25 122 CYS B O 1
ATOM 3717 N N . THR B 1 123 ? 4.961 26.062 22.203 1 95.75 123 THR B N 1
ATOM 3718 C CA . THR B 1 123 ? 6.121 25.328 22.672 1 95.75 123 THR B CA 1
ATOM 3719 C C . THR B 1 123 ? 5.77 23.844 22.891 1 95.75 123 THR B C 1
ATOM 3721 O O . THR B 1 123 ? 4.594 23.484 22.859 1 95.75 123 THR B O 1
ATOM 3724 N N . ILE B 1 124 ? 6.762 23.047 23.031 1 97.25 124 ILE B N 1
ATOM 3725 C CA . ILE B 1 124 ? 6.539 21.641 23.312 1 97.25 124 ILE B CA 1
ATOM 3726 C C . ILE B 1 124 ? 5.723 21.484 24.594 1 97.25 124 ILE B C 1
ATOM 3728 O O . ILE B 1 124 ? 4.746 20.734 24.625 1 97.25 124 ILE B O 1
ATOM 3732 N N . ASP B 1 125 ? 6.086 22.219 25.641 1 97.5 125 ASP B N 1
ATOM 3733 C CA . ASP B 1 125 ? 5.379 22.125 26.906 1 97.5 125 ASP B CA 1
ATOM 3734 C C . ASP B 1 125 ? 3.922 22.562 26.766 1 97.5 125 ASP B C 1
ATOM 3736 O O . ASP B 1 125 ? 3.021 21.938 27.312 1 97.5 125 ASP B O 1
ATOM 3740 N N . GLN B 1 126 ? 3.701 23.625 26.062 1 97.19 126 GLN B N 1
ATOM 3741 C CA . GLN B 1 126 ? 2.342 24.094 25.828 1 97.19 126 GLN B CA 1
ATOM 3742 C C . GLN B 1 126 ? 1.528 23.062 25.047 1 97.19 126 GLN B C 1
ATOM 3744 O O . GLN B 1 126 ? 0.352 22.844 25.344 1 97.19 126 GLN B O 1
ATOM 3749 N N . ALA B 1 127 ? 2.145 22.516 24.062 1 97.75 127 ALA B N 1
ATOM 3750 C CA . ALA B 1 127 ? 1.473 21.469 23.281 1 97.75 127 ALA B CA 1
ATOM 3751 C C . ALA B 1 127 ? 1.091 20.281 24.172 1 97.75 127 ALA B C 1
ATOM 3753 O O . ALA B 1 127 ? -0.025 19.766 24.078 1 97.75 127 ALA B O 1
ATOM 3754 N N . LEU B 1 128 ? 2.078 19.859 25.016 1 98 128 LEU B N 1
ATOM 3755 C CA . LEU B 1 128 ? 1.817 18.75 25.922 1 98 128 LEU B CA 1
ATOM 3756 C C . LEU B 1 128 ? 0.658 19.078 26.859 1 98 128 LEU B C 1
ATOM 3758 O O . LEU B 1 128 ? -0.186 18.219 27.141 1 98 128 LEU B O 1
ATOM 3762 N N . ASP B 1 129 ? 0.592 20.281 27.297 1 97.94 129 ASP B N 1
ATOM 3763 C CA . ASP B 1 129 ? -0.496 20.719 28.156 1 97.94 129 ASP B CA 1
ATOM 3764 C C . ASP B 1 129 ? -1.829 20.719 27.422 1 97.94 129 ASP B C 1
ATOM 3766 O O . ASP B 1 129 ? -2.854 20.312 27.969 1 97.94 129 ASP B O 1
ATOM 3770 N N . LEU B 1 130 ? -1.831 21.234 26.219 1 97.69 130 LEU B N 1
ATOM 3771 C CA . LEU B 1 130 ? -3.039 21.219 25.391 1 97.69 130 LEU B CA 1
ATOM 3772 C C . LEU B 1 130 ? -3.584 19.812 25.234 1 97.69 130 LEU B C 1
ATOM 3774 O O . LEU B 1 130 ? -4.789 19.578 25.391 1 97.69 130 LEU B O 1
ATOM 3778 N N . TYR B 1 131 ? -2.719 18.875 24.969 1 98.31 131 TYR B N 1
ATOM 3779 C CA . TYR B 1 131 ? -3.148 17.5 24.75 1 98.31 131 TYR B CA 1
ATOM 3780 C C . TYR B 1 131 ? -3.59 16.859 26.062 1 98.31 131 TYR B C 1
ATOM 3782 O O . TYR B 1 131 ? -4.52 16.047 26.094 1 98.31 131 TYR B O 1
ATOM 3790 N N . LYS B 1 132 ? -2.852 17.141 27.172 1 98.25 132 LYS B N 1
ATOM 3791 C CA . LYS B 1 132 ? -3.291 16.672 28.484 1 98.25 132 LYS B CA 1
ATOM 3792 C C . LYS B 1 132 ? -4.711 17.156 28.781 1 98.25 132 LYS B C 1
ATOM 3794 O O . LYS B 1 132 ? -5.551 16.359 29.219 1 98.25 132 LYS B O 1
ATOM 3799 N N . ASP B 1 133 ? -4.934 18.391 28.547 1 98.31 133 ASP B N 1
ATOM 3800 C CA . ASP B 1 133 ? -6.258 18.969 28.75 1 98.31 133 ASP B CA 1
ATOM 3801 C C . ASP B 1 133 ? -7.301 18.281 27.859 1 98.31 133 ASP B C 1
ATOM 3803 O O . ASP B 1 133 ? -8.414 18 28.312 1 98.31 133 ASP B O 1
ATOM 3807 N N . ALA B 1 134 ? -6.988 18.062 26.641 1 98.56 134 ALA B N 1
ATOM 3808 C CA . ALA B 1 134 ? -7.887 17.375 25.719 1 98.56 134 ALA B CA 1
ATOM 3809 C C . ALA B 1 134 ? -8.258 15.992 26.234 1 98.56 134 ALA B C 1
ATOM 3811 O O . ALA B 1 134 ? -9.438 15.617 26.25 1 98.56 134 ALA B O 1
ATOM 3812 N N . CYS B 1 135 ? -7.242 15.25 26.672 1 98.56 135 CYS B N 1
ATOM 3813 C CA . CYS B 1 135 ? -7.48 13.914 27.219 1 98.56 135 CYS B CA 1
ATOM 3814 C C . CYS B 1 135 ? -8.438 13.977 28.406 1 98.56 135 CYS B C 1
ATOM 3816 O O . CYS B 1 135 ? -9.359 13.172 28.5 1 98.56 135 CYS B O 1
ATOM 3818 N N . GLU B 1 136 ? -8.227 14.898 29.25 1 98.56 136 GLU B N 1
ATOM 3819 C CA . GLU B 1 136 ? -9.047 15.039 30.453 1 98.56 136 GLU B CA 1
ATOM 3820 C C . GLU B 1 136 ? -10.484 15.414 30.094 1 98.56 136 GLU B C 1
ATOM 3822 O O . GLU B 1 136 ? -11.438 14.852 30.625 1 98.56 136 GLU B O 1
ATOM 3827 N N . LYS B 1 137 ? -10.617 16.344 29.219 1 98.62 137 LYS B N 1
ATOM 3828 C CA . LYS B 1 137 ? -11.945 16.781 28.797 1 98.62 137 LYS B CA 1
ATOM 3829 C C . LYS B 1 137 ? -12.703 15.656 28.094 1 98.62 137 LYS B C 1
ATOM 3831 O O . LYS B 1 137 ? -13.883 15.438 28.375 1 98.62 137 LYS B O 1
ATOM 3836 N N . VAL B 1 138 ? -12.039 14.961 27.203 1 98.75 138 VAL B N 1
ATOM 3837 C CA . VAL B 1 138 ? -12.68 13.859 26.5 1 98.75 138 VAL B CA 1
ATOM 3838 C C . VAL B 1 138 ? -13.086 12.773 27.5 1 98.75 138 VAL B C 1
ATOM 3840 O O . VAL B 1 138 ? -14.203 12.25 27.438 1 98.75 138 VAL B O 1
ATOM 3843 N N . LYS B 1 139 ? -12.18 12.469 28.391 1 98.5 139 LYS B N 1
ATOM 3844 C CA . LYS B 1 139 ? -12.469 11.453 29.391 1 98.5 139 LYS B CA 1
ATOM 3845 C C . LYS B 1 139 ? -13.695 11.828 30.219 1 98.5 139 LYS B C 1
ATOM 3847 O O . LYS B 1 139 ? -14.523 10.969 30.531 1 98.5 139 LYS B O 1
ATOM 3852 N N . ALA B 1 140 ? -13.844 13.039 30.5 1 98.44 140 ALA B N 1
ATOM 3853 C CA . ALA B 1 140 ? -14.914 13.516 31.375 1 98.44 140 ALA B CA 1
ATOM 3854 C C . ALA B 1 140 ? -16.219 13.688 30.609 1 98.44 140 ALA B C 1
ATOM 3856 O O . ALA B 1 140 ? -17.297 13.742 31.203 1 98.44 140 ALA B O 1
ATOM 3857 N N . ALA B 1 141 ? -16.188 13.789 29.359 1 98.75 141 ALA B N 1
ATOM 3858 C CA . ALA B 1 141 ? -17.328 14.141 28.531 1 98.75 141 ALA B CA 1
ATOM 3859 C C . ALA B 1 141 ? -18.281 12.961 28.406 1 98.75 141 ALA B C 1
ATOM 3861 O O . ALA B 1 141 ? -17.875 11.797 28.469 1 98.75 141 ALA B O 1
ATOM 3862 N N . LYS B 1 142 ? -19.547 13.266 28.266 1 98.62 142 LYS B N 1
ATOM 3863 C CA . LYS B 1 142 ? -20.547 12.289 27.859 1 98.62 142 LYS B CA 1
ATOM 3864 C C . LYS B 1 142 ? -20.875 12.43 26.375 1 98.62 142 LYS B C 1
ATOM 3866 O O . LYS B 1 142 ? -21.109 11.43 25.688 1 98.62 142 LYS B O 1
ATOM 3871 N N . THR B 1 143 ? -20.859 13.648 25.953 1 98.75 143 THR B N 1
ATOM 3872 C CA . THR B 1 143 ? -21.203 13.961 24.578 1 98.75 143 THR B CA 1
ATOM 3873 C C . THR B 1 143 ? -20.047 14.672 23.875 1 98.75 143 THR B C 1
ATOM 3875 O O . THR B 1 143 ? -19.5 15.641 24.406 1 98.75 143 THR B O 1
ATOM 3878 N N . VAL B 1 144 ? -19.641 14.125 22.734 1 98.88 144 VAL B N 1
ATOM 3879 C CA . VAL B 1 144 ? -18.562 14.688 21.922 1 98.88 144 VAL B CA 1
ATOM 3880 C C . VAL B 1 144 ? -19.078 14.969 20.516 1 98.88 144 VAL B C 1
ATOM 3882 O O . VAL B 1 144 ? -19.625 14.086 19.859 1 98.88 144 VAL B O 1
ATOM 3885 N N . VAL B 1 145 ? -18.969 16.188 20.031 1 98.88 145 VAL B N 1
ATOM 3886 C CA . VAL B 1 145 ? -19.344 16.562 18.672 1 98.88 145 VAL B CA 1
ATOM 3887 C C . VAL B 1 145 ? -18.094 16.922 17.875 1 98.88 145 VAL B C 1
ATOM 3889 O O . VAL B 1 145 ? -17.219 17.641 18.375 1 98.88 145 VAL B O 1
ATOM 3892 N N . ILE B 1 146 ? -17.969 16.406 16.719 1 98.81 146 ILE B N 1
ATOM 3893 C CA . ILE B 1 146 ? -16.906 16.703 15.773 1 98.81 146 ILE B CA 1
ATOM 3894 C C . ILE B 1 146 ? -17.484 17.438 14.555 1 98.81 146 ILE B C 1
ATOM 3896 O O . ILE B 1 146 ? -18.391 16.922 13.898 1 98.81 146 ILE B O 1
ATOM 3900 N N . ILE B 1 147 ? -17 18.609 14.32 1 98.56 147 ILE B N 1
ATOM 3901 C CA . ILE B 1 147 ? -17.438 19.391 13.156 1 98.56 147 ILE B CA 1
ATOM 3902 C C . ILE B 1 147 ? -16.484 19.141 11.992 1 98.56 147 ILE B C 1
ATOM 3904 O O . ILE B 1 147 ? -15.328 19.578 12.016 1 98.56 147 ILE B O 1
ATOM 3908 N N . GLY B 1 148 ? -16.969 18.516 10.898 1 98 148 GLY B N 1
ATOM 3909 C CA . GLY B 1 148 ? -16.156 18.141 9.75 1 98 148 GLY B CA 1
ATOM 3910 C C . GLY B 1 148 ? -15.961 16.641 9.617 1 98 148 GLY B C 1
ATOM 3911 O O . GLY B 1 148 ? -15.484 15.984 10.547 1 98 148 GLY B O 1
ATOM 3912 N N . GLY B 1 149 ? -16.297 16.141 8.516 1 97.56 149 GLY B N 1
ATOM 3913 C CA . GLY B 1 149 ? -16.188 14.719 8.242 1 97.56 149 GLY B CA 1
ATOM 3914 C C . GLY B 1 149 ? -15.039 14.375 7.316 1 97.56 149 GLY B C 1
ATOM 3915 O O . GLY B 1 149 ? -15.109 13.391 6.574 1 97.56 149 GLY B O 1
ATOM 3916 N N . GLY B 1 150 ? -13.984 15.242 7.262 1 96.38 150 GLY B N 1
ATOM 3917 C CA . GLY B 1 150 ? -12.742 14.898 6.59 1 96.38 150 GLY B CA 1
ATOM 3918 C C . GLY B 1 150 ? -11.898 13.906 7.367 1 96.38 150 GLY B C 1
ATOM 3919 O O . GLY B 1 150 ? -12.375 13.305 8.336 1 96.38 150 GLY B O 1
ATOM 3920 N N . ALA B 1 151 ? -10.648 13.695 7.02 1 95.75 151 ALA B N 1
ATOM 3921 C CA . ALA B 1 151 ? -9.773 12.688 7.613 1 95.75 151 ALA B CA 1
ATOM 3922 C C . ALA B 1 151 ? -9.594 12.93 9.109 1 95.75 151 ALA B C 1
ATOM 3924 O O . ALA B 1 151 ? -9.742 12.008 9.914 1 95.75 151 ALA B O 1
ATOM 3925 N N . VAL B 1 152 ? -9.312 14.148 9.461 1 96.88 152 VAL B N 1
ATOM 3926 C CA . VAL B 1 152 ? -9.023 14.484 10.852 1 96.88 152 VAL B CA 1
ATOM 3927 C C . VAL B 1 152 ? -10.25 14.195 11.719 1 96.88 152 VAL B C 1
ATOM 3929 O O . VAL B 1 152 ? -10.141 13.562 12.766 1 96.88 152 VAL B O 1
ATOM 3932 N N . GLY B 1 153 ? -11.43 14.641 11.273 1 98.31 153 GLY B N 1
ATOM 3933 C CA . GLY B 1 153 ? -12.648 14.422 12.031 1 98.31 153 GLY B CA 1
ATOM 3934 C C . GLY B 1 153 ? -12.984 12.953 12.211 1 98.31 153 GLY B C 1
ATOM 3935 O O . GLY B 1 153 ? -13.32 12.516 13.312 1 98.31 153 GLY B O 1
ATOM 3936 N N . VAL B 1 154 ? -12.867 12.219 11.172 1 98.38 154 VAL B N 1
ATOM 3937 C CA . VAL B 1 154 ? -13.156 10.789 11.211 1 98.38 154 VAL B CA 1
ATOM 3938 C C . VAL B 1 154 ? -12.188 10.086 12.164 1 98.38 154 VAL B C 1
ATOM 3940 O O . VAL B 1 154 ? -12.594 9.234 12.953 1 98.38 154 VAL B O 1
ATOM 3943 N N . GLU B 1 155 ? -10.938 10.438 12.07 1 98.5 155 GLU B N 1
ATOM 3944 C CA . GLU B 1 155 ? -9.93 9.797 12.914 1 98.5 155 GLU B CA 1
ATOM 3945 C C . GLU B 1 155 ? -10.148 10.133 14.391 1 98.5 155 GLU B C 1
ATOM 3947 O O . GLU B 1 155 ? -10.008 9.273 15.258 1 98.5 155 GLU B O 1
ATOM 3952 N N . ILE B 1 156 ? -10.523 11.367 14.68 1 98.62 156 ILE B N 1
ATOM 3953 C CA . ILE B 1 156 ? -10.812 11.75 16.062 1 98.62 156 ILE B CA 1
ATOM 3954 C C . ILE B 1 156 ? -12.016 10.961 16.578 1 98.62 156 ILE B C 1
ATOM 3956 O O . ILE B 1 156 ? -11.969 10.398 17.672 1 98.62 156 ILE B O 1
ATOM 3960 N N . ALA B 1 157 ? -13.086 10.922 15.789 1 98.81 157 ALA B N 1
ATOM 3961 C CA . ALA B 1 157 ? -14.273 10.156 16.172 1 98.81 157 ALA B CA 1
ATOM 3962 C C . ALA B 1 157 ? -13.922 8.695 16.438 1 98.81 157 ALA B C 1
ATOM 3964 O O . ALA B 1 157 ? -14.383 8.109 17.422 1 98.81 157 ALA B O 1
ATOM 3965 N N . GLY B 1 158 ? -13.117 8.148 15.547 1 98.56 158 GLY B N 1
ATOM 3966 C CA . GLY B 1 158 ? -12.688 6.77 15.719 1 98.56 158 GLY B CA 1
ATOM 3967 C C . GLY B 1 158 ? -11.922 6.535 17 1 98.56 158 GLY B C 1
ATOM 3968 O O . GLY B 1 158 ? -12.148 5.543 17.703 1 98.56 158 GLY B O 1
ATOM 3969 N N . GLU B 1 159 ? -10.977 7.441 17.328 1 98.62 159 GLU B N 1
ATOM 3970 C CA . GLU B 1 159 ? -10.203 7.328 18.562 1 98.62 159 GLU B CA 1
ATOM 3971 C C . GLU B 1 159 ? -11.109 7.398 19.781 1 98.62 159 GLU B C 1
ATOM 3973 O O . GLU B 1 159 ? -11.016 6.559 20.688 1 98.62 159 GLU B O 1
ATOM 3978 N N . VAL B 1 160 ? -11.977 8.352 19.797 1 98.81 160 VAL B N 1
ATOM 3979 C CA . VAL B 1 160 ? -12.844 8.578 20.953 1 98.81 160 VAL B CA 1
ATOM 3980 C C . VAL B 1 160 ? -13.781 7.383 21.141 1 98.81 160 VAL B C 1
ATOM 3982 O O . VAL B 1 160 ? -13.891 6.832 22.234 1 98.81 160 VAL B O 1
ATOM 3985 N N . ALA B 1 161 ? -14.422 6.941 20.047 1 98.69 161 ALA B N 1
ATOM 3986 C CA . ALA B 1 161 ? -15.43 5.887 20.125 1 98.69 161 ALA B CA 1
ATOM 3987 C C . ALA B 1 161 ? -14.797 4.543 20.484 1 98.69 161 ALA B C 1
ATOM 3989 O O . ALA B 1 161 ? -15.43 3.688 21.094 1 98.69 161 ALA B O 1
ATOM 3990 N N . THR B 1 162 ? -13.578 4.375 20.078 1 97.94 162 THR B N 1
ATOM 3991 C CA . THR B 1 162 ? -12.875 3.139 20.406 1 97.94 162 THR B CA 1
ATOM 3992 C C . THR B 1 162 ? -12.484 3.107 21.875 1 97.94 162 THR B C 1
ATOM 3994 O O . THR B 1 162 ? -12.703 2.105 22.562 1 97.94 162 THR B O 1
ATOM 3997 N N . ASP B 1 163 ? -11.961 4.176 22.406 1 97.62 163 ASP B N 1
ATOM 3998 C CA . ASP B 1 163 ? -11.461 4.211 23.781 1 97.62 163 ASP B CA 1
ATOM 3999 C C . ASP B 1 163 ? -12.594 4.402 24.766 1 97.62 163 ASP B C 1
ATOM 4001 O O . ASP B 1 163 ? -12.492 3.988 25.922 1 97.62 163 ASP B O 1
ATOM 4005 N N . TYR B 1 164 ? -13.695 5.031 24.344 1 98.19 164 TYR B N 1
ATOM 4006 C CA . TYR B 1 164 ? -14.836 5.328 25.188 1 98.19 164 TYR B CA 1
ATOM 4007 C C . TYR B 1 164 ? -16.141 4.949 24.5 1 98.19 164 TYR B C 1
ATOM 4009 O O . TYR B 1 164 ? -16.922 5.824 24.109 1 98.19 164 TYR B O 1
ATOM 4017 N N . PRO B 1 165 ? -16.438 3.668 24.484 1 97.5 165 PRO B N 1
ATOM 4018 C CA . PRO B 1 165 ? -17.578 3.182 23.688 1 97.5 165 PRO B CA 1
ATOM 4019 C C . PRO B 1 165 ? -18.922 3.643 24.25 1 97.5 165 PRO B C 1
ATOM 4021 O O . PRO B 1 165 ? -19.938 3.557 23.562 1 97.5 165 PRO B O 1
ATOM 4024 N N . ASP B 1 166 ? -19 4.121 25.438 1 97.81 166 ASP B N 1
ATOM 4025 C CA . ASP B 1 166 ? -20.266 4.516 26.062 1 97.81 166 ASP B CA 1
ATOM 4026 C C . ASP B 1 166 ? -20.594 5.973 25.766 1 97.81 166 ASP B C 1
ATOM 4028 O O . ASP B 1 166 ? -21.703 6.434 26.047 1 97.81 166 ASP B O 1
ATOM 4032 N N . LYS B 1 167 ? -19.688 6.73 25.188 1 98.44 167 LYS B N 1
ATOM 4033 C CA . LYS B 1 167 ? -19.906 8.141 24.906 1 98.44 167 LYS B CA 1
ATOM 4034 C C . LYS B 1 167 ? -20.734 8.32 23.641 1 98.44 167 LYS B C 1
ATOM 4036 O O . LYS B 1 167 ? -20.719 7.465 22.75 1 98.44 167 LYS B O 1
ATOM 4041 N N . GLU B 1 168 ? -21.453 9.398 23.641 1 98.75 168 GLU B N 1
ATOM 4042 C CA . GLU B 1 168 ? -22.172 9.789 22.438 1 98.75 168 GLU B CA 1
ATOM 4043 C C . GLU B 1 168 ? -21.297 10.648 21.531 1 98.75 168 GLU B C 1
ATOM 4045 O O . GLU B 1 168 ? -21 11.797 21.859 1 98.75 168 GLU B O 1
ATOM 4050 N N . VAL B 1 169 ? -20.906 10.094 20.453 1 98.88 169 VAL B N 1
ATOM 4051 C CA . VAL B 1 169 ? -20.047 10.781 19.5 1 98.88 169 VAL B CA 1
ATOM 4052 C C . VAL B 1 169 ? -20.812 11.109 18.234 1 98.88 169 VAL B C 1
ATOM 4054 O O . VAL B 1 169 ? -21.469 10.234 17.656 1 98.88 169 VAL B O 1
ATOM 4057 N N . THR B 1 170 ? -20.781 12.375 17.781 1 98.88 170 THR B N 1
ATOM 4058 C CA . THR B 1 170 ? -21.484 12.812 16.594 1 98.88 170 THR B CA 1
ATOM 4059 C C . THR B 1 170 ? -20.547 13.57 15.648 1 98.88 170 THR B C 1
ATOM 4061 O O . THR B 1 170 ? -19.844 14.484 16.078 1 98.88 170 THR B O 1
ATOM 4064 N N . ILE B 1 171 ? -20.516 13.188 14.398 1 98.81 171 ILE B N 1
ATOM 4065 C CA . ILE B 1 171 ? -19.875 13.969 13.352 1 98.81 171 ILE B CA 1
ATOM 4066 C C . ILE B 1 171 ? -20.922 14.773 12.586 1 98.81 171 ILE B C 1
ATOM 4068 O O . ILE B 1 171 ? -21.922 14.219 12.117 1 98.81 171 ILE B O 1
ATOM 4072 N N . ILE B 1 172 ? -20.75 16.047 12.539 1 98.75 172 ILE B N 1
ATOM 4073 C CA . ILE B 1 172 ? -21.562 16.906 11.672 1 98.75 172 ILE B CA 1
ATOM 4074 C C . ILE B 1 172 ? -20.75 17.297 10.438 1 98.75 172 ILE B C 1
ATOM 4076 O O . ILE B 1 172 ? -19.641 17.828 10.555 1 98.75 172 ILE B O 1
ATOM 4080 N N . HIS B 1 173 ? -21.219 17 9.289 1 98.25 173 HIS B N 1
ATOM 4081 C CA . HIS B 1 173 ? -20.516 17.219 8.031 1 98.25 173 HIS B CA 1
ATOM 4082 C C . HIS B 1 173 ? -21.438 17.828 6.98 1 98.25 173 HIS B C 1
ATOM 4084 O O . HIS B 1 173 ? -22.562 17.359 6.785 1 98.25 173 HIS B O 1
ATOM 4090 N N . ALA B 1 174 ? -20.984 18.828 6.297 1 97 174 ALA B N 1
ATOM 4091 C CA . ALA B 1 174 ? -21.812 19.609 5.375 1 97 174 ALA B CA 1
ATOM 4092 C C . ALA B 1 174 ? -22.094 18.812 4.105 1 97 174 ALA B C 1
ATOM 4094 O O . ALA B 1 174 ? -23.078 19.078 3.404 1 97 174 ALA B O 1
ATOM 4095 N N . ARG B 1 175 ? -21.266 17.875 3.793 1 95.81 175 ARG B N 1
ATOM 4096 C CA . ARG B 1 175 ? -21.438 17.078 2.584 1 95.81 175 ARG B CA 1
ATOM 4097 C C . ARG B 1 175 ? -22.172 15.766 2.891 1 95.81 175 ARG B C 1
ATOM 4099 O O . ARG B 1 175 ? -22.609 15.547 4.023 1 95.81 175 ARG B O 1
ATOM 4106 N N . ASP B 1 176 ? -22.281 14.898 1.846 1 95.38 176 ASP B N 1
ATOM 4107 C CA . ASP B 1 176 ? -23.141 13.719 1.982 1 95.38 176 ASP B CA 1
ATOM 4108 C C . ASP B 1 176 ? -22.312 12.461 2.203 1 95.38 176 ASP B C 1
ATOM 4110 O O . ASP B 1 176 ? -22.859 11.367 2.342 1 95.38 176 ASP B O 1
ATOM 4114 N N . SER B 1 177 ? -21.031 12.641 2.141 1 95.44 177 SER B N 1
ATOM 4115 C CA . SER B 1 177 ? -20.156 11.5 2.381 1 95.44 177 SER B CA 1
ATOM 4116 C C . SER B 1 177 ? -18.859 11.93 3.072 1 95.44 177 SER B C 1
ATOM 4118 O O . SER B 1 177 ? -18.453 13.086 2.967 1 95.44 177 SER B O 1
ATOM 4120 N N . LEU B 1 178 ? -18.297 11 3.848 1 96.44 178 LEU B N 1
ATOM 4121 C CA . LEU B 1 178 ? -17.062 11.258 4.586 1 96.44 178 LEU B CA 1
ATOM 4122 C C . LEU B 1 178 ? -15.852 11.234 3.658 1 96.44 178 LEU B C 1
ATOM 4124 O O . LEU B 1 178 ? -15.836 10.492 2.67 1 96.44 178 LEU B O 1
ATOM 4128 N N . VAL B 1 179 ? -14.805 11.953 3.994 1 94.38 179 VAL B N 1
ATOM 4129 C CA . VAL B 1 179 ? -13.445 11.914 3.461 1 94.38 179 VAL B CA 1
ATOM 4130 C C . VAL B 1 179 ? -13.484 12.078 1.943 1 94.38 179 VAL B C 1
ATOM 41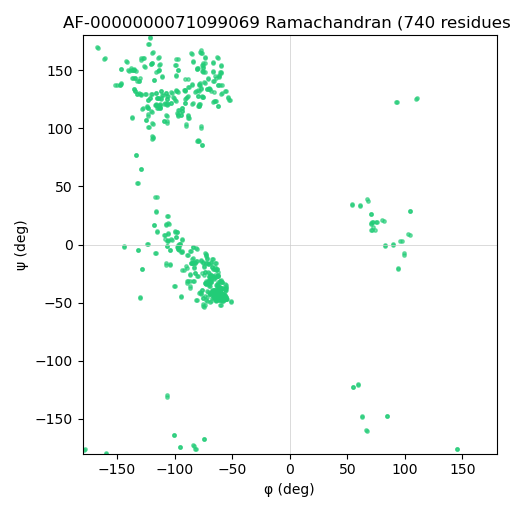32 O O . VAL B 1 179 ? -12.812 11.344 1.218 1 94.38 179 VAL B O 1
ATOM 4135 N N . GLU B 1 180 ? -14.344 12.828 1.4 1 85.38 180 GLU B N 1
ATOM 4136 C CA . GLU B 1 180 ? -14.383 13.234 -0.001 1 85.38 180 GLU B CA 1
ATOM 4137 C C . GLU B 1 180 ? -13.344 14.312 -0.292 1 85.38 180 GLU B C 1
ATOM 4139 O O . GLU B 1 180 ? -12.914 15.031 0.614 1 85.38 180 GLU B O 1
ATOM 4144 N N . PRO B 1 181 ? -12.961 14.32 -1.581 1 75.06 181 PRO B N 1
ATOM 4145 C CA . PRO B 1 181 ? -13.344 13.609 -2.805 1 75.06 181 PRO B CA 1
ATOM 4146 C C . PRO B 1 181 ? -12.305 12.57 -3.225 1 75.06 181 PRO B C 1
ATOM 4148 O O . PRO B 1 181 ? -12.5 11.867 -4.219 1 75.06 181 PRO B O 1
ATOM 4151 N N . ALA B 1 182 ? -11.266 12.367 -2.447 1 79.19 182 ALA B N 1
ATOM 4152 C CA . ALA B 1 182 ? -10.094 11.633 -2.902 1 79.19 182 ALA B CA 1
ATOM 4153 C C . ALA B 1 182 ? -10.32 10.125 -2.803 1 79.19 182 ALA B C 1
ATOM 4155 O O . ALA B 1 182 ? -9.516 9.336 -3.299 1 79.19 182 ALA B O 1
ATOM 4156 N N . THR B 1 183 ? -11.492 9.695 -2.266 1 91.31 183 THR B N 1
ATOM 4157 C CA . THR B 1 183 ? -11.68 8.281 -1.955 1 91.31 183 THR B CA 1
ATOM 4158 C C . THR B 1 183 ? -12.867 7.715 -2.73 1 91.31 183 THR B C 1
ATOM 4160 O O . THR B 1 183 ? -13.742 8.461 -3.172 1 91.31 183 THR B O 1
ATOM 4163 N N . SER B 1 184 ? -12.852 6.449 -2.941 1 92.56 184 SER B N 1
ATOM 4164 C CA . SER B 1 184 ? -13.898 5.754 -3.688 1 92.56 184 SER B CA 1
ATOM 4165 C C . SER B 1 184 ? -15.156 5.57 -2.84 1 92.56 184 SER B C 1
ATOM 4167 O O . SER B 1 184 ? -15.109 5.719 -1.617 1 92.56 184 SER B O 1
ATOM 4169 N N . ASP B 1 185 ? -16.25 5.246 -3.541 1 93.31 185 ASP B N 1
ATOM 4170 C CA . ASP B 1 185 ? -17.5 4.957 -2.846 1 93.31 185 ASP B CA 1
ATOM 4171 C C . ASP B 1 185 ? -17.344 3.768 -1.899 1 93.31 185 ASP B C 1
ATOM 4173 O O . ASP B 1 185 ? -17.875 3.779 -0.785 1 93.31 185 ASP B O 1
ATOM 4177 N N . THR B 1 186 ? -16.625 2.748 -2.377 1 91.62 186 THR B N 1
ATOM 4178 C CA . THR B 1 186 ? -16.391 1.561 -1.561 1 91.62 186 THR B CA 1
ATOM 4179 C C . THR B 1 186 ? -15.625 1.919 -0.289 1 91.62 186 THR B C 1
ATOM 4181 O O . THR B 1 186 ? -15.961 1.442 0.797 1 91.62 186 THR B O 1
ATOM 4184 N N . PHE B 1 187 ? -14.656 2.727 -0.409 1 95.69 187 PHE B N 1
ATOM 4185 C CA . PHE B 1 187 ? -13.883 3.203 0.732 1 95.69 187 PHE B CA 1
ATOM 4186 C C . PHE B 1 187 ? -14.773 3.939 1.722 1 95.69 187 PHE B C 1
ATOM 4188 O O . PHE B 1 187 ? -14.797 3.611 2.91 1 95.69 187 PHE B O 1
ATOM 4195 N N . ARG B 1 188 ? -15.523 4.887 1.237 1 96.94 188 ARG B N 1
ATOM 4196 C CA . ARG B 1 188 ? -16.359 5.734 2.072 1 96.94 188 ARG B CA 1
ATOM 4197 C C . ARG B 1 188 ? -17.438 4.918 2.773 1 96.94 188 ARG B C 1
ATOM 4199 O O . ARG B 1 188 ? -17.734 5.141 3.953 1 96.94 188 ARG B O 1
ATOM 4206 N N . ALA B 1 189 ? -18.031 3.977 2.055 1 95.94 189 ALA B N 1
ATOM 4207 C CA . ALA B 1 189 ? -19.047 3.107 2.643 1 95.94 189 ALA B CA 1
ATOM 4208 C C . ALA B 1 189 ? -18.469 2.273 3.781 1 95.94 189 ALA B C 1
ATOM 4210 O O . ALA B 1 189 ? -19.109 2.084 4.812 1 95.94 189 ALA B O 1
ATOM 4211 N N . SER B 1 190 ? -17.25 1.796 3.564 1 96.25 190 SER B N 1
ATOM 4212 C CA . SER B 1 190 ? -16.594 0.997 4.594 1 96.25 190 SER B CA 1
ATOM 4213 C C . SER B 1 190 ? -16.297 1.833 5.836 1 96.25 190 SER B C 1
ATOM 4215 O O . SER B 1 190 ? -16.484 1.372 6.961 1 96.25 190 SER B O 1
ATOM 4217 N N . VAL B 1 191 ? -15.805 3.033 5.645 1 97.75 191 VAL B N 1
ATOM 4218 C CA . VAL B 1 191 ? -15.5 3.936 6.75 1 97.75 191 VAL B CA 1
ATOM 4219 C C . VAL B 1 191 ? -16.766 4.254 7.531 1 97.75 191 VAL B C 1
ATOM 4221 O O . VAL B 1 191 ? -16.781 4.18 8.766 1 97.75 191 VAL B O 1
ATOM 4224 N N . GLN B 1 192 ? -17.828 4.566 6.77 1 98 192 GLN B N 1
ATOM 4225 C CA . GLN B 1 192 ? -19.109 4.855 7.414 1 98 192 GLN B CA 1
ATOM 4226 C C . GLN B 1 192 ? -19.594 3.666 8.234 1 98 192 GLN B C 1
ATOM 4228 O O . GLN B 1 192 ? -20.016 3.826 9.375 1 98 192 GLN B O 1
ATOM 4233 N N . LYS B 1 193 ? -19.531 2.496 7.676 1 97.88 193 LYS B N 1
ATOM 4234 C CA . LYS B 1 193 ? -19.969 1.283 8.367 1 97.88 193 LYS B CA 1
ATOM 4235 C C . LYS B 1 193 ? -19.172 1.066 9.648 1 97.88 193 LYS B C 1
ATOM 4237 O O . LYS B 1 193 ? -19.75 0.726 10.688 1 97.88 193 LYS B O 1
ATOM 4242 N N . GLN B 1 194 ? -17.875 1.244 9.594 1 97.88 194 GLN B N 1
ATOM 4243 C CA . GLN B 1 194 ? -17.016 1.062 10.766 1 97.88 194 GLN B CA 1
ATOM 4244 C C . GLN B 1 194 ? -17.375 2.045 11.875 1 97.88 194 GLN B C 1
ATOM 4246 O O . GLN B 1 194 ? -17.422 1.677 13.047 1 97.88 194 GLN B O 1
ATOM 4251 N N . LEU B 1 195 ? -17.641 3.301 11.516 1 98.56 195 LEU B N 1
ATOM 4252 C CA . LEU B 1 195 ? -18.031 4.305 12.5 1 98.56 195 LEU B CA 1
ATOM 4253 C C . LEU B 1 195 ? -19.391 3.973 13.109 1 98.56 195 LEU B C 1
ATOM 4255 O O . LEU B 1 195 ? -19.594 4.121 14.312 1 98.56 195 LEU B O 1
ATOM 4259 N N . GLU B 1 196 ? -20.328 3.521 12.266 1 98.38 196 GLU B N 1
ATOM 4260 C CA . GLU B 1 196 ? -21.641 3.125 12.742 1 98.38 196 GLU B CA 1
ATOM 4261 C C . GLU B 1 196 ? -21.547 1.94 13.703 1 98.38 196 GLU B C 1
ATOM 4263 O O . GLU B 1 196 ? -22.266 1.886 14.703 1 98.38 196 GLU B O 1
ATOM 4268 N N . GLU B 1 197 ? -20.672 1.036 13.398 1 98 197 GLU B N 1
ATOM 4269 C CA . GLU B 1 197 ? -20.453 -0.106 14.281 1 98 197 GLU B CA 1
ATOM 4270 C C . GLU B 1 197 ? -19.906 0.339 15.633 1 98 197 GLU B C 1
ATOM 4272 O O . GLU B 1 197 ? -20.062 -0.365 16.641 1 98 197 GLU B O 1
ATOM 4277 N N . LEU B 1 198 ? -19.297 1.515 15.68 1 98.12 198 LEU B N 1
ATOM 4278 C CA . LEU B 1 198 ? -18.797 2.094 16.922 1 98.12 198 LEU B CA 1
ATOM 4279 C C . LEU B 1 198 ? -19.828 3.029 17.547 1 98.12 198 LEU B C 1
ATOM 4281 O O . LEU B 1 198 ? -19.531 3.764 18.484 1 98.12 198 LEU B O 1
ATOM 4285 N N . ASN B 1 199 ? -20.984 3.064 16.906 1 98.31 199 ASN B N 1
ATOM 4286 C CA . ASN B 1 199 ? -22.125 3.834 17.375 1 98.31 199 ASN B CA 1
ATOM 4287 C C . ASN B 1 199 ? -21.891 5.336 17.219 1 98.31 199 ASN B C 1
ATOM 4289 O O . ASN B 1 199 ? -22.391 6.125 18.016 1 98.31 199 ASN B O 1
ATOM 4293 N N . VAL B 1 200 ? -21.094 5.746 16.312 1 98.88 200 VAL B N 1
ATOM 4294 C CA . VAL B 1 200 ? -20.922 7.16 15.984 1 98.88 200 VAL B CA 1
ATOM 4295 C C . VAL B 1 200 ? -22.109 7.652 15.172 1 98.88 200 VAL B C 1
ATOM 4297 O O . VAL B 1 200 ? -22.484 7.031 14.172 1 98.88 200 VAL B O 1
ATOM 4300 N N . LYS B 1 201 ? -22.703 8.695 15.609 1 98.75 201 LYS B N 1
ATOM 4301 C CA . LYS B 1 201 ? -23.797 9.32 14.859 1 98.75 201 LYS B CA 1
ATOM 4302 C C . LYS B 1 201 ? -23.25 10.227 13.758 1 98.75 201 LYS B C 1
ATOM 4304 O O . LYS B 1 201 ? -22.359 11.047 14 1 98.75 201 LYS B O 1
ATOM 4309 N N . LEU B 1 202 ? -23.812 10.039 12.562 1 98.69 202 LEU B N 1
ATOM 4310 C CA . LEU B 1 202 ? -23.391 10.828 11.414 1 98.69 202 LEU B CA 1
ATOM 4311 C C . LEU B 1 202 ? -24.5 11.758 10.945 1 98.69 202 LEU B C 1
ATOM 4313 O O . LEU B 1 202 ? -25.594 11.297 10.602 1 98.69 202 LEU B O 1
ATOM 4317 N N . VAL B 1 203 ? -24.25 13.039 10.992 1 98.5 203 VAL B N 1
ATOM 4318 C CA . VAL B 1 203 ? -25.156 14.055 10.484 1 98.5 203 VAL B CA 1
ATOM 4319 C C . VAL B 1 203 ? -24.609 14.641 9.18 1 98.5 203 VAL B C 1
ATOM 4321 O O . VAL B 1 203 ? -23.719 15.484 9.211 1 98.5 203 VAL B O 1
ATOM 4324 N N . PHE B 1 204 ? -25.219 14.227 8.07 1 97.75 204 PHE B N 1
ATOM 4325 C CA . PHE B 1 204 ? -24.766 14.641 6.746 1 97.75 204 PHE B CA 1
ATOM 4326 C C . PHE B 1 204 ? -25.609 15.789 6.211 1 97.75 204 PHE B C 1
ATOM 4328 O O . PHE B 1 204 ? -26.75 15.984 6.652 1 97.75 204 PHE B O 1
ATOM 4335 N N . GLY B 1 205 ? -25 16.578 5.316 1 97.5 205 GLY B N 1
ATOM 4336 C CA . GLY B 1 205 ? -25.734 17.594 4.59 1 97.5 205 GLY B CA 1
ATOM 4337 C C . GLY B 1 205 ? -26.094 18.797 5.445 1 97.5 205 GLY B C 1
ATOM 4338 O O . GLY B 1 205 ? -27 19.547 5.109 1 97.5 205 GLY B O 1
ATOM 4339 N N . GLU B 1 206 ? -25.516 18.922 6.621 1 97.88 206 GLU B N 1
ATOM 4340 C CA . GLU B 1 206 ? -25.812 20.047 7.504 1 97.88 206 GLU B CA 1
ATOM 4341 C C . GLU B 1 206 ? -24.547 20.859 7.801 1 97.88 206 GLU B C 1
ATOM 4343 O O . GLU B 1 206 ? -23.516 20.297 8.18 1 97.88 206 GLU B O 1
ATOM 4348 N N . LYS B 1 207 ? -24.641 22.109 7.617 1 97.81 207 LYS B N 1
ATOM 4349 C CA . LYS B 1 207 ? -23.547 23.047 7.887 1 97.81 207 LYS B CA 1
ATOM 4350 C C . LYS B 1 207 ? -23.703 23.688 9.266 1 97.81 207 LYS B C 1
ATOM 4352 O O . LYS B 1 207 ? -24.797 24.109 9.641 1 97.81 207 LYS B O 1
ATOM 4357 N N . VAL B 1 208 ? -22.672 23.688 10.039 1 98.25 208 VAL B N 1
ATOM 4358 C CA . VAL B 1 208 ? -22.688 24.375 11.32 1 98.25 208 VAL B CA 1
ATOM 4359 C C . VAL B 1 208 ? -22.719 25.891 11.102 1 98.25 208 VAL B C 1
ATOM 4361 O O . VAL B 1 208 ? -21.922 26.438 10.344 1 98.25 208 VAL B O 1
ATOM 4364 N N . THR B 1 209 ? -23.578 26.594 11.805 1 98 209 THR B N 1
ATOM 4365 C CA . THR B 1 209 ? -23.828 28 11.5 1 98 209 THR B CA 1
ATOM 4366 C C . THR B 1 209 ? -23.203 28.906 12.555 1 98 209 THR B C 1
ATOM 4368 O O . THR B 1 209 ? -23.094 30.109 12.359 1 98 209 THR B O 1
ATOM 4371 N N . ASN B 1 210 ? -22.828 28.438 13.695 1 97.94 210 ASN B N 1
ATOM 4372 C CA . ASN B 1 210 ? -22.281 29.266 14.773 1 97.94 210 ASN B CA 1
ATOM 4373 C C . ASN B 1 210 ? -20.844 28.875 15.086 1 97.94 210 ASN B C 1
ATOM 4375 O O . ASN B 1 210 ? -20.469 28.781 16.25 1 97.94 210 ASN B O 1
ATOM 4379 N N . LEU B 1 211 ? -20.078 28.609 14.047 1 96.38 211 LEU B N 1
ATOM 4380 C CA . LEU B 1 211 ? -18.688 28.172 14.203 1 96.38 211 LEU B CA 1
ATOM 4381 C C . LEU B 1 211 ? -17.891 29.172 15.023 1 96.38 211 LEU B C 1
ATOM 4383 O O . LEU B 1 211 ? -17.031 28.797 15.82 1 96.38 211 LEU B O 1
ATOM 4387 N N . ASP B 1 212 ? -18.125 30.438 14.852 1 95 212 ASP B N 1
ATOM 4388 C CA . ASP B 1 212 ? -17.375 31.5 15.508 1 95 212 ASP B CA 1
ATOM 4389 C C . ASP B 1 212 ? -17.641 31.516 17.016 1 95 212 ASP B C 1
ATOM 4391 O O . ASP B 1 212 ? -16.844 32.062 17.781 1 95 212 ASP B O 1
ATOM 4395 N N . ASP B 1 213 ? -18.75 30.891 17.422 1 95.62 213 ASP B N 1
ATOM 4396 C CA . ASP B 1 213 ? -19.141 30.875 18.828 1 95.62 213 ASP B CA 1
ATOM 4397 C C . ASP B 1 213 ? -18.609 29.625 19.531 1 95.62 213 ASP B C 1
ATOM 4399 O O . ASP B 1 213 ? -18.766 29.469 20.734 1 95.62 213 ASP B O 1
ATOM 4403 N N . ILE B 1 214 ? -18.016 28.734 18.75 1 96.44 214 ILE B N 1
ATOM 4404 C CA . ILE B 1 214 ? -17.5 27.484 19.328 1 96.44 214 ILE B CA 1
ATOM 4405 C C . ILE B 1 214 ? -16.109 27.719 19.906 1 96.44 214 ILE B C 1
ATOM 4407 O O . ILE B 1 214 ? -15.188 28.109 19.172 1 96.44 214 ILE B O 1
ATOM 4411 N N . PRO B 1 215 ? -15.969 27.453 21.203 1 94.44 215 PRO B N 1
ATOM 4412 C CA . PRO B 1 215 ? -14.625 27.609 21.781 1 94.44 215 PRO B CA 1
ATOM 4413 C C . PRO B 1 215 ? -13.594 26.703 21.109 1 94.44 215 PRO B C 1
ATOM 4415 O O . PRO B 1 215 ? -13.898 25.562 20.766 1 94.44 215 PRO B O 1
ATOM 4418 N N . ARG B 1 216 ? -12.352 27.172 21.047 1 93.25 216 ARG B N 1
ATOM 4419 C CA . ARG B 1 216 ? -11.312 26.422 20.344 1 93.25 216 ARG B CA 1
ATOM 4420 C C . ARG B 1 216 ? -10.453 25.641 21.328 1 93.25 216 ARG B C 1
ATOM 4422 O O . ARG B 1 216 ? -9.438 25.062 20.938 1 93.25 216 ARG B O 1
ATOM 4429 N N . ASP B 1 217 ? -10.867 25.547 22.609 1 93.31 217 ASP B N 1
ATOM 4430 C CA . ASP B 1 217 ? -10.133 24.812 23.641 1 93.31 217 ASP B CA 1
ATOM 4431 C C . ASP B 1 217 ? -10.867 23.516 24 1 93.31 217 ASP B C 1
ATOM 4433 O O . ASP B 1 217 ? -10.625 22.953 25.078 1 93.31 217 ASP B O 1
ATOM 4437 N N . LEU B 1 218 ? -11.797 23.078 23.109 1 96.81 218 LEU B N 1
ATOM 4438 C CA . LEU B 1 218 ? -12.547 21.828 23.219 1 96.81 218 LEU B CA 1
ATOM 4439 C C . LEU B 1 218 ? -13.555 21.906 24.359 1 96.81 218 LEU B C 1
ATOM 4441 O O . LEU B 1 218 ? -14.086 20.875 24.797 1 96.81 218 LEU B O 1
ATOM 4445 N N . SER B 1 219 ? -13.875 23.125 24.812 1 95.25 219 SER B N 1
ATOM 4446 C CA . SER B 1 219 ? -14.891 23.266 25.844 1 95.25 219 SER B CA 1
ATOM 4447 C C . SER B 1 219 ? -16.297 23.031 25.281 1 95.25 219 SER B C 1
ATOM 4449 O O . SER B 1 219 ? -16.5 23.109 24.078 1 95.25 219 SER B O 1
ATOM 4451 N N . GLY B 1 220 ? -17.219 22.734 26.219 1 96.81 220 GLY B N 1
ATOM 4452 C CA . GLY B 1 220 ? -18.594 22.484 25.844 1 96.81 220 GLY B CA 1
ATOM 4453 C C . GLY B 1 220 ? -19.25 23.656 25.141 1 96.81 220 GLY B C 1
ATOM 4454 O O . GLY B 1 220 ? -18.938 24.812 25.438 1 96.81 220 GLY B O 1
ATOM 4455 N N . ALA B 1 221 ? -20.125 23.312 24.25 1 98 221 ALA B N 1
ATOM 4456 C CA . ALA B 1 221 ? -20.844 24.328 23.5 1 98 221 ALA B CA 1
ATOM 4457 C C . ALA B 1 221 ? -22.109 23.734 22.859 1 98 221 ALA B C 1
ATOM 4459 O O . ALA B 1 221 ? -22.266 22.516 22.812 1 98 221 ALA B O 1
ATOM 4460 N N . THR B 1 222 ? -22.969 24.641 22.547 1 98.25 222 THR B N 1
ATOM 4461 C CA . THR B 1 222 ? -24.094 24.266 21.703 1 98.25 222 THR B CA 1
ATOM 4462 C C . THR B 1 222 ? -23.75 24.469 20.219 1 98.25 222 THR B C 1
ATOM 4464 O O . THR B 1 222 ? -23.328 25.547 19.828 1 98.25 222 THR B O 1
ATOM 4467 N N . VAL B 1 223 ? -23.906 23.438 19.438 1 98.56 223 VAL B N 1
ATOM 4468 C CA . VAL B 1 223 ? -23.641 23.484 18 1 98.56 223 VAL B CA 1
ATOM 4469 C C . VAL B 1 223 ? -24.953 23.625 17.234 1 98.56 223 VAL B C 1
ATOM 4471 O O . VAL B 1 223 ? -25.891 22.844 17.438 1 98.56 223 VAL B O 1
ATOM 4474 N N . LEU B 1 224 ? -25.031 24.609 16.391 1 98.62 224 LEU B N 1
ATOM 4475 C CA . LEU B 1 224 ? -26.219 24.859 15.586 1 98.62 224 LEU B CA 1
ATOM 4476 C C . LEU B 1 224 ? -25.953 24.562 14.109 1 98.62 224 LEU B C 1
ATOM 4478 O O . LEU B 1 224 ? -24.859 24.781 13.617 1 98.62 224 LEU B O 1
ATOM 4482 N N . THR B 1 225 ? -26.969 24.031 13.375 1 98.31 225 THR B N 1
ATOM 4483 C CA . THR B 1 225 ? -26.812 23.734 11.953 1 98.31 225 THR B CA 1
ATOM 4484 C C . THR B 1 225 ? -27.812 24.547 11.125 1 98.31 225 THR B C 1
ATOM 4486 O O . THR B 1 225 ? -28.781 25.078 11.664 1 98.31 225 THR B O 1
ATOM 4489 N N . ASP B 1 226 ? -27.609 24.625 9.82 1 98.25 226 ASP B N 1
ATOM 4490 C CA . ASP B 1 226 ? -28.438 25.391 8.891 1 98.25 226 ASP B CA 1
ATOM 4491 C C . ASP B 1 226 ? -29.781 24.703 8.664 1 98.25 226 ASP B C 1
ATOM 4493 O O . ASP B 1 226 ? -30.703 25.312 8.109 1 98.25 226 ASP B O 1
ATOM 4497 N N . LYS B 1 227 ? -29.969 23.5 9.172 1 97.56 227 LYS B N 1
ATOM 4498 C CA . LYS B 1 227 ? -31.234 22.797 9.008 1 97.56 227 LYS B CA 1
ATOM 4499 C C . LYS B 1 227 ? -31.984 22.719 10.328 1 97.56 227 LYS B C 1
ATOM 4501 O O . LYS B 1 227 ? -32.938 21.938 10.461 1 97.56 227 LYS B O 1
ATOM 4506 N N . GLY B 1 228 ? -31.5 23.391 11.32 1 96.5 228 GLY B N 1
ATOM 4507 C CA . GLY B 1 228 ? -32.312 23.641 12.508 1 96.5 228 GLY B CA 1
ATOM 4508 C C . GLY B 1 228 ? -31.906 22.75 13.68 1 96.5 228 GLY B C 1
ATOM 4509 O O . GLY B 1 228 ? -32.5 22.828 14.75 1 96.5 228 GLY B O 1
ATOM 4510 N N . LYS B 1 229 ? -30.812 22 13.594 1 96.94 229 LYS B N 1
ATOM 4511 C CA . LYS B 1 229 ? -30.359 21.203 14.734 1 96.94 229 LYS B CA 1
ATOM 4512 C C . LYS B 1 229 ? -29.641 22.047 15.766 1 96.94 229 LYS B C 1
ATOM 4514 O O . LYS B 1 229 ? -28.922 22.984 15.406 1 96.94 229 LYS B O 1
ATOM 4519 N N . SER B 1 230 ? -29.953 21.781 16.984 1 98 230 SER B N 1
ATOM 4520 C CA . SER B 1 230 ? -29.25 22.297 18.141 1 98 230 SER B CA 1
ATOM 4521 C C . SER B 1 230 ? -28.734 21.156 19.031 1 98 230 SER B C 1
ATOM 4523 O O . SER B 1 230 ? -29.516 20.469 19.672 1 98 230 SER B O 1
ATOM 4525 N N . ILE B 1 231 ? -27.406 21.031 19.062 1 98 231 ILE B N 1
ATOM 4526 C CA . ILE B 1 231 ? -26.812 19.891 19.766 1 98 231 ILE B CA 1
ATOM 4527 C C . ILE B 1 231 ? -25.906 20.406 20.875 1 98 231 ILE B C 1
ATOM 4529 O O . ILE B 1 231 ? -24.891 21.047 20.609 1 98 231 ILE B O 1
ATOM 4533 N N . GLN B 1 232 ? -26.234 20.156 22.109 1 97.94 232 GLN B N 1
ATOM 4534 C CA . GLN B 1 232 ? -25.344 20.438 23.234 1 97.94 232 GLN B CA 1
ATOM 4535 C C . GLN B 1 232 ? -24.281 19.359 23.375 1 97.94 232 GLN B C 1
ATOM 4537 O O . GLN B 1 232 ? -24.578 18.156 23.297 1 97.94 232 GLN B O 1
ATOM 4542 N N . ALA B 1 233 ? -23.062 19.797 23.531 1 98.38 233 ALA B N 1
ATOM 4543 C CA . ALA B 1 233 ? -21.953 18.844 23.641 1 98.38 233 ALA B CA 1
ATOM 4544 C C . ALA B 1 233 ? -20.984 19.25 24.75 1 98.38 233 ALA B C 1
ATOM 4546 O O . ALA B 1 233 ? -20.734 20.453 24.953 1 98.38 233 ALA B O 1
ATOM 4547 N N . ASP B 1 234 ? -20.438 18.25 25.453 1 98.69 234 ASP B N 1
ATOM 4548 C CA . ASP B 1 234 ? -19.422 18.484 26.484 1 98.69 234 ASP B CA 1
ATOM 4549 C C . ASP B 1 234 ? -18.078 18.859 25.875 1 98.69 234 ASP B C 1
ATOM 4551 O O . ASP B 1 234 ? -17.297 19.594 26.484 1 98.69 234 ASP B O 1
ATOM 4555 N N . VAL B 1 235 ? -17.766 18.328 24.75 1 98.75 235 VAL B N 1
ATOM 4556 C CA . VAL B 1 235 ? -16.547 18.594 24 1 98.75 235 VAL B CA 1
ATOM 4557 C C . VAL B 1 235 ? -16.891 18.812 22.516 1 98.75 235 VAL B C 1
ATOM 4559 O O . VAL B 1 235 ? -17.672 18.062 21.938 1 98.75 235 VAL B O 1
ATOM 4562 N N . VAL B 1 236 ? -16.391 19.828 21.906 1 98.75 236 VAL B N 1
ATOM 4563 C CA . VAL B 1 236 ? -16.562 20.062 20.469 1 98.75 236 VAL B CA 1
ATOM 4564 C C . VAL B 1 236 ? -15.203 20.172 19.781 1 98.75 236 VAL B C 1
ATOM 4566 O O . VAL B 1 236 ? -14.383 21.016 20.156 1 98.75 236 VAL B O 1
ATOM 4569 N N . PHE B 1 237 ? -14.922 19.25 18.859 1 98.56 237 PHE B N 1
ATOM 4570 C CA . PHE B 1 237 ? -13.758 19.344 17.984 1 98.56 237 PHE B CA 1
ATOM 4571 C C . PHE B 1 237 ? -14.109 20.078 16.688 1 98.56 237 PHE B C 1
ATOM 4573 O O . PHE B 1 237 ? -15.047 19.688 15.992 1 98.56 237 PHE B O 1
ATOM 4580 N N . VAL B 1 238 ? -13.43 21.141 16.406 1 98.06 238 VAL B N 1
ATOM 4581 C CA . VAL B 1 238 ? -13.555 21.812 15.117 1 98.06 238 VAL B CA 1
ATOM 4582 C C . VAL B 1 238 ? -12.469 21.312 14.156 1 98.06 238 VAL B C 1
ATOM 4584 O O . VAL B 1 238 ? -11.289 21.625 14.336 1 98.06 238 VAL B O 1
ATOM 4587 N N . CYS B 1 239 ? -12.891 20.594 13.133 1 97.31 239 CYS B N 1
ATOM 4588 C CA . CYS B 1 239 ? -11.945 19.938 12.227 1 97.31 239 CYS B CA 1
ATOM 4589 C C . CYS B 1 239 ? -12.055 20.516 10.82 1 97.31 239 CYS B C 1
ATOM 4591 O O . CYS B 1 239 ? -11.852 19.812 9.836 1 97.31 239 CYS B O 1
ATOM 4593 N N . ILE B 1 240 ? -12.445 21.734 10.664 1 95.25 240 ILE B N 1
ATOM 4594 C CA . ILE B 1 240 ? -12.516 22.438 9.398 1 95.25 240 ILE B CA 1
ATOM 4595 C C . ILE B 1 240 ? -11.797 23.781 9.523 1 95.25 240 ILE B C 1
ATOM 4597 O O . ILE B 1 240 ? -11.531 24.25 10.625 1 95.25 240 ILE B O 1
ATOM 4601 N N . GLY B 1 241 ? -11.406 24.375 8.406 1 90.25 241 GLY B N 1
ATOM 4602 C CA . GLY B 1 241 ? -10.922 25.75 8.398 1 90.25 241 GLY B CA 1
ATOM 4603 C C . GLY B 1 241 ? -9.414 25.844 8.266 1 90.25 241 GLY B C 1
ATOM 4604 O O . GLY B 1 241 ? -8.805 26.812 8.75 1 90.25 241 GLY B O 1
ATOM 4605 N N . SER B 1 242 ? -8.742 24.922 7.648 1 90.94 242 SER B N 1
ATOM 4606 C CA . SER B 1 242 ? -7.316 25.016 7.363 1 90.94 242 SER B CA 1
ATOM 4607 C C . SER B 1 242 ? -7.039 26.047 6.277 1 90.94 242 SER B C 1
ATOM 4609 O O . SER B 1 242 ? -7.867 26.266 5.387 1 90.94 242 SER B O 1
ATOM 4611 N N . SER B 1 243 ? -5.973 26.781 6.402 1 94.88 243 SER B N 1
ATOM 4612 C CA . SER B 1 243 ? -5.57 27.766 5.41 1 94.88 243 SER B CA 1
ATOM 4613 C C . SER B 1 243 ? -4.074 27.688 5.125 1 94.88 243 SER B C 1
ATOM 4615 O O . SER B 1 243 ? -3.291 27.328 6.004 1 94.88 243 SER B O 1
ATOM 4617 N N . ILE B 1 244 ? -3.668 28.047 3.936 1 96.75 244 ILE B N 1
ATOM 4618 C CA . ILE B 1 244 ? -2.275 28 3.504 1 96.75 244 ILE B CA 1
ATOM 4619 C C . ILE B 1 244 ? -1.476 29.094 4.203 1 96.75 244 ILE B C 1
ATOM 4621 O O . ILE B 1 244 ? -1.934 30.234 4.309 1 96.75 244 ILE B O 1
ATOM 4625 N N . ASN B 1 245 ? -0.313 28.766 4.73 1 96.69 245 ASN B N 1
ATOM 4626 C CA . ASN B 1 245 ? 0.599 29.734 5.332 1 96.69 245 ASN B CA 1
ATOM 4627 C C . ASN B 1 245 ? 1.381 30.5 4.266 1 96.69 245 ASN B C 1
ATOM 4629 O O . ASN B 1 245 ? 2.504 30.125 3.924 1 96.69 245 ASN B O 1
ATOM 4633 N N . SER B 1 246 ? 0.774 31.625 3.826 1 97.5 246 SER B N 1
ATOM 4634 C CA . SER B 1 246 ? 1.368 32.344 2.693 1 97.5 246 SER B CA 1
ATOM 4635 C C . SER B 1 246 ? 2.043 33.625 3.139 1 97.5 246 SER B C 1
ATOM 4637 O O . SER B 1 246 ? 2.58 34.375 2.312 1 97.5 246 SER B O 1
ATOM 4639 N N . GLN B 1 247 ? 2.102 33.938 4.387 1 95.75 247 GLN B N 1
ATOM 4640 C CA . GLN B 1 247 ? 2.512 35.25 4.895 1 95.75 247 GLN B CA 1
ATOM 4641 C C . GLN B 1 247 ? 3.938 35.562 4.465 1 95.75 247 GLN B C 1
ATOM 4643 O O . GLN B 1 247 ? 4.227 36.719 4.082 1 95.75 247 GLN B O 1
ATOM 4648 N N . ALA B 1 248 ? 4.797 34.594 4.445 1 97.12 248 ALA B N 1
ATOM 4649 C CA . ALA B 1 248 ? 6.211 34.812 4.184 1 97.12 248 ALA B CA 1
ATOM 4650 C C . ALA B 1 248 ? 6.441 35.219 2.727 1 97.12 248 ALA B C 1
ATOM 4652 O O . ALA B 1 248 ? 7.422 35.875 2.404 1 97.12 248 ALA B O 1
ATOM 4653 N N . TYR B 1 249 ? 5.535 34.75 1.836 1 97.75 249 TYR B N 1
ATOM 4654 C CA . TYR B 1 249 ? 5.867 34.906 0.423 1 97.75 249 TYR B CA 1
ATOM 4655 C C . TYR B 1 249 ? 4.777 35.656 -0.313 1 97.75 249 TYR B C 1
ATOM 4657 O O . TYR B 1 249 ? 4.922 35.969 -1.495 1 97.75 249 TYR B O 1
ATOM 4665 N N . ALA B 1 250 ? 3.691 36.094 0.324 1 96.31 250 ALA B N 1
ATOM 4666 C CA . ALA B 1 250 ? 2.529 36.688 -0.321 1 96.31 250 ALA B CA 1
ATOM 4667 C C . ALA B 1 250 ? 2.906 38 -1.003 1 96.31 250 ALA B C 1
ATOM 4669 O O . ALA B 1 250 ? 2.4 38.312 -2.084 1 96.31 250 ALA B O 1
ATOM 4670 N N . GLU B 1 251 ? 3.807 38.75 -0.428 1 95.31 251 GLU B N 1
ATOM 4671 C CA . GLU B 1 251 ? 4.137 40.062 -0.958 1 95.31 251 GLU B CA 1
ATOM 4672 C C . GLU B 1 251 ? 4.992 39.969 -2.215 1 95.31 251 GLU B C 1
ATOM 4674 O O . GLU B 1 251 ? 4.652 40.531 -3.256 1 95.31 251 GLU B O 1
ATOM 4679 N N . GLU B 1 252 ? 6.07 39.219 -2.166 1 96.44 252 GLU B N 1
ATOM 4680 C CA . GLU B 1 252 ? 7.062 39.25 -3.24 1 96.44 252 GLU B CA 1
ATOM 4681 C C . GLU B 1 252 ? 6.777 38.156 -4.27 1 96.44 252 GLU B C 1
ATOM 4683 O O . GLU B 1 252 ? 7.215 38.25 -5.418 1 96.44 252 GLU B O 1
ATOM 4688 N N . LEU B 1 253 ? 6.043 37.125 -3.846 1 97 253 LEU B N 1
ATOM 4689 C CA . LEU B 1 253 ? 5.758 36 -4.762 1 97 253 LEU B CA 1
ATOM 4690 C C . LEU B 1 253 ? 4.258 35.875 -5.012 1 97 253 LEU B C 1
ATOM 4692 O O . LEU B 1 253 ? 3.779 34.844 -5.43 1 97 253 LEU B O 1
ATOM 4696 N N . GLY B 1 254 ? 3.496 36.906 -4.703 1 95.12 254 GLY B N 1
ATOM 4697 C CA . GLY B 1 254 ? 2.049 36.906 -4.852 1 95.12 254 GLY B CA 1
ATOM 4698 C C . GLY B 1 254 ? 1.589 36.594 -6.254 1 95.12 254 GLY B C 1
ATOM 4699 O O . GLY B 1 254 ? 0.569 35.906 -6.438 1 95.12 254 GLY B O 1
ATOM 4700 N N . SER B 1 255 ? 2.371 37.031 -7.27 1 94.56 255 SER B N 1
ATOM 4701 C CA . SER B 1 255 ? 2.016 36.781 -8.664 1 94.56 255 SER B CA 1
ATOM 4702 C C . SER B 1 255 ? 2.217 35.344 -9.047 1 94.56 255 SER B C 1
ATOM 4704 O O . SER B 1 255 ? 1.772 34.906 -10.117 1 94.56 255 SER B O 1
ATOM 4706 N N . LYS B 1 256 ? 2.846 34.594 -8.164 1 95.94 256 LYS B N 1
ATOM 4707 C CA . LYS B 1 256 ? 3.117 33.188 -8.414 1 95.94 256 LYS B CA 1
ATOM 4708 C C . LYS B 1 256 ? 2.197 32.312 -7.582 1 95.94 256 LYS B C 1
ATOM 4710 O O . LYS B 1 256 ? 2.439 31.094 -7.453 1 95.94 256 LYS B O 1
ATOM 4715 N N . MET B 1 257 ? 1.256 32.875 -6.98 1 96.19 257 MET B N 1
ATOM 4716 C CA . MET B 1 257 ? 0.293 32.156 -6.16 1 96.19 257 MET B CA 1
ATOM 4717 C C . MET B 1 257 ? -0.998 31.891 -6.934 1 96.19 257 MET B C 1
ATOM 4719 O O . MET B 1 257 ? -1.371 32.688 -7.801 1 96.19 257 MET B O 1
ATOM 4723 N N . ASP B 1 258 ? -1.607 30.766 -6.68 1 94.5 258 ASP B N 1
ATOM 4724 C CA . ASP B 1 258 ? -2.961 30.578 -7.188 1 94.5 258 ASP B CA 1
ATOM 4725 C C . ASP B 1 258 ? -3.992 31.25 -6.281 1 94.5 258 ASP B C 1
ATOM 4727 O O . ASP B 1 258 ? -3.631 31.984 -5.363 1 94.5 258 ASP B O 1
ATOM 4731 N N . ALA B 1 259 ? -5.285 31.078 -6.586 1 90.88 259 ALA B N 1
ATOM 4732 C CA . ALA B 1 259 ? -6.371 31.766 -5.898 1 90.88 259 ALA B CA 1
ATOM 4733 C C . ALA B 1 259 ? -6.453 31.344 -4.434 1 90.88 259 ALA B C 1
ATOM 4735 O O . ALA B 1 259 ? -6.988 32.094 -3.602 1 90.88 259 ALA B O 1
ATOM 4736 N N . ARG B 1 260 ? -5.863 30.188 -4.094 1 90 260 ARG B N 1
ATOM 4737 C CA . ARG B 1 260 ? -5.945 29.688 -2.725 1 90 260 ARG B CA 1
ATOM 4738 C C . ARG B 1 260 ? -4.711 30.078 -1.921 1 90 260 ARG B C 1
ATOM 4740 O O . ARG B 1 260 ? -4.641 29.828 -0.718 1 90 260 ARG B O 1
ATOM 4747 N N . GLY B 1 261 ? -3.723 30.703 -2.549 1 94 261 GLY B N 1
ATOM 4748 C CA . GLY B 1 261 ? -2.494 31.078 -1.865 1 94 261 GLY B CA 1
ATOM 4749 C C . GLY B 1 261 ? -1.378 30.062 -2.049 1 94 261 GLY B C 1
ATOM 4750 O O . GLY B 1 261 ? -0.303 30.203 -1.461 1 94 261 GLY B O 1
ATOM 4751 N N . SER B 1 262 ? -1.623 29.047 -2.812 1 96.81 262 SER B N 1
ATOM 4752 C CA . SER B 1 262 ? -0.598 28.047 -3.098 1 96.81 262 SER B CA 1
ATOM 4753 C C . SER B 1 262 ? 0.388 28.547 -4.148 1 96.81 262 SER B C 1
ATOM 4755 O O . SER B 1 262 ? -0.009 29.188 -5.121 1 96.81 262 SER B O 1
ATOM 4757 N N . LEU B 1 263 ? 1.568 28.297 -3.92 1 98.5 263 LEU B N 1
ATOM 4758 C CA . LEU B 1 263 ? 2.596 28.641 -4.895 1 98.5 263 LEU B CA 1
ATOM 4759 C C . LEU B 1 263 ? 2.51 27.75 -6.125 1 98.5 263 LEU B C 1
ATOM 4761 O O . LEU B 1 263 ? 2.346 26.531 -6 1 98.5 263 LEU B O 1
ATOM 4765 N N . GLN B 1 264 ? 2.576 28.328 -7.305 1 98.25 264 GLN B N 1
ATOM 4766 C CA . GLN B 1 264 ? 2.648 27.578 -8.555 1 98.25 264 GLN B CA 1
ATOM 4767 C C . GLN B 1 264 ? 4.066 27.078 -8.812 1 98.25 264 GLN B C 1
ATOM 4769 O O . GLN B 1 264 ? 5.023 27.859 -8.758 1 98.25 264 GLN B O 1
ATOM 4774 N N . VAL B 1 265 ? 4.227 25.797 -9.062 1 98.5 265 VAL B N 1
ATOM 4775 C CA . VAL B 1 265 ? 5.543 25.203 -9.281 1 98.5 265 VAL B CA 1
ATOM 4776 C C . VAL B 1 265 ? 5.547 24.438 -10.602 1 98.5 265 VAL B C 1
ATOM 4778 O O . VAL B 1 265 ? 4.496 24 -11.078 1 98.5 265 VAL B O 1
ATOM 4781 N N . ASN B 1 266 ? 6.707 24.297 -11.234 1 98.19 266 ASN B N 1
ATOM 4782 C CA . ASN B 1 266 ? 6.852 23.484 -12.438 1 98.19 266 ASN B CA 1
ATOM 4783 C C . ASN B 1 266 ? 7.051 22.016 -12.094 1 98.19 266 ASN B C 1
ATOM 4785 O O . ASN B 1 266 ? 6.91 21.625 -10.938 1 98.19 266 ASN B O 1
ATOM 4789 N N . GLN B 1 267 ? 7.34 21.156 -13.047 1 98 267 GLN B N 1
ATOM 4790 C CA . GLN B 1 267 ? 7.43 19.719 -12.883 1 98 267 GLN B CA 1
ATOM 4791 C C . GLN B 1 267 ? 8.617 19.344 -12 1 98 267 GLN B C 1
ATOM 4793 O O . GLN B 1 267 ? 8.742 18.188 -11.578 1 98 267 GLN B O 1
ATOM 4798 N N . TYR B 1 268 ? 9.508 20.312 -11.734 1 98.62 268 TYR B N 1
ATOM 4799 C CA . TYR B 1 268 ? 10.656 20.062 -10.867 1 98.62 268 TYR B CA 1
ATOM 4800 C C . TYR B 1 268 ? 10.438 20.641 -9.484 1 98.62 268 TYR B C 1
ATOM 4802 O O . TYR B 1 268 ? 11.352 20.656 -8.656 1 98.62 268 TYR B O 1
ATOM 4810 N N . LEU B 1 269 ? 9.266 21.219 -9.18 1 98.75 269 LEU B N 1
ATOM 4811 C CA . LEU B 1 269 ? 8.797 21.828 -7.938 1 98.75 269 LEU B CA 1
ATOM 4812 C C . LEU B 1 269 ? 9.492 23.156 -7.68 1 98.75 269 LEU B C 1
ATOM 4814 O O . LEU B 1 269 ? 9.57 23.609 -6.535 1 98.75 269 LEU B O 1
ATOM 4818 N N . GLN B 1 270 ? 10.047 23.688 -8.758 1 98.88 270 GLN B N 1
ATOM 4819 C CA . GLN B 1 270 ? 10.547 25.062 -8.703 1 98.88 270 GLN B CA 1
ATOM 4820 C C . GLN B 1 270 ? 9.398 26.062 -8.789 1 98.88 270 GLN B C 1
ATOM 4822 O O . GLN B 1 270 ? 8.469 25.891 -9.578 1 98.88 270 GLN B O 1
ATOM 4827 N N . VAL B 1 271 ? 9.469 27.062 -7.879 1 98.75 271 VAL B N 1
ATOM 4828 C CA . VAL B 1 271 ? 8.492 28.141 -7.977 1 98.75 271 VAL B CA 1
ATOM 4829 C C . VAL B 1 271 ? 8.609 28.812 -9.336 1 98.75 271 VAL B C 1
ATOM 4831 O O . VAL B 1 271 ? 9.711 29.078 -9.82 1 98.75 271 VAL B O 1
ATOM 4834 N N . GLU B 1 272 ? 7.5 29.109 -9.953 1 97.69 272 GLU B N 1
ATOM 4835 C CA . GLU B 1 272 ? 7.488 29.688 -11.297 1 97.69 272 GLU B CA 1
ATOM 4836 C C . GLU B 1 272 ? 8.359 30.938 -11.367 1 97.69 272 GLU B C 1
ATOM 4838 O O . GLU B 1 272 ? 8.25 31.828 -10.523 1 97.69 272 GLU B O 1
ATOM 4843 N N . GLY B 1 273 ? 9.273 30.906 -12.352 1 96.62 273 GLY B N 1
ATOM 4844 C CA . GLY B 1 273 ? 10.125 32.062 -12.57 1 96.62 273 GLY B CA 1
ATOM 4845 C C . GLY B 1 273 ? 11.406 32.031 -11.766 1 96.62 273 GLY B C 1
ATOM 4846 O O . GLY B 1 273 ? 12.242 32.938 -11.875 1 96.62 273 GLY B O 1
ATOM 4847 N N . HIS B 1 274 ? 11.633 31.016 -10.984 1 98.12 274 HIS B N 1
ATOM 4848 C CA . HIS B 1 274 ? 12.82 30.922 -10.141 1 98.12 274 HIS B CA 1
ATOM 4849 C C . HIS B 1 274 ? 13.469 29.547 -10.266 1 98.12 274 HIS B C 1
ATOM 4851 O O . HIS B 1 274 ? 12.805 28.516 -10.078 1 98.12 274 HIS B O 1
ATOM 4857 N N . GLU B 1 275 ? 14.695 29.531 -10.508 1 97.88 275 GLU B N 1
ATOM 4858 C CA . GLU B 1 275 ? 15.414 28.266 -10.688 1 97.88 275 GLU B CA 1
ATOM 4859 C C . GLU B 1 275 ? 15.883 27.703 -9.352 1 97.88 275 GLU B C 1
ATOM 4861 O O . GLU B 1 275 ? 16.047 26.5 -9.203 1 97.88 275 GLU B O 1
ATOM 4866 N N . ASN B 1 276 ? 16.062 28.594 -8.375 1 98.56 276 ASN B N 1
ATOM 4867 C CA . ASN B 1 276 ? 16.688 28.156 -7.137 1 98.56 276 ASN B CA 1
ATOM 4868 C C . ASN B 1 276 ? 15.727 28.25 -5.957 1 98.56 276 ASN B C 1
ATOM 4870 O O . ASN B 1 276 ? 16.156 28.203 -4.801 1 98.56 276 ASN B O 1
ATOM 4874 N N . ILE B 1 277 ? 14.453 28.484 -6.199 1 98.88 277 ILE B N 1
ATOM 4875 C CA . ILE B 1 277 ? 13.414 28.516 -5.172 1 98.88 277 ILE B CA 1
ATOM 4876 C C . ILE B 1 277 ? 12.414 27.391 -5.426 1 98.88 277 ILE B C 1
ATOM 4878 O O . ILE B 1 277 ? 11.797 27.328 -6.492 1 98.88 277 ILE B O 1
ATOM 4882 N N . PHE B 1 278 ? 12.281 26.5 -4.477 1 98.94 278 PHE B N 1
ATOM 4883 C CA . PHE B 1 278 ? 11.383 25.359 -4.543 1 98.94 278 PHE B CA 1
ATOM 4884 C C . PHE B 1 278 ? 10.266 25.5 -3.518 1 98.94 278 PHE B C 1
ATOM 4886 O O . PHE B 1 278 ? 10.406 26.203 -2.523 1 98.94 278 PHE B O 1
ATOM 4893 N N . ALA B 1 279 ? 9.109 24.859 -3.754 1 98.88 279 ALA B N 1
ATOM 4894 C CA . ALA B 1 279 ? 8.031 24.75 -2.779 1 98.88 279 ALA B CA 1
ATOM 4895 C C . ALA B 1 279 ? 7.52 23.312 -2.672 1 98.88 279 ALA B C 1
ATOM 4897 O O . ALA B 1 279 ? 7.438 22.609 -3.676 1 98.88 279 ALA B O 1
ATOM 4898 N N . VAL B 1 280 ? 7.215 22.875 -1.456 1 98.38 280 VAL B N 1
ATOM 4899 C CA . VAL B 1 280 ? 6.762 21.5 -1.231 1 98.38 280 VAL B CA 1
ATOM 4900 C C . VAL B 1 280 ? 5.605 21.5 -0.23 1 98.38 280 VAL B C 1
ATOM 4902 O O . VAL B 1 280 ? 5.527 22.375 0.638 1 98.38 280 VAL B O 1
ATOM 4905 N N . GLY B 1 281 ? 4.734 20.5 -0.361 1 97.88 281 GLY B N 1
ATOM 4906 C CA . GLY B 1 281 ? 3.664 20.297 0.6 1 97.88 281 GLY B CA 1
ATOM 4907 C C . GLY B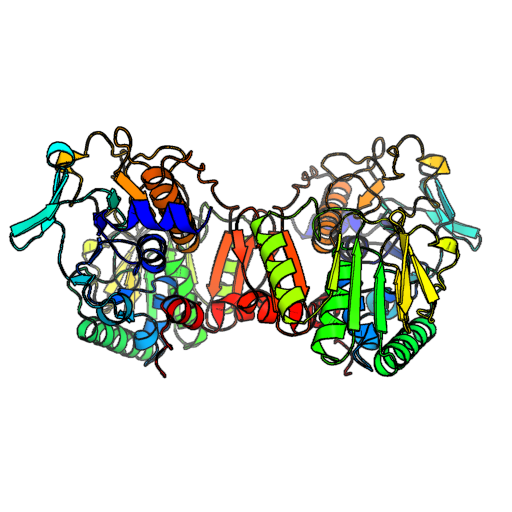 1 281 ? 2.441 21.141 0.329 1 97.88 281 GLY B C 1
ATOM 4908 O O . GLY B 1 281 ? 2.127 21.438 -0.826 1 97.88 281 GLY B O 1
ATOM 4909 N N . ASP B 1 282 ? 1.763 21.531 1.378 1 97.25 282 ASP B N 1
ATOM 4910 C CA . ASP B 1 282 ? 0.442 22.141 1.275 1 97.25 282 ASP B CA 1
ATOM 4911 C C . ASP B 1 282 ? 0.538 23.562 0.73 1 97.25 282 ASP B C 1
ATOM 4913 O O . ASP B 1 282 ? -0.452 24.125 0.244 1 97.25 282 ASP B O 1
ATOM 4917 N N . CYS B 1 283 ? 1.702 24.156 0.729 1 98 283 CYS B N 1
ATOM 4918 C CA . CYS B 1 283 ? 1.819 25.547 0.307 1 98 283 CYS B CA 1
ATOM 4919 C C . CYS B 1 283 ? 1.986 25.656 -1.205 1 98 283 CYS B C 1
ATOM 4921 O O . CYS B 1 283 ? 2.043 26.75 -1.757 1 98 283 CYS B O 1
ATOM 4923 N N . CYS B 1 284 ? 2.115 24.531 -1.881 1 97 284 CYS B N 1
ATOM 4924 C CA . CYS B 1 284 ? 2.244 24.609 -3.332 1 97 284 CYS B CA 1
ATOM 4925 C C . CYS B 1 284 ? 1.146 23.797 -4.02 1 97 284 CYS B C 1
ATOM 4927 O O . CYS B 1 284 ? 0.388 23.094 -3.363 1 97 284 CYS B O 1
ATOM 4929 N N . ASN B 1 285 ? 1.049 23.891 -5.309 1 96.19 285 ASN B N 1
ATOM 4930 C CA . ASN B 1 285 ? -0.084 23.328 -6.039 1 96.19 285 ASN B CA 1
ATOM 4931 C C . ASN B 1 285 ? 0.3 22.047 -6.777 1 96.19 285 ASN B C 1
ATOM 4933 O O . ASN B 1 285 ? -0.365 21.656 -7.734 1 96.19 285 ASN B O 1
ATOM 4937 N N . ALA B 1 286 ? 1.406 21.406 -6.43 1 93.81 286 ALA B N 1
ATOM 4938 C CA . ALA B 1 286 ? 1.917 20.234 -7.148 1 93.81 286 ALA B CA 1
ATOM 4939 C C . ALA B 1 286 ? 0.912 19.094 -7.113 1 93.81 286 ALA B C 1
ATOM 4941 O O . ALA B 1 286 ? 0.715 18.391 -8.117 1 93.81 286 ALA B O 1
ATOM 4942 N N . ASP B 1 287 ? 0.38 18.812 -5.969 1 90.44 287 ASP B N 1
ATOM 4943 C CA . ASP B 1 287 ? -0.622 17.766 -5.805 1 90.44 287 ASP B CA 1
ATOM 4944 C C . ASP B 1 287 ? -1.948 18.344 -5.316 1 90.44 287 ASP B C 1
ATOM 4946 O O . ASP B 1 287 ? -1.969 19.219 -4.453 1 90.44 287 ASP B O 1
ATOM 4950 N N . VAL B 1 288 ? -2.959 17.797 -5.836 1 81.62 288 VAL B N 1
ATOM 4951 C CA . VAL B 1 288 ? -4.285 18.25 -5.422 1 81.62 288 VAL B CA 1
ATOM 4952 C C . VAL B 1 288 ? -4.582 17.75 -4.008 1 81.62 288 VAL B C 1
ATOM 4954 O O . VAL B 1 288 ? -5.016 18.516 -3.152 1 81.62 288 VAL B O 1
ATOM 4957 N N . GLN B 1 289 ? -4.305 16.484 -3.871 1 86.69 289 GLN B N 1
ATOM 4958 C CA . GLN B 1 289 ? -4.516 15.922 -2.539 1 86.69 289 GLN B CA 1
ATOM 4959 C C . GLN B 1 289 ? -3.363 16.281 -1.604 1 86.69 289 GLN B C 1
ATOM 4961 O O . GLN B 1 289 ? -2.203 15.984 -1.903 1 86.69 289 GLN B O 1
ATOM 4966 N N . LYS B 1 290 ? -3.701 16.953 -0.58 1 91.38 290 LYS B N 1
ATOM 4967 C CA . LYS B 1 290 ? -2.705 17.359 0.412 1 91.38 290 LYS B CA 1
ATOM 4968 C C . LYS B 1 290 ? -2.561 16.297 1.5 1 91.38 290 LYS B C 1
ATOM 4970 O O . LYS B 1 290 ? -3.438 16.156 2.355 1 91.38 290 LYS B O 1
ATOM 4975 N N . MET B 1 291 ? -1.503 15.516 1.387 1 93.19 291 MET B N 1
ATOM 4976 C CA . MET B 1 291 ? -1.234 14.398 2.285 1 93.19 291 MET B CA 1
ATOM 4977 C C . MET B 1 291 ? 0.22 14.406 2.746 1 93.19 291 MET B C 1
ATOM 4979 O O . MET B 1 291 ? 1.111 14.797 1.99 1 93.19 291 MET B O 1
ATOM 4983 N N . ALA B 1 292 ? 0.366 13.898 3.98 1 94.94 292 ALA B N 1
ATOM 4984 C CA . ALA B 1 292 ? 1.702 13.867 4.57 1 94.94 292 ALA B CA 1
ATOM 4985 C C . ALA B 1 292 ? 2.674 13.094 3.682 1 94.94 292 ALA B C 1
ATOM 4987 O O . ALA B 1 292 ? 3.801 13.539 3.451 1 94.94 292 ALA B O 1
ATOM 4988 N N . TYR B 1 293 ? 2.256 11.945 3.125 1 92.75 293 TYR B N 1
ATOM 4989 C CA . TYR B 1 293 ? 3.18 11.141 2.334 1 92.75 293 TYR B CA 1
ATOM 4990 C C . TYR B 1 293 ? 3.537 11.852 1.03 1 92.75 293 TYR B C 1
ATOM 4992 O O . TYR B 1 293 ? 4.664 11.734 0.544 1 92.75 293 TYR B O 1
ATOM 5000 N N . ARG B 1 294 ? 2.67 12.602 0.469 1 95.12 294 ARG B N 1
ATOM 5001 C CA . ARG B 1 294 ? 2.945 13.352 -0.755 1 95.12 294 ARG B CA 1
ATOM 5002 C C . ARG B 1 294 ? 3.939 14.477 -0.498 1 95.12 294 ARG B C 1
ATOM 5004 O O . ARG B 1 294 ? 4.824 14.727 -1.317 1 95.12 294 ARG B O 1
ATOM 5011 N N . ALA B 1 295 ? 3.695 15.141 0.628 1 97.44 295 ALA B N 1
ATOM 5012 C CA . ALA B 1 295 ? 4.664 16.172 1.002 1 97.44 295 ALA B CA 1
ATOM 5013 C C . ALA B 1 295 ? 6.066 15.578 1.123 1 97.44 295 ALA B C 1
ATOM 5015 O O . ALA B 1 295 ? 7.043 16.172 0.66 1 97.44 295 ALA B O 1
ATOM 5016 N N . GLY B 1 296 ? 6.145 14.445 1.747 1 96.75 296 GLY B N 1
ATOM 5017 C CA . GLY B 1 296 ? 7.426 13.766 1.873 1 96.75 296 GLY B CA 1
ATOM 5018 C C . GLY B 1 296 ? 8.055 13.43 0.535 1 96.75 296 GLY B C 1
ATOM 5019 O O . GLY B 1 296 ? 9.25 13.633 0.335 1 96.75 296 GLY B O 1
ATOM 5020 N N . GLU B 1 297 ? 7.25 12.914 -0.388 1 96 297 GLU B N 1
ATOM 5021 C CA . GLU B 1 297 ? 7.75 12.562 -1.712 1 96 297 GLU B CA 1
ATOM 5022 C C . GLU B 1 297 ? 8.203 13.797 -2.482 1 96 297 GLU B C 1
ATOM 5024 O O . GLU B 1 297 ? 9.195 13.758 -3.209 1 96 297 GLU B O 1
ATOM 5029 N N . GLN B 1 298 ? 7.453 14.844 -2.328 1 98.25 298 GLN B N 1
ATOM 5030 C CA . GLN B 1 298 ? 7.879 16.109 -2.914 1 98.25 298 GLN B CA 1
ATOM 5031 C C . GLN B 1 298 ? 9.219 16.562 -2.342 1 98.25 298 GLN B C 1
ATOM 5033 O O . GLN B 1 298 ? 10.109 16.984 -3.086 1 98.25 298 GLN B O 1
ATOM 5038 N N . GLY B 1 299 ? 9.336 16.453 -1.044 1 98.5 299 GLY B N 1
ATOM 5039 C CA . GLY B 1 299 ? 10.586 16.812 -0.403 1 98.5 299 GLY B CA 1
ATOM 5040 C C . GLY B 1 299 ? 11.773 16.016 -0.916 1 98.5 299 GLY B C 1
ATOM 5041 O O . GLY B 1 299 ? 12.836 16.578 -1.188 1 98.5 299 GLY B O 1
ATOM 5042 N N . LYS B 1 300 ? 11.586 14.742 -1.092 1 96.69 300 LYS B N 1
ATOM 5043 C CA . LYS B 1 300 ? 12.641 13.891 -1.635 1 96.69 300 LYS B CA 1
ATOM 5044 C C . LYS B 1 300 ? 13.047 14.344 -3.037 1 96.69 300 LYS B C 1
ATOM 5046 O O . LYS B 1 300 ? 14.234 14.398 -3.361 1 96.69 300 LYS B O 1
ATOM 5051 N N . ALA B 1 301 ? 12.062 14.641 -3.816 1 97.56 301 ALA B N 1
ATOM 5052 C CA . ALA B 1 301 ? 12.32 15.094 -5.18 1 97.56 301 ALA B CA 1
ATOM 5053 C C . ALA B 1 301 ? 13.109 16.391 -5.184 1 97.56 301 ALA B C 1
ATOM 5055 O O . ALA B 1 301 ? 14.055 16.547 -5.961 1 97.56 301 ALA B O 1
ATOM 5056 N N . VAL B 1 302 ? 12.758 17.266 -4.332 1 98.75 302 VAL B N 1
ATOM 5057 C CA . VAL B 1 302 ? 13.406 18.562 -4.277 1 98.75 302 VAL B CA 1
ATOM 5058 C C . VAL B 1 302 ? 14.844 18.406 -3.771 1 98.75 302 VAL B C 1
ATOM 5060 O O . VAL B 1 302 ? 15.766 19.047 -4.293 1 98.75 302 VAL B O 1
ATOM 5063 N N . TYR B 1 303 ? 15.047 17.578 -2.744 1 98.44 303 TYR B N 1
ATOM 5064 C CA . TYR B 1 303 ? 16.406 17.266 -2.305 1 98.44 303 TYR B CA 1
ATOM 5065 C C . TYR B 1 303 ? 17.281 16.828 -3.48 1 98.44 303 TYR B C 1
ATOM 5067 O O . TYR B 1 303 ? 18.359 17.391 -3.699 1 98.44 303 TYR B O 1
ATOM 5075 N N . HIS B 1 304 ? 16.781 15.945 -4.238 1 96.88 304 HIS B N 1
ATOM 5076 C CA . HIS B 1 304 ? 17.531 15.422 -5.371 1 96.88 304 HIS B CA 1
ATOM 5077 C C . HIS B 1 304 ? 17.797 16.516 -6.402 1 96.88 304 HIS B C 1
ATOM 5079 O O . HIS B 1 304 ? 18.906 16.609 -6.938 1 96.88 304 HIS B O 1
ATOM 5085 N N . ASN B 1 305 ? 16.859 17.297 -6.648 1 98.25 305 ASN B N 1
ATOM 5086 C CA . ASN B 1 305 ? 16.984 18.312 -7.691 1 98.25 305 ASN B CA 1
ATOM 5087 C C . ASN B 1 305 ? 17.922 19.438 -7.262 1 98.25 305 ASN B C 1
ATOM 5089 O O . ASN B 1 305 ? 18.594 20.031 -8.102 1 98.25 305 ASN B O 1
ATOM 5093 N N . ILE B 1 306 ? 17.953 19.719 -5.953 1 98.44 306 ILE B N 1
ATOM 5094 C CA . ILE B 1 306 ? 18.938 20.688 -5.465 1 98.44 306 ILE B CA 1
ATOM 5095 C C . ILE B 1 306 ? 20.344 20.156 -5.703 1 98.44 306 ILE B C 1
ATOM 5097 O O . ILE B 1 306 ? 21.219 20.875 -6.199 1 98.44 306 ILE B O 1
ATOM 5101 N N . VAL B 1 307 ? 20.578 18.891 -5.398 1 97.19 307 VAL B N 1
ATOM 5102 C CA . VAL B 1 307 ? 21.891 18.266 -5.605 1 97.19 307 VAL B CA 1
ATOM 5103 C C . VAL B 1 307 ? 22.234 18.281 -7.09 1 97.19 307 VAL B C 1
ATOM 5105 O O . VAL B 1 307 ? 23.359 18.656 -7.465 1 97.19 307 VAL B O 1
ATOM 5108 N N . GLN B 1 308 ? 21.25 17.938 -7.926 1 96.94 308 GLN B N 1
ATOM 5109 C CA . GLN B 1 308 ? 21.484 17.922 -9.367 1 96.94 308 GLN B CA 1
ATOM 5110 C C . GLN B 1 308 ? 21.812 19.312 -9.891 1 96.94 308 GLN B C 1
ATOM 5112 O O . GLN B 1 308 ? 22.766 19.484 -10.641 1 96.94 308 GLN B O 1
ATOM 5117 N N . HIS B 1 309 ? 21 20.281 -9.445 1 97.12 309 HIS B N 1
ATOM 5118 C CA . HIS B 1 309 ? 21.188 21.656 -9.914 1 97.12 309 HIS B CA 1
ATOM 5119 C C . HIS B 1 309 ? 22.547 22.188 -9.508 1 97.12 309 HIS B C 1
ATOM 5121 O O . HIS B 1 309 ? 23.234 22.828 -10.312 1 97.12 309 HIS B O 1
ATOM 5127 N N . ALA B 1 310 ? 22.906 21.969 -8.297 1 96.75 310 ALA B N 1
ATOM 5128 C CA . ALA B 1 310 ? 24.203 22.438 -7.777 1 96.75 310 ALA B CA 1
ATOM 5129 C C . ALA B 1 310 ? 25.359 21.781 -8.523 1 96.75 310 ALA B C 1
ATOM 5131 O O . ALA B 1 310 ? 26.438 22.375 -8.656 1 96.75 310 ALA B O 1
ATOM 5132 N N . SER B 1 311 ? 25.156 20.594 -9.062 1 94.69 311 SER B N 1
ATOM 5133 C CA . SER B 1 311 ? 26.219 19.828 -9.719 1 94.69 311 SER B CA 1
ATOM 5134 C C . SER B 1 311 ? 26.188 20.031 -11.227 1 94.69 311 SER B C 1
ATOM 5136 O O . SER B 1 311 ? 27 19.453 -11.953 1 94.69 311 SER B O 1
ATOM 5138 N N . GLY B 1 312 ? 25.281 20.719 -11.727 1 94.62 312 GLY B N 1
ATOM 5139 C CA . GLY B 1 312 ? 25.203 21 -13.148 1 94.62 312 GLY B CA 1
ATOM 5140 C C . GLY B 1 312 ? 24.578 19.859 -13.945 1 94.62 312 GLY B C 1
ATOM 5141 O O . GLY B 1 312 ? 24.812 19.734 -15.148 1 94.62 312 GLY B O 1
ATOM 5142 N N . TYR B 1 313 ? 23.875 19.031 -13.297 1 95.69 313 TYR B N 1
ATOM 5143 C CA . TYR B 1 313 ? 23.188 17.922 -13.953 1 95.69 313 TYR B CA 1
ATOM 5144 C C . TYR B 1 313 ? 21.734 18.266 -14.227 1 95.69 313 TYR B C 1
ATOM 5146 O O . TYR B 1 313 ? 21.172 19.188 -13.625 1 95.69 313 TYR B O 1
ATOM 5154 N N . PRO B 1 314 ? 21.094 17.547 -15.164 1 96.94 314 PRO B N 1
ATOM 5155 C CA . PRO B 1 314 ? 19.672 17.797 -15.438 1 96.94 314 PRO B CA 1
ATOM 5156 C C . PRO B 1 314 ? 18.781 17.453 -14.242 1 96.94 314 PRO B C 1
ATOM 5158 O O . PRO B 1 314 ? 19.047 16.484 -13.523 1 96.94 314 PRO B O 1
ATOM 5161 N N . LEU B 1 315 ? 17.734 18.219 -14.062 1 98.06 315 LEU B N 1
ATOM 5162 C CA . LEU B 1 315 ? 16.766 17.969 -13.016 1 98.06 315 LEU B CA 1
ATOM 5163 C C . LEU B 1 315 ? 15.859 16.797 -13.375 1 98.06 315 LEU B C 1
ATOM 5165 O O . LEU B 1 315 ? 15.75 16.422 -14.555 1 98.06 315 LEU B O 1
ATOM 5169 N N . LYS B 1 316 ? 15.328 16.203 -12.422 1 96.06 316 LYS B N 1
ATOM 5170 C CA . LYS B 1 316 ? 14.375 15.117 -12.625 1 96.06 316 LYS B CA 1
ATOM 5171 C C . LYS B 1 316 ? 12.953 15.562 -12.297 1 96.06 316 LYS B C 1
ATOM 5173 O O . LYS B 1 316 ? 12.703 16.141 -11.242 1 96.06 316 LYS B O 1
ATOM 5178 N N . PRO B 1 317 ? 12.008 15.297 -13.227 1 97.31 317 PRO B N 1
ATOM 5179 C CA . PRO B 1 317 ? 10.625 15.688 -12.953 1 97.31 317 PRO B CA 1
ATOM 5180 C C . PRO B 1 317 ? 10.016 14.922 -11.781 1 97.31 317 PRO B C 1
ATOM 5182 O O . PRO B 1 317 ? 10.297 13.734 -11.602 1 97.31 317 PRO B O 1
ATOM 5185 N N . TYR B 1 318 ? 9.242 15.594 -10.969 1 96.5 318 TYR B N 1
ATOM 5186 C CA . TYR B 1 318 ? 8.422 14.984 -9.922 1 96.5 318 TYR B CA 1
ATOM 5187 C C . TYR B 1 318 ? 7.203 14.305 -10.516 1 96.5 318 TYR B C 1
ATOM 5189 O O . TYR B 1 318 ? 6.465 14.906 -11.305 1 96.5 318 TYR B O 1
ATOM 5197 N N . LYS B 1 319 ? 7.027 13.062 -10.188 1 91.56 319 LYS B N 1
ATOM 5198 C CA . LYS B 1 319 ? 5.824 12.328 -10.562 1 91.56 319 LYS B CA 1
ATOM 5199 C C . LYS B 1 319 ? 4.91 12.102 -9.367 1 91.56 319 LYS B C 1
ATOM 5201 O O . LYS B 1 319 ? 5.297 11.445 -8.398 1 91.56 319 LYS B O 1
ATOM 5206 N N . SER B 1 320 ? 3.688 12.633 -9.477 1 91.31 320 SER B N 1
ATOM 5207 C CA . SER B 1 320 ? 2.732 12.461 -8.383 1 91.31 320 SER B CA 1
ATOM 5208 C C . SER B 1 320 ? 2.471 10.977 -8.117 1 91.31 320 SER B C 1
ATOM 5210 O O . SER B 1 320 ? 2.256 10.203 -9.047 1 91.31 320 SER B O 1
ATOM 5212 N N . PRO B 1 321 ? 2.568 10.578 -6.875 1 89.38 321 PRO B N 1
ATOM 5213 C CA . PRO B 1 321 ? 2.27 9.188 -6.551 1 89.38 321 PRO B CA 1
ATOM 5214 C C . PRO B 1 321 ? 0.82 8.805 -6.848 1 89.38 321 PRO B C 1
ATOM 5216 O O . PRO B 1 321 ? -0.038 9.688 -6.973 1 89.38 321 PRO B O 1
ATOM 5219 N N . CYS B 1 322 ? 0.623 7.48 -6.945 1 87.19 322 CYS B N 1
ATOM 5220 C CA . CYS B 1 322 ? -0.744 6.98 -7.047 1 87.19 322 CYS B CA 1
ATOM 5221 C C . CYS B 1 322 ? -1.562 7.383 -5.824 1 87.19 322 CYS B C 1
ATOM 5223 O O . CYS B 1 322 ? -1.008 7.609 -4.75 1 87.19 322 CYS B O 1
ATOM 5225 N N . VAL B 1 323 ? -2.895 7.465 -6.082 1 88.06 323 VAL B N 1
ATOM 5226 C CA . VAL B 1 323 ? -3.768 7.855 -4.98 1 88.06 323 VAL B CA 1
ATOM 5227 C C . VAL B 1 323 ? -3.684 6.816 -3.863 1 88.06 323 VAL B C 1
ATOM 5229 O O . VAL B 1 323 ? -3.852 5.621 -4.105 1 88.06 323 VAL B O 1
ATOM 5232 N N . MET B 1 324 ? -3.277 7.223 -2.762 1 91.5 324 MET B N 1
ATOM 5233 C CA . MET B 1 324 ? -3.24 6.41 -1.549 1 91.5 324 MET B CA 1
ATOM 5234 C C . MET B 1 324 ? -3.879 7.148 -0.378 1 91.5 324 MET B C 1
ATOM 5236 O O . MET B 1 324 ? -3.658 8.344 -0.201 1 91.5 324 MET B O 1
ATOM 5240 N N . PHE B 1 325 ? -4.77 6.512 0.3 1 93.81 325 PHE B N 1
ATOM 5241 C CA . PHE B 1 325 ? -5.43 7.09 1.466 1 93.81 325 PHE B CA 1
ATOM 5242 C C . PHE B 1 325 ? -5.531 6.066 2.592 1 93.81 325 PHE B C 1
ATOM 5244 O O . PHE B 1 325 ? -6.223 5.055 2.461 1 93.81 325 PHE B O 1
ATOM 5251 N N . ALA B 1 326 ? -4.777 6.273 3.633 1 94.62 326 ALA B N 1
ATOM 5252 C CA . ALA B 1 326 ? -4.809 5.402 4.805 1 94.62 326 ALA B CA 1
ATOM 5253 C C . ALA B 1 326 ? -5.496 6.09 5.98 1 94.62 326 ALA B C 1
ATOM 5255 O O . ALA B 1 326 ? -4.98 7.066 6.527 1 94.62 326 ALA B O 1
ATOM 5256 N N . LEU B 1 327 ? -6.641 5.637 6.359 1 96.75 327 LEU B N 1
ATOM 5257 C CA . LEU B 1 327 ? -7.453 6.25 7.406 1 96.75 327 LEU B CA 1
ATOM 5258 C C . LEU B 1 327 ? -7.59 5.316 8.602 1 96.75 327 LEU B C 1
ATOM 5260 O O . LEU B 1 327 ? -8.125 4.211 8.477 1 96.75 327 LEU B O 1
ATOM 5264 N N . SER B 1 328 ? -7.094 5.719 9.742 1 97.44 328 SER B N 1
ATOM 5265 C CA . SER B 1 328 ? -7.234 4.926 10.961 1 97.44 328 SER B CA 1
ATOM 5266 C C . SER B 1 328 ? -8.562 5.211 11.656 1 97.44 328 SER B C 1
ATOM 5268 O O . SER B 1 328 ? -9.008 6.359 11.711 1 97.44 328 SER B O 1
ATOM 5270 N N . ILE B 1 329 ? -9.195 4.266 12.102 1 97.81 329 ILE B N 1
ATOM 5271 C CA . ILE B 1 329 ? -10.352 4.344 12.984 1 97.81 329 ILE B CA 1
ATOM 5272 C C . ILE B 1 329 ? -10.047 3.641 14.305 1 97.81 329 ILE B C 1
ATOM 5274 O O . ILE B 1 329 ? -10.234 2.428 14.43 1 97.81 329 ILE B O 1
ATOM 5278 N N . GLY B 1 330 ? -9.562 4.41 15.273 1 96.56 330 GLY B N 1
ATOM 5279 C CA . GLY B 1 330 ? -9.055 3.812 16.5 1 96.56 330 GLY B CA 1
ATOM 5280 C C . GLY B 1 330 ? -7.789 3 16.281 1 96.56 330 GLY B C 1
ATOM 5281 O O . GLY B 1 330 ? -7.055 3.225 15.32 1 96.56 330 GLY B O 1
ATOM 5282 N N . ARG B 1 331 ? -7.465 2.084 17.234 1 94.25 331 ARG B N 1
ATOM 5283 C CA . ARG B 1 331 ? -6.18 1.398 17.281 1 94.25 331 ARG B CA 1
ATOM 5284 C C . ARG B 1 331 ? -6.188 0.155 16.406 1 94.25 331 ARG B C 1
ATOM 5286 O O . ARG B 1 331 ? -5.129 -0.369 16.047 1 94.25 331 ARG B O 1
ATOM 5293 N N . HIS B 1 332 ? -7.387 -0.309 16 1 91.88 332 HIS B N 1
ATOM 5294 C CA . HIS B 1 332 ? -7.402 -1.643 15.414 1 91.88 332 HIS B CA 1
ATOM 5295 C C . HIS B 1 332 ? -8.188 -1.656 14.109 1 91.88 332 HIS B C 1
ATOM 5297 O O . HIS B 1 332 ? -8.281 -2.691 13.445 1 91.88 332 HIS B O 1
ATOM 5303 N N . ARG B 1 333 ? -8.812 -0.559 13.734 1 95.88 333 ARG B N 1
ATOM 5304 C CA . ARG B 1 333 ? -9.609 -0.502 12.516 1 95.88 333 ARG B CA 1
ATOM 5305 C C . ARG B 1 333 ? -9.086 0.57 11.562 1 95.88 333 ARG B C 1
ATOM 5307 O O . ARG B 1 333 ? -8.078 1.217 11.844 1 95.88 333 ARG B O 1
ATOM 5314 N N . GLY B 1 334 ? -9.68 0.683 10.492 1 96.94 334 GLY B N 1
ATOM 5315 C CA . GLY B 1 334 ? -9.32 1.644 9.469 1 96.94 334 GLY B CA 1
ATOM 5316 C C . GLY B 1 334 ? -9.531 1.119 8.055 1 96.94 334 GLY B C 1
ATOM 5317 O O . GLY B 1 334 ? -10.109 0.047 7.867 1 96.94 334 GLY B O 1
ATOM 5318 N N . GLN B 1 335 ? -9.156 1.877 7.141 1 96.31 335 GLN B N 1
ATOM 5319 C CA . GLN B 1 335 ? -9.305 1.535 5.727 1 96.31 335 GLN B CA 1
ATOM 5320 C C . GLN B 1 335 ? -8.156 2.107 4.902 1 96.31 335 GLN B C 1
ATOM 5322 O O . GLN B 1 335 ? -7.707 3.229 5.145 1 96.31 335 GLN B O 1
ATOM 5327 N N . LEU B 1 336 ? -7.66 1.335 3.982 1 94.75 336 LEU B N 1
ATOM 5328 C CA . LEU B 1 336 ? -6.629 1.778 3.053 1 94.75 336 LEU B CA 1
ATOM 5329 C C . LEU B 1 336 ? -7.145 1.767 1.618 1 94.75 336 LEU B C 1
ATOM 5331 O O . LEU B 1 336 ? -7.824 0.824 1.207 1 94.75 336 LEU B O 1
ATOM 5335 N N . GLN B 1 337 ? -6.969 2.814 0.899 1 94.12 337 GLN B N 1
ATOM 5336 C CA . GLN B 1 337 ? -7.176 2.854 -0.545 1 94.12 337 GLN B CA 1
ATOM 5337 C C . GLN B 1 337 ? -5.852 3.031 -1.285 1 94.12 337 GLN B C 1
ATOM 5339 O O . GLN B 1 337 ? -5.055 3.904 -0.939 1 94.12 337 GLN B O 1
ATOM 5344 N N . ASN B 1 338 ? -5.512 2.232 -2.176 1 92.12 338 ASN B N 1
ATOM 5345 C CA . ASN B 1 338 ? -4.395 2.307 -3.109 1 92.12 338 ASN B CA 1
ATOM 5346 C C . ASN B 1 338 ? -4.867 2.232 -4.559 1 92.12 338 ASN B C 1
ATOM 5348 O O . ASN B 1 338 ? -5.02 1.141 -5.109 1 92.12 338 ASN B O 1
ATOM 5352 N N . GLY B 1 339 ? -4.914 3.451 -5.172 1 89.62 339 GLY B N 1
ATOM 5353 C CA . GLY B 1 339 ? -5.602 3.496 -6.453 1 89.62 339 GLY B CA 1
ATOM 5354 C C . GLY B 1 339 ? -7.051 3.064 -6.367 1 89.62 339 GLY B C 1
ATOM 5355 O O . GLY B 1 339 ? -7.824 3.617 -5.582 1 89.62 339 GLY B O 1
ATOM 5356 N N . ASN B 1 340 ? -7.41 2.027 -7.102 1 87.81 340 ASN B N 1
ATOM 5357 C CA . ASN B 1 340 ? -8.789 1.554 -7.094 1 87.81 340 ASN B CA 1
ATOM 5358 C C . ASN B 1 340 ? -8.977 0.385 -6.133 1 87.81 340 ASN B C 1
ATOM 5360 O O . ASN B 1 340 ? -10.086 -0.138 -5.996 1 87.81 340 ASN B O 1
ATOM 5364 N N . MET B 1 341 ? -7.898 -0.026 -5.52 1 90.88 341 MET B N 1
ATOM 5365 C CA . MET B 1 341 ? -7.992 -1.126 -4.566 1 90.88 341 MET B CA 1
ATOM 5366 C C . MET B 1 341 ? -8.336 -0.606 -3.172 1 90.88 341 MET B C 1
ATOM 5368 O O . MET B 1 341 ? -7.797 0.415 -2.738 1 90.88 341 MET B O 1
ATOM 5372 N N . VAL B 1 342 ? -9.227 -1.211 -2.494 1 91.38 342 VAL B N 1
ATOM 5373 C CA . VAL B 1 342 ? -9.57 -0.891 -1.112 1 91.38 342 VAL B CA 1
ATOM 5374 C C . VAL B 1 342 ? -9.234 -2.074 -0.207 1 91.38 342 VAL B C 1
ATOM 5376 O O . VAL B 1 342 ? -9.672 -3.199 -0.458 1 91.38 342 VAL B O 1
ATOM 5379 N N . LEU B 1 343 ? -8.352 -1.813 0.757 1 89.44 343 LEU B N 1
ATOM 5380 C CA . LEU B 1 343 ? -7.883 -2.836 1.688 1 89.44 343 LEU B CA 1
ATOM 5381 C C . LEU B 1 343 ? -8.359 -2.537 3.105 1 89.44 343 LEU B C 1
ATOM 5383 O O . LEU B 1 343 ? -8.461 -1.371 3.498 1 89.44 343 LEU B O 1
ATOM 5387 N N . GLY B 1 344 ? -8.578 -3.516 3.926 1 85.75 344 GLY B N 1
ATOM 5388 C CA . GLY B 1 344 ? -9.391 -3.359 5.117 1 85.75 344 GLY B CA 1
ATOM 5389 C C . GLY B 1 344 ? -8.57 -3.197 6.387 1 85.75 344 GLY B C 1
ATOM 5390 O O . GLY B 1 344 ? -7.398 -2.822 6.328 1 85.75 344 GLY B O 1
ATOM 5391 N N . SER B 1 345 ? -9.305 -3.408 7.527 1 82.5 345 SER B N 1
ATOM 5392 C CA . SER B 1 345 ? -8.828 -3.096 8.867 1 82.5 345 SER B CA 1
ATOM 5393 C C . SER B 1 345 ? -7.645 -3.973 9.25 1 82.5 345 SER B C 1
ATOM 5395 O O . SER B 1 345 ? -6.754 -3.537 9.984 1 82.5 345 SER B O 1
ATOM 5397 N N . TRP B 1 346 ? -7.598 -5.156 8.703 1 81.81 346 TRP B N 1
ATOM 5398 C CA . TRP B 1 346 ? -6.512 -6.066 9.047 1 81.81 346 TRP B CA 1
ATOM 5399 C C . TRP B 1 346 ? -5.164 -5.477 8.641 1 81.81 346 TRP B C 1
ATOM 5401 O O . TRP B 1 346 ? -4.184 -5.582 9.383 1 81.81 346 TRP B O 1
ATOM 5411 N N . LEU B 1 347 ? -5.133 -4.883 7.551 1 85.44 347 LEU B N 1
ATOM 5412 C CA . LEU B 1 347 ? -3.904 -4.277 7.051 1 85.44 347 LEU B CA 1
ATOM 5413 C C . LEU B 1 347 ? -3.609 -2.971 7.777 1 85.44 347 LEU B C 1
ATOM 5415 O O . LEU B 1 347 ? -2.459 -2.695 8.125 1 85.44 347 LEU B O 1
ATOM 5419 N N . MET B 1 348 ? -4.637 -2.209 8.047 1 88.81 348 MET B N 1
ATOM 5420 C CA . MET B 1 348 ? -4.453 -0.899 8.664 1 88.81 348 MET B CA 1
ATOM 5421 C C . MET B 1 348 ? -3.932 -1.04 10.086 1 88.81 348 MET B C 1
ATOM 5423 O O . MET B 1 348 ? -3.115 -0.235 10.539 1 88.81 348 MET B O 1
ATOM 5427 N N . LYS B 1 349 ? -4.449 -2.027 10.789 1 88.94 349 LYS B N 1
ATOM 5428 C CA . LYS B 1 349 ? -3.965 -2.277 12.148 1 88.94 349 LYS B CA 1
ATOM 5429 C C . LYS B 1 349 ? -2.453 -2.479 12.164 1 88.94 349 LYS B C 1
ATOM 5431 O O . LYS B 1 349 ? -1.763 -1.965 13.047 1 88.94 349 LYS B O 1
ATOM 5436 N N . ARG B 1 350 ? -1.944 -3.117 11.156 1 86.5 350 ARG B N 1
ATOM 5437 C CA . ARG B 1 350 ? -0.528 -3.467 11.102 1 86.5 350 ARG B CA 1
ATOM 5438 C C . ARG B 1 350 ? 0.302 -2.303 10.57 1 86.5 350 ARG B C 1
ATOM 5440 O O . ARG B 1 350 ? 1.438 -2.098 11 1 86.5 350 ARG B O 1
ATOM 5447 N N . VAL B 1 351 ? -0.258 -1.546 9.734 1 88.5 351 VAL B N 1
ATOM 5448 C CA . VAL B 1 351 ? 0.527 -0.58 8.977 1 88.5 351 VAL B CA 1
ATOM 5449 C C . VAL B 1 351 ? 0.504 0.774 9.68 1 88.5 351 VAL B C 1
ATOM 5451 O O . VAL B 1 351 ? 1.547 1.413 9.844 1 88.5 351 VAL B O 1
ATOM 5454 N N . LYS B 1 352 ? -0.659 1.189 10.125 1 90.69 352 LYS B N 1
ATOM 5455 C CA . LYS B 1 352 ? -0.776 2.576 10.562 1 90.69 352 LYS B CA 1
ATOM 5456 C C . LYS B 1 352 ? -1.429 2.664 11.938 1 90.69 352 LYS B C 1
ATOM 5458 O O . LYS B 1 352 ? -0.909 3.33 12.836 1 90.69 352 LYS B O 1
ATOM 5463 N N . SER B 1 353 ? -2.516 1.949 12.219 1 90.56 353 SER B N 1
ATOM 5464 C CA . SER B 1 353 ? -3.424 2.246 13.328 1 90.56 353 SER B CA 1
ATOM 5465 C C . SER B 1 353 ? -2.779 1.936 14.672 1 90.56 353 SER B C 1
ATOM 5467 O O . SER B 1 353 ? -3.123 2.545 15.688 1 90.56 353 SER B O 1
ATOM 5469 N N . HIS B 1 354 ? -1.789 1.048 14.672 1 89.44 354 HIS B N 1
ATOM 5470 C CA . HIS B 1 354 ? -1.213 0.625 15.938 1 89.44 354 HIS B CA 1
ATOM 5471 C C . HIS B 1 354 ? -0.361 1.73 16.547 1 89.44 354 HIS B C 1
ATOM 5473 O O . HIS B 1 354 ? -0.319 1.881 17.781 1 89.44 354 HIS B O 1
ATOM 5479 N N . ASP B 1 355 ? 0.298 2.535 15.75 1 91.31 355 ASP B N 1
ATOM 5480 C CA . ASP B 1 355 ? 1.152 3.559 16.344 1 91.31 355 ASP B CA 1
ATOM 5481 C C . ASP B 1 355 ? 1.129 4.844 15.523 1 91.31 355 ASP B C 1
ATOM 5483 O O . ASP B 1 355 ? 1.837 5.801 15.836 1 91.31 355 ASP B O 1
ATOM 5487 N N . LEU B 1 356 ? 0.412 4.844 14.453 1 95.81 356 LEU B N 1
ATOM 5488 C CA . LEU B 1 356 ? 0.157 6 13.602 1 95.81 356 LEU B CA 1
ATOM 5489 C C . LEU B 1 356 ? 1.459 6.555 13.031 1 95.81 356 LEU B C 1
ATOM 5491 O O . LEU B 1 356 ? 1.647 7.773 12.977 1 95.81 356 LEU B O 1
ATOM 5495 N N . PHE B 1 357 ? 2.443 5.727 12.742 1 93.5 357 PHE B N 1
ATOM 5496 C CA . PHE B 1 357 ? 3.711 5.973 12.062 1 93.5 357 PHE B CA 1
ATOM 5497 C C . PHE B 1 357 ? 4.648 6.785 12.945 1 93.5 357 PHE B C 1
ATOM 5499 O O . PHE B 1 357 ? 5.656 7.312 12.469 1 93.5 357 PHE B O 1
ATOM 5506 N N . THR B 1 358 ? 4.367 6.961 14.25 1 96.38 358 THR B N 1
ATOM 5507 C CA . THR B 1 358 ? 5.234 7.777 15.094 1 96.38 358 THR B CA 1
ATOM 5508 C C . THR B 1 358 ? 6.609 7.129 15.234 1 96.38 358 THR B C 1
ATOM 5510 O O . THR B 1 358 ? 7.633 7.812 15.156 1 96.38 358 THR B O 1
ATOM 5513 N N . GLY B 1 359 ? 6.645 5.789 15.445 1 93.81 359 GLY B N 1
ATOM 5514 C CA . GLY B 1 359 ? 7.934 5.117 15.508 1 93.81 359 GLY B CA 1
ATOM 5515 C C . GLY B 1 359 ? 8.789 5.348 14.273 1 93.81 359 GLY B C 1
ATOM 5516 O O . GLY B 1 359 ? 9.969 5.676 14.383 1 93.81 359 GLY B O 1
ATOM 5517 N N . LYS B 1 360 ? 8.219 5.211 13.133 1 90.94 360 LYS B N 1
ATOM 5518 C CA . LYS B 1 360 ? 8.906 5.402 11.859 1 90.94 360 LYS B CA 1
ATOM 5519 C C . LYS B 1 360 ? 9.406 6.836 11.719 1 90.94 360 LYS B C 1
ATOM 5521 O O . LYS B 1 360 ? 10.547 7.062 11.297 1 90.94 360 LYS B O 1
ATOM 5526 N N . MET B 1 361 ? 8.578 7.793 12.031 1 95.44 361 MET B N 1
ATOM 5527 C CA . MET B 1 361 ? 8.906 9.195 11.82 1 95.44 361 MET B CA 1
ATOM 5528 C C . MET B 1 361 ? 10.047 9.633 12.742 1 95.44 361 MET B C 1
ATOM 5530 O O . MET B 1 361 ? 10.93 10.383 12.336 1 95.44 361 MET B O 1
ATOM 5534 N N . TRP B 1 362 ? 9.992 9.164 13.977 1 97.25 362 TRP B N 1
ATOM 5535 C CA . TRP B 1 362 ? 11.109 9.422 14.875 1 97.25 362 TRP B CA 1
ATOM 5536 C C . TRP B 1 362 ? 12.391 8.773 14.367 1 97.25 362 TRP B C 1
ATOM 5538 O O . TRP B 1 362 ? 13.461 9.391 14.375 1 97.25 362 TRP B O 1
ATOM 5548 N N . GLY B 1 363 ? 12.273 7.566 13.867 1 94.38 363 GLY B N 1
ATOM 5549 C CA . GLY B 1 363 ? 13.422 6.871 13.305 1 94.38 363 GLY B CA 1
ATOM 5550 C C . GLY B 1 363 ? 14.016 7.574 12.102 1 94.38 363 GLY B C 1
ATOM 5551 O O . GLY B 1 363 ? 15.242 7.609 11.945 1 94.38 363 GLY B O 1
ATOM 5552 N N . GLU B 1 364 ? 13.219 8.109 11.273 1 92.75 364 GLU B N 1
ATOM 5553 C CA . GLU B 1 364 ? 13.656 8.836 10.086 1 92.75 364 GLU B CA 1
ATOM 5554 C C . GLU B 1 364 ? 14.469 10.078 10.461 1 92.75 364 GLU B C 1
ATOM 5556 O O . GLU B 1 364 ? 15.203 10.617 9.633 1 92.75 364 GLU B O 1
ATOM 5561 N N . CYS B 1 365 ? 14.273 10.492 11.672 1 96.19 365 CYS B N 1
ATOM 5562 C CA . CYS B 1 365 ? 15.016 11.648 12.156 1 96.19 365 CYS B CA 1
ATOM 5563 C C . CYS B 1 365 ? 16.219 11.211 12.992 1 96.19 365 CYS B C 1
ATOM 5565 O O . CYS B 1 365 ? 16.859 12.047 13.633 1 96.19 365 CYS B O 1
ATOM 5567 N N . GLY B 1 366 ? 16.469 9.922 13.039 1 94.25 366 GLY B N 1
ATOM 5568 C CA . GLY B 1 366 ? 17.609 9.398 13.797 1 94.25 366 GLY B CA 1
ATOM 5569 C C . GLY B 1 366 ? 17.375 9.406 15.297 1 94.25 366 GLY B C 1
ATOM 5570 O O . GLY B 1 366 ? 18.328 9.438 16.078 1 94.25 366 GLY B O 1
ATOM 5571 N N . LEU B 1 367 ? 16.109 9.477 15.664 1 95.75 367 LEU B N 1
ATOM 5572 C CA . LEU B 1 367 ? 15.766 9.531 17.078 1 95.75 367 LEU B CA 1
ATOM 5573 C C . LEU B 1 367 ? 14.891 8.352 17.469 1 95.75 367 LEU B C 1
ATOM 5575 O O . LEU B 1 367 ? 14.266 7.719 16.609 1 95.75 367 LEU B O 1
ATOM 5579 N N . LYS B 1 368 ? 14.906 8.008 18.75 1 93.19 368 LYS B N 1
ATOM 5580 C CA . LYS B 1 368 ? 13.984 7.023 19.312 1 93.19 368 LYS B CA 1
ATOM 5581 C C . LYS B 1 368 ? 12.727 7.703 19.844 1 93.19 368 LYS B C 1
ATOM 5583 O O . LYS B 1 368 ? 12.805 8.734 20.516 1 93.19 368 LYS B O 1
ATOM 5588 N N . PRO B 1 369 ? 11.602 7.152 19.5 1 92.69 369 PRO B N 1
ATOM 5589 C CA . PRO B 1 369 ? 10.391 7.758 20.078 1 92.69 369 PRO B CA 1
ATOM 5590 C C . PRO B 1 369 ? 10.367 7.691 21.609 1 92.69 369 PRO B C 1
ATOM 5592 O O . PRO B 1 369 ? 10.82 6.707 22.188 1 92.69 369 PRO B O 1
ATOM 5595 N N . PRO B 1 370 ? 9.852 8.68 22.188 1 92.75 370 PRO B N 1
ATOM 5596 C CA . PRO B 1 370 ? 9.734 8.641 23.641 1 92.75 370 PRO B CA 1
ATOM 5597 C C . PRO B 1 370 ? 8.75 7.582 24.125 1 92.75 370 PRO B C 1
ATOM 5599 O O . PRO B 1 370 ? 7.855 7.176 23.375 1 92.75 370 PRO B O 1
ATOM 5602 N N . LYS B 1 371 ? 9.094 7.043 25.344 1 84.31 371 LYS B N 1
ATOM 5603 C CA . LYS B 1 371 ? 8.172 6.098 25.969 1 84.31 371 LYS B CA 1
ATOM 5604 C C . LYS B 1 371 ? 6.941 6.809 26.531 1 84.31 371 LYS B C 1
ATOM 5606 O O . LYS B 1 371 ? 7.027 7.953 26.969 1 84.31 371 LYS B O 1
ATOM 5611 N N . ASN B 1 372 ? 5.645 6.281 26.406 1 71.62 372 ASN B N 1
ATOM 5612 C CA . ASN B 1 372 ? 4.406 6.887 26.875 1 71.62 372 ASN B CA 1
ATOM 5613 C C . ASN B 1 372 ? 4.418 7.098 28.391 1 71.62 372 ASN B C 1
ATOM 5615 O O . ASN B 1 372 ? 5.074 6.348 29.125 1 71.62 372 ASN B O 1
#

Solvent-accessible surface area (backbone atoms only — not comparable to full-atom values): 37827 Å² total; per-residue (Å²): 118,73,65,65,40,50,58,49,34,43,82,34,29,38,36,34,38,22,55,44,54,13,26,38,39,29,49,61,79,38,64,88,41,35,46,53,38,38,30,25,51,36,50,40,28,66,43,46,84,35,31,44,48,20,34,65,37,83,50,43,40,62,49,30,45,49,52,39,53,79,62,47,46,88,30,41,42,77,39,44,61,54,35,45,36,77,91,78,35,30,35,28,34,71,87,63,53,71,46,70,43,66,31,39,37,44,20,54,22,60,46,42,42,51,69,68,28,76,61,57,81,44,42,66,69,54,49,47,48,53,28,52,50,37,22,52,50,56,70,70,34,56,28,38,35,27,39,26,36,38,65,68,24,46,26,34,51,24,29,46,31,62,78,38,63,87,41,47,38,35,35,37,16,55,48,85,65,55,44,67,79,90,53,53,70,69,51,37,52,50,53,51,50,55,40,46,76,47,58,40,44,77,41,60,60,33,40,70,68,49,63,91,75,49,54,82,81,40,43,58,41,73,48,37,30,77,81,70,51,76,44,78,23,48,23,37,46,51,51,59,74,65,43,50,50,33,72,32,38,45,80,73,44,40,90,38,34,50,98,77,46,22,33,40,48,50,59,61,32,23,30,66,95,37,90,48,34,30,44,24,37,57,25,18,60,85,51,88,74,78,44,64,69,55,11,27,51,42,9,43,46,41,37,51,32,52,48,24,52,54,51,73,43,80,69,62,72,61,74,83,62,62,60,66,47,80,45,42,34,24,57,60,26,30,38,33,33,50,54,82,43,72,45,50,26,78,57,24,24,61,68,34,21,64,62,40,49,33,62,58,55,29,44,76,56,78,40,78,57,62,82,104,118,73,66,64,41,49,58,48,33,43,84,34,30,40,36,33,38,22,54,44,54,12,26,36,40,30,48,60,80,39,65,88,41,34,45,52,37,39,31,25,51,36,52,40,28,64,43,47,84,34,32,45,49,18,34,65,37,84,52,44,41,61,46,31,45,48,54,39,53,79,63,47,46,87,28,41,41,78,39,45,63,53,34,45,35,78,92,78,34,31,37,28,35,71,89,64,54,71,44,72,40,66,30,39,36,44,18,53,21,61,45,41,41,50,69,66,27,76,62,58,80,43,42,66,67,55,47,46,48,52,28,50,51,38,22,53,50,56,69,70,34,58,29,37,34,28,38,26,37,38,64,68,24,46,26,33,50,24,30,47,31,62,78,39,64,86,42,47,38,34,36,38,16,56,48,86,64,55,45,70,82,88,53,53,71,69,51,38,51,51,53,51,49,54,40,47,76,45,57,40,43,76,42,61,60,32,42,69,68,49,63,90,75,49,54,81,80,39,43,55,42,73,47,36,33,77,79,70,51,75,46,76,24,48,24,36,45,52,51,60,75,66,43,50,50,33,70,33,39,44,82,74,43,41,91,38,34,50,97,76,47,23,33,40,49,50,59,61,29,25,29,66,95,37,91,48,33,31,43,24,38,56,26,18,60,87,50,86,73,79,44,64,70,55,11,28,52,42,9,44,45,41,37,51,31,51,49,24,52,53,51,74,43,80,68,60,71,62,73,84,61,63,59,65,47,79,46,44,34,23,56,61,26,30,39,32,34,49,54,83,43,74,44,50,27,77,56,24,25,61,68,33,21,64,62,42,50,34,61,57,56,28,44,76,56,76,41,78,58,62,81,103

Sequence (744 aa):
MGTSQSVALKEKTVVVIGCSFGGKAVAYPLRGQCKLIVIDPREAMHITIAAPRACVEPGFAKRVLIPLKEVFGDSFEQDTVEKISPAAGQVVLSNGKEISYDYLVIATGTTGPFPGKLQNDCTIDQALDLYKDACEKVKAAKTVVIIGGGAVGVEIAGEVATDYPDKEVTIIHARDSLVEPATSDTFRASVQKQLEELNVKLVFGEKVTNLDDIPRDLSGATVLTDKGKSIQADVVFVCIGSSINSQAYAEELGSKMDARGSLQVNQYLQVEGHENIFAVGDCCNADVQKMAYRAGEQGKAVYHNIVQHASGYPLKPYKSPCVMFALSIGRHRGQLQNGNMVLGSWLMKRVKSHDLFTGKMWGECGLKPPKNMGTSQSVALKEKTVVVIGCSFGGKAVAYPLRGQCKLIVIDPREAMHITIAAPRACVEPGFAKRVLIPLKEVFGDSFEQDTVEKISPAAGQVVLSNGKEISYDYLVIATGTTGPFPGKLQNDCTIDQALDLYKDACEKVKAAKTVVIIGGGAVGVEIAGEVATDYPDKEVTIIHARDSLVEPATSDTFRASVQKQLEELNVKLVFGEKVTNLDDIPRDLSGATVLTDKGKSIQADVVFVCIGSSINSQAYAEELGSKMDARGSLQVNQYLQVEGHENIFAVGDCCNADVQKMAYRAGEQGKAVYHNIVQHASGYPLKPYKSPCVMFALSIGRHRGQLQNGNMVLGSWLMKRVKSHDLFTGKMWGECGLKPPKN

Radius of gyration: 28.92 Å; Cα contacts (8 Å, |Δi|>4): 1695; chains: 2; bounding box: 66×80×64 Å

Organism: Strongylocentrotus purpuratus (NCBI:txid7668)

Foldseek 3Di:
DVPLLLVLAAAFEEEEEDCELQSVLQQQVCQPSYNAAYEAQEQWHFQLLCLLLLLADQPLLLLRTHGVCVLRPPNYDNFAFQADDVVVQWTATPVGDIDHGPFYEYEQAKDDAPPSDDDRNQYSVNSSVLSVLSNVLLVVWQEEEEEAQAQSRLQNLLASLVNPLRHAAEYEHQAAWHRDDLDDPVQRVQSVVVSVVSVYHYHYNWDWDPPVVDDRSQAWDWTATPVGDTDTTRGYHYDDDMAAPQSHYCPPQVVQADPRQAGEAPQLQAGPPDDRYGYFANRHPNDPDGDSVRSSQNSNLNSVQNSCVSSVHDRDGRDGAFRWDWHARAQQWTWIDGHPDIDTRNVNNVPARNSNCSQVVCVSSVHGRDDD/DVPLLLVLAAAFEEEEEDCELQSVLQQQVCQPSYNAAYEAQEQWHFQLLCLLLLLADQPLLLLRTHGVCVLRPPNYDNFAFQADDVVVQWTATPVGDIDHGPFYEYEQAKDDAPPSDDDRNQYSVNSSVLSVLSNVLLVPWQEEEEEAQAQSRLQNLLASLVNPLRHAAEYAHQAAWHRDDLDDPVQGVQSVVVSVVSVYHYHYNWAWDPPVVDDRSQAWDWTATPVGDTDTTRGYHYDDDMAAPQSHYCVPQVVQADPRQAGEAPQLQAGPPDDRYGYFANRHPNDPDGDSVRSSQNSNLNSVQNSCVSSVHDGDGRDGAFRWDWHARAQQWTWIDGHPDIDTRNVNNVPASNSNCSQVVCVSSVHGRDDD